Protein AF-A0A7G9QE86-F1 (afdb_monomer_lite)

Radius of gyration: 23.7 Å; chains: 1; bounding box: 58×86×49 Å

pLDDT: mean 86.04, std 18.4, range [28.5, 98.81]

Sequence (380 aa):
MKNLTLLSIIFMLVIGAGKVNAQQHYGDITNFEILPAYLSSGKVLLSNTSNTTPVQFKVWFHRISSTYPNWKPFKMSVVLGSYKIDDYGSVTGVDYFSTPVEVKSSDFPASPNNAFLDKTFSATIDKTVLTNPNRKIILFYKTADMTGYAYYNVMYNFIINSGSGPGNPTNPTNPTNPTDPTTPIGPIGSSGTLATMAGIDIGADDGVYFWGKNGKVTKGNSTSINGPTANYVLPNGRDYSQIIDIAISSSGYVYVWYNDGIMSVGHTTNLGDFIAPKNYTLPAGKTPADLVGISIFKGNDHIYAFYTDGTFTEGNSTDLSAYASFKPYTIPPGKNFSDITDIGIATSSSAFYAWYTDEKMSVGYDASNLNNFIPLKPMN

Foldseek 3Di:
DDDDDPDPDPPPPPPDPDPPAPPPAQWDFPDKDWACVQDDLQAGEAEPVDLKAKTKMKIKTKGADDDDDDHDWRKKWKFKWKFDQDPVRDTPDIGTQDDTDIDTNVQWPPDPHITMDMDMDMGMDRCVVVPDQRMWIWMWMDTPPDPDIDTDPFTHGHDYPPDPDPCRVPDPPPDPDPDQPDPQPADKDAQDALVQFLEWAAESNRFIWTHGQVQKIATHHLQERIHRMDGADEPPPDHSVQWLYWEAESNQKIKTAGQVQKIAIDHDRYRHPPGHIDGADEPPPDHSVQWLEWYQQHVPRWIWTAGQVQWIATHHRRYRHNDHDTDGADEAPPDGSNQWSYWYAYNRQRKIWTAGNVQWIAIDSDRRYRHPPGHIDHRD

Structure (mmCIF, N/CA/C/O backbone):
data_AF-A0A7G9QE86-F1
#
_entry.id   AF-A0A7G9QE86-F1
#
loop_
_atom_site.group_PDB
_atom_site.id
_atom_site.type_symbol
_atom_site.label_atom_id
_atom_site.label_alt_id
_atom_site.label_comp_id
_atom_site.label_asym_id
_atom_site.label_entity_id
_atom_site.label_seq_id
_atom_site.pdbx_PDB_ins_code
_atom_site.Cartn_x
_atom_site.Cartn_y
_atom_site.Cartn_z
_atom_site.occupancy
_atom_site.B_iso_or_equiv
_atom_site.auth_seq_id
_atom_site.auth_comp_id
_atom_site.auth_asym_id
_atom_site.auth_atom_id
_atom_site.pdbx_PDB_model_num
ATOM 1 N N . MET A 1 1 ? 40.186 58.178 -0.694 1.00 40.88 1 MET A N 1
ATOM 2 C CA . MET A 1 1 ? 38.816 57.713 -0.995 1.00 40.88 1 MET A CA 1
ATOM 3 C C . MET A 1 1 ? 38.891 56.229 -1.320 1.00 40.88 1 MET A C 1
ATOM 5 O O . MET A 1 1 ? 39.451 55.880 -2.347 1.00 40.88 1 MET A O 1
ATOM 9 N N . LYS A 1 2 ? 38.475 55.357 -0.392 1.00 41.56 2 LYS A N 1
ATOM 10 C CA . LYS A 1 2 ? 38.437 53.899 -0.595 1.00 41.56 2 LYS A CA 1
ATOM 11 C C . LYS A 1 2 ? 37.035 53.534 -1.086 1.00 41.56 2 LYS A C 1
ATOM 13 O O . LYS A 1 2 ? 36.065 53.866 -0.413 1.00 41.56 2 LYS A O 1
ATOM 18 N N . ASN A 1 3 ? 36.953 52.903 -2.254 1.00 39.62 3 ASN A N 1
ATOM 19 C CA . ASN A 1 3 ? 35.701 52.445 -2.849 1.00 39.62 3 ASN A CA 1
ATOM 20 C C . ASN A 1 3 ? 35.105 51.326 -1.991 1.00 39.62 3 ASN A C 1
ATOM 22 O O . ASN A 1 3 ? 35.690 50.252 -1.866 1.00 39.62 3 ASN A O 1
ATOM 26 N N . LEU A 1 4 ? 33.956 51.607 -1.382 1.00 38.69 4 LEU A N 1
ATOM 27 C CA . LEU A 1 4 ? 33.150 50.637 -0.659 1.00 38.69 4 LEU A CA 1
ATOM 28 C C . LEU A 1 4 ? 32.275 49.912 -1.693 1.00 38.69 4 LEU A C 1
ATOM 30 O O . LEU A 1 4 ? 31.263 50.443 -2.146 1.00 38.69 4 LEU A O 1
ATOM 34 N N . THR A 1 5 ? 32.693 48.727 -2.128 1.00 44.94 5 THR A N 1
ATOM 35 C CA . THR A 1 5 ? 31.857 47.833 -2.939 1.00 44.94 5 THR A CA 1
ATOM 36 C C . THR A 1 5 ? 30.701 47.334 -2.078 1.00 44.94 5 THR A C 1
ATOM 38 O O . THR A 1 5 ? 30.898 46.564 -1.140 1.00 44.94 5 THR A O 1
ATOM 41 N N . LEU A 1 6 ? 29.498 47.815 -2.386 1.00 31.30 6 LEU A N 1
ATOM 42 C CA . LEU A 1 6 ? 28.252 47.432 -1.735 1.00 31.30 6 LEU A CA 1
ATOM 43 C C . LEU A 1 6 ? 27.919 45.979 -2.118 1.00 31.30 6 LEU A C 1
ATOM 45 O O . LEU A 1 6 ? 27.412 45.708 -3.206 1.00 31.30 6 LEU A O 1
ATOM 49 N N . LEU A 1 7 ? 28.249 45.035 -1.237 1.00 29.89 7 LEU A N 1
ATOM 50 C CA . LEU A 1 7 ? 27.846 43.639 -1.371 1.00 29.89 7 LEU A CA 1
ATOM 51 C C . LEU A 1 7 ? 26.326 43.570 -1.153 1.00 29.89 7 LEU A C 1
ATOM 53 O O . LEU A 1 7 ? 25.845 43.715 -0.030 1.00 29.89 7 LEU A O 1
ATOM 57 N N . SER A 1 8 ? 25.558 43.406 -2.231 1.00 28.50 8 SER A N 1
ATOM 58 C CA . SER A 1 8 ? 24.112 43.180 -2.142 1.00 28.50 8 SER A CA 1
ATOM 59 C C . SER A 1 8 ? 23.864 41.778 -1.590 1.00 28.50 8 SER A C 1
ATOM 61 O O . SER A 1 8 ? 23.888 40.796 -2.327 1.00 28.50 8 SER A O 1
ATOM 63 N N . ILE A 1 9 ? 23.665 41.679 -0.277 1.00 30.09 9 ILE A N 1
ATOM 64 C CA . ILE A 1 9 ? 23.205 40.456 0.382 1.00 30.09 9 ILE A CA 1
ATOM 65 C C . ILE A 1 9 ? 21.704 40.338 0.101 1.00 30.09 9 ILE A C 1
ATOM 67 O O . ILE A 1 9 ? 20.888 41.022 0.719 1.00 30.09 9 ILE A O 1
ATOM 71 N N . ILE A 1 10 ? 21.334 39.493 -0.861 1.00 33.22 10 ILE A N 1
ATOM 72 C CA . ILE A 1 10 ? 19.941 39.090 -1.071 1.00 33.22 10 ILE A CA 1
ATOM 73 C C . ILE A 1 10 ? 19.568 38.161 0.087 1.00 33.22 10 ILE A C 1
ATOM 75 O O . ILE A 1 10 ? 19.933 36.988 0.103 1.00 33.22 10 ILE A O 1
ATOM 79 N N . PHE A 1 11 ? 18.855 38.694 1.079 1.00 30.38 11 PHE A N 1
ATOM 80 C CA . PHE A 1 11 ? 18.212 37.893 2.117 1.00 30.38 11 PHE A CA 1
ATOM 81 C C . PHE A 1 11 ? 16.995 37.196 1.495 1.00 30.38 11 PHE A C 1
ATOM 83 O O . PHE A 1 11 ? 15.921 37.781 1.363 1.00 30.38 11 PHE A O 1
ATOM 90 N N . MET A 1 12 ? 17.164 35.945 1.068 1.00 37.31 12 MET A N 1
ATOM 91 C CA . MET A 1 12 ? 16.034 35.078 0.740 1.00 37.31 12 MET A CA 1
ATOM 92 C C . MET A 1 12 ? 15.477 34.547 2.065 1.00 37.31 12 MET A C 1
ATOM 94 O O . MET A 1 12 ? 16.013 33.608 2.647 1.00 37.31 12 MET A O 1
ATOM 98 N N . LEU A 1 13 ? 14.439 35.200 2.591 1.00 34.44 13 LEU A N 1
ATOM 99 C CA . LEU A 1 13 ? 13.722 34.706 3.763 1.00 34.44 13 LEU A CA 1
ATOM 100 C C . LEU A 1 13 ? 12.912 33.470 3.349 1.00 34.44 13 LEU A C 1
ATOM 102 O O . LEU A 1 13 ? 11.818 33.586 2.799 1.00 34.44 13 LEU A O 1
ATOM 106 N N . VAL A 1 14 ? 13.464 32.287 3.598 1.00 42.22 14 VAL A N 1
ATOM 107 C CA . VAL A 1 14 ? 12.740 31.020 3.480 1.00 42.22 14 VAL A CA 1
ATOM 108 C C . VAL A 1 14 ? 11.950 30.842 4.773 1.00 42.22 14 VAL A C 1
ATOM 110 O O . VAL A 1 14 ? 12.497 30.466 5.806 1.00 42.22 14 VAL A O 1
ATOM 113 N N . ILE A 1 15 ? 10.666 31.200 4.743 1.00 40.47 15 ILE A N 1
ATOM 114 C CA . ILE A 1 15 ? 9.753 30.993 5.872 1.00 40.47 15 ILE A CA 1
ATOM 115 C C . ILE A 1 15 ? 9.589 29.477 6.060 1.00 40.47 15 ILE A C 1
ATOM 117 O O . ILE A 1 15 ? 9.283 28.763 5.106 1.00 40.47 15 ILE A O 1
ATOM 121 N N . GLY A 1 16 ? 9.859 28.997 7.277 1.00 36.44 16 GLY A N 1
ATOM 122 C CA . GLY A 1 16 ? 9.878 27.577 7.629 1.00 36.44 16 GLY A CA 1
ATOM 123 C C . GLY A 1 16 ? 8.563 26.838 7.357 1.00 36.44 16 GLY A C 1
ATOM 124 O O . GLY A 1 16 ? 7.493 27.440 7.282 1.00 36.44 16 GLY A O 1
ATOM 125 N N . ALA A 1 17 ? 8.687 25.512 7.239 1.00 39.97 17 ALA A N 1
ATOM 126 C CA . ALA A 1 17 ? 7.697 24.517 6.822 1.00 39.97 17 ALA A CA 1
ATOM 127 C C . ALA A 1 17 ? 6.471 24.345 7.753 1.00 39.97 17 ALA A C 1
ATOM 129 O O . ALA A 1 17 ? 6.096 23.230 8.113 1.00 39.97 17 ALA A O 1
ATOM 130 N N . GLY A 1 18 ? 5.795 25.432 8.120 1.00 41.19 18 GLY A N 1
ATOM 131 C CA . GLY A 1 18 ? 4.355 25.351 8.354 1.00 41.19 18 GLY A CA 1
ATOM 132 C C . GLY A 1 18 ? 3.676 25.064 7.016 1.00 41.19 18 GLY A C 1
ATOM 133 O O . GLY A 1 18 ? 4.206 25.460 5.980 1.00 41.19 18 GLY A O 1
ATOM 134 N N . LYS A 1 19 ? 2.522 24.383 7.001 1.00 44.16 19 LYS A N 1
ATOM 135 C CA . LYS A 1 19 ? 1.653 24.356 5.814 1.00 44.16 19 LYS A CA 1
ATOM 136 C C . LYS A 1 19 ? 1.433 25.808 5.394 1.00 44.16 19 LYS A C 1
ATOM 138 O O . LYS A 1 19 ? 0.617 26.505 5.997 1.00 44.16 19 LYS A O 1
ATOM 143 N N . VAL A 1 20 ? 2.191 26.289 4.412 1.00 45.16 20 VAL A N 1
ATOM 144 C CA . VAL A 1 20 ? 1.920 27.570 3.781 1.00 45.16 20 VAL A CA 1
ATOM 145 C C . VAL A 1 20 ? 0.713 27.258 2.922 1.00 45.16 20 VAL A C 1
ATOM 147 O O . VAL A 1 20 ? 0.853 26.900 1.755 1.00 45.16 20 VAL A O 1
ATOM 150 N N . ASN A 1 21 ? -0.467 27.250 3.556 1.00 47.56 21 ASN A N 1
ATOM 151 C CA . ASN A 1 21 ? -1.735 27.181 2.854 1.00 47.56 21 ASN A CA 1
ATOM 152 C C . ASN A 1 21 ? -1.577 28.191 1.724 1.00 47.56 21 ASN A C 1
ATOM 154 O O . ASN A 1 21 ? -1.287 29.365 2.003 1.00 47.56 21 ASN A O 1
ATOM 158 N N . ALA A 1 22 ? -1.646 27.732 0.470 1.00 51.28 22 ALA A N 1
ATOM 159 C CA . ALA A 1 22 ? -1.776 28.667 -0.629 1.00 51.28 22 ALA A CA 1
ATOM 160 C C . ALA A 1 22 ? -2.914 29.592 -0.192 1.00 51.28 22 ALA A C 1
ATOM 162 O O . ALA A 1 22 ? -3.932 29.098 0.297 1.00 51.28 22 ALA A O 1
ATOM 163 N N . GLN A 1 23 ? -2.652 30.906 -0.139 1.00 54.16 23 GLN A N 1
ATOM 164 C CA . GLN A 1 23 ? -3.521 31.847 0.575 1.00 54.16 23 GLN A CA 1
ATOM 165 C C . GLN A 1 23 ? -4.988 31.510 0.307 1.00 54.16 23 GLN A C 1
ATOM 167 O O . GLN A 1 23 ? -5.310 31.252 -0.854 1.00 54.16 23 GLN A O 1
ATOM 172 N N . GLN A 1 24 ? -5.814 31.519 1.367 1.00 55.66 24 GLN A N 1
ATOM 173 C CA . GLN A 1 24 ? -7.176 30.959 1.539 1.00 55.66 24 GLN A CA 1
ATOM 174 C C . GLN A 1 24 ? -8.209 31.135 0.395 1.00 55.66 24 GLN A C 1
ATOM 176 O O . GLN A 1 24 ? -9.364 30.747 0.547 1.00 55.66 24 GLN A O 1
ATOM 181 N N . HIS A 1 25 ? -7.844 31.702 -0.751 1.00 66.69 25 HIS A N 1
ATOM 182 C CA . HIS A 1 25 ? -8.727 32.144 -1.819 1.00 66.69 25 HIS A CA 1
ATOM 183 C C . HIS A 1 25 ? -8.282 31.762 -3.243 1.00 66.69 25 HIS A C 1
ATOM 185 O O . HIS A 1 25 ? -9.034 32.038 -4.176 1.00 66.69 25 HIS A O 1
ATOM 191 N N . TYR A 1 26 ? -7.108 31.145 -3.452 1.00 71.50 26 TYR A N 1
ATOM 192 C CA . TYR A 1 26 ? -6.672 30.727 -4.800 1.00 71.50 26 TYR A CA 1
ATOM 193 C C . TYR A 1 26 ? -6.871 29.245 -5.092 1.00 71.50 26 TYR A C 1
ATOM 195 O O . TYR A 1 26 ? -6.904 28.901 -6.264 1.00 71.50 26 TYR A O 1
ATOM 203 N N . GLY A 1 27 ? -7.054 28.395 -4.079 1.00 79.38 27 GLY A N 1
ATOM 204 C CA . GLY A 1 27 ? -7.030 26.937 -4.215 1.00 79.38 27 GLY A CA 1
ATOM 205 C C . GLY A 1 27 ? -5.679 26.340 -3.821 1.00 79.38 27 GLY A C 1
ATOM 206 O O . GLY A 1 27 ? -4.681 27.052 -3.727 1.00 79.38 27 GLY A O 1
ATOM 207 N N . ASP A 1 28 ? -5.665 25.031 -3.605 1.00 86.75 28 ASP A N 1
ATOM 208 C CA . ASP A 1 28 ? -4.547 24.284 -3.041 1.00 86.75 28 ASP A CA 1
ATOM 209 C C . ASP A 1 28 ? -4.007 23.245 -4.024 1.00 86.75 28 ASP A C 1
ATOM 211 O O . ASP A 1 28 ? -4.726 22.738 -4.887 1.00 86.75 28 ASP A O 1
ATOM 215 N N . ILE A 1 29 ? -2.730 22.896 -3.867 1.00 90.62 29 ILE A N 1
ATOM 216 C CA . ILE A 1 29 ? -2.187 21.659 -4.427 1.00 90.62 29 ILE A CA 1
ATOM 217 C C . ILE A 1 29 ? -2.529 20.548 -3.439 1.00 90.62 29 ILE A C 1
ATOM 219 O O . ILE A 1 29 ? -2.061 20.560 -2.301 1.00 90.62 29 ILE A O 1
ATOM 223 N N . THR A 1 30 ? -3.353 19.592 -3.853 1.00 86.44 30 THR A N 1
ATOM 224 C CA . THR A 1 30 ? -3.757 18.473 -2.993 1.00 86.44 30 THR A CA 1
ATOM 225 C C . THR A 1 30 ? -2.826 17.286 -3.111 1.00 86.44 30 THR A C 1
ATOM 227 O O . THR A 1 30 ? -2.765 16.494 -2.177 1.00 86.44 30 THR A O 1
ATOM 230 N N . ASN A 1 31 ? -2.126 17.152 -4.239 1.00 86.94 31 ASN A N 1
ATOM 231 C CA . ASN A 1 31 ? -1.147 16.095 -4.450 1.00 86.94 31 ASN A CA 1
ATOM 232 C C . ASN A 1 31 ? -0.146 16.470 -5.563 1.00 86.94 31 ASN A C 1
ATOM 234 O O . ASN A 1 31 ? -0.421 17.333 -6.404 1.00 86.94 31 ASN A O 1
ATOM 238 N N . PHE A 1 32 ? 0.998 15.794 -5.582 1.00 91.50 32 PHE A N 1
ATOM 239 C CA . PHE A 1 32 ? 2.047 15.890 -6.594 1.00 91.50 32 PHE A CA 1
ATOM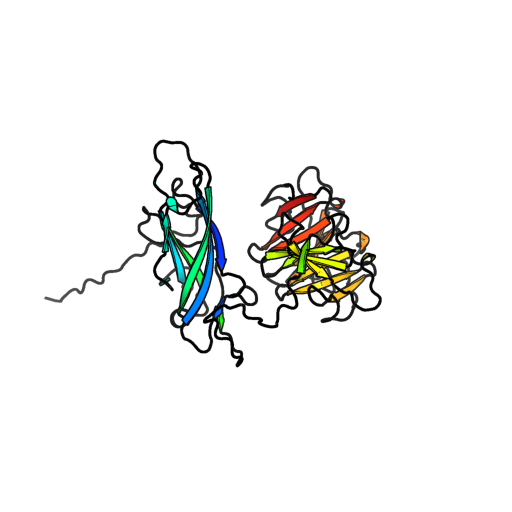 240 C C . PHE A 1 32 ? 2.763 14.545 -6.704 1.00 91.50 32 PHE A C 1
ATOM 242 O O . PHE A 1 32 ? 3.171 13.992 -5.686 1.00 91.50 32 PHE A O 1
ATOM 249 N N . GLU A 1 33 ? 2.975 14.068 -7.930 1.00 87.62 33 GLU A N 1
ATOM 250 C CA . GLU A 1 33 ? 3.795 12.884 -8.180 1.00 87.62 33 GLU A CA 1
ATOM 251 C C . GLU A 1 33 ? 4.650 13.023 -9.445 1.00 87.62 33 GLU A C 1
ATOM 253 O O . GLU A 1 33 ? 4.213 13.581 -10.454 1.00 87.62 33 GLU A O 1
ATOM 258 N N . ILE A 1 34 ? 5.859 12.460 -9.424 1.00 90.88 34 ILE A N 1
ATOM 259 C CA . ILE A 1 34 ? 6.574 12.105 -10.657 1.00 90.88 34 ILE A CA 1
ATOM 260 C C . ILE A 1 34 ? 5.925 10.833 -11.211 1.00 90.88 34 ILE A C 1
ATOM 262 O O . ILE A 1 34 ? 5.698 9.895 -10.450 1.00 90.88 34 ILE A O 1
ATOM 266 N N . LEU A 1 35 ? 5.634 10.779 -12.518 1.00 83.19 35 LEU A N 1
ATOM 267 C CA . LEU A 1 35 ? 4.929 9.619 -13.071 1.00 83.19 35 LEU A CA 1
ATOM 268 C C . LEU A 1 35 ? 5.751 8.327 -12.881 1.00 83.19 35 LEU A C 1
ATOM 270 O O . LEU A 1 35 ? 6.969 8.360 -13.096 1.00 83.19 35 LEU A O 1
ATOM 274 N N . PRO A 1 36 ? 5.110 7.179 -12.575 1.00 77.56 36 PRO A N 1
ATOM 275 C CA . PRO A 1 36 ? 5.803 5.926 -12.257 1.00 77.56 36 PRO A CA 1
ATOM 276 C C . PRO A 1 36 ? 6.839 5.471 -13.293 1.00 77.56 36 PRO A C 1
ATOM 278 O O . PRO A 1 36 ? 7.878 4.936 -12.927 1.00 77.56 36 PRO A O 1
ATOM 281 N N . ALA A 1 37 ? 6.619 5.754 -14.583 1.00 78.56 37 ALA A N 1
ATOM 282 C CA . ALA A 1 37 ? 7.555 5.417 -15.663 1.00 78.56 37 ALA A CA 1
ATOM 283 C C . ALA A 1 37 ? 8.940 6.093 -15.543 1.00 78.56 37 ALA A C 1
ATOM 285 O O . ALA A 1 37 ? 9.885 5.677 -16.212 1.00 78.56 37 ALA A O 1
ATOM 286 N N . TYR A 1 38 ? 9.067 7.132 -14.712 1.00 86.50 38 TYR A N 1
ATOM 287 C CA . TYR A 1 38 ? 10.323 7.839 -14.435 1.00 86.50 38 TYR A CA 1
ATOM 288 C C . TYR A 1 38 ? 10.902 7.495 -13.058 1.00 86.50 38 TYR A C 1
ATOM 290 O O . TYR A 1 38 ? 11.868 8.128 -12.626 1.00 86.50 38 TYR A O 1
ATOM 298 N N . LEU A 1 39 ? 10.316 6.519 -12.361 1.00 81.12 39 LEU A N 1
ATOM 299 C CA . LEU A 1 39 ? 10.734 6.080 -11.039 1.00 81.12 39 LEU A CA 1
ATOM 300 C C . LEU A 1 39 ? 11.336 4.668 -11.086 1.00 81.12 39 LEU A C 1
ATOM 302 O O . LEU A 1 39 ? 10.964 3.824 -11.894 1.00 81.12 39 LEU A O 1
ATOM 306 N N . SER A 1 40 ? 12.273 4.407 -10.183 1.00 79.88 40 SER A N 1
ATOM 307 C CA . SER A 1 40 ? 12.829 3.088 -9.889 1.00 79.88 40 SER A CA 1
ATOM 308 C C . SER A 1 40 ? 12.996 2.997 -8.374 1.00 79.88 40 SER A C 1
ATOM 310 O O . SER A 1 40 ? 13.688 3.823 -7.772 1.00 79.88 40 SER A O 1
ATOM 312 N N . SER A 1 41 ? 12.264 2.070 -7.745 1.00 75.88 41 SER A N 1
ATOM 313 C CA . SER A 1 41 ? 12.158 1.954 -6.279 1.00 75.88 41 SER A CA 1
ATOM 314 C C . SER A 1 41 ? 11.825 3.296 -5.599 1.00 75.88 41 SER A C 1
ATOM 316 O O . SER A 1 41 ? 12.494 3.715 -4.655 1.00 75.88 41 SER A O 1
ATOM 318 N N . GLY A 1 42 ? 10.854 4.035 -6.153 1.00 73.88 42 GLY A N 1
ATOM 319 C CA . GLY A 1 42 ? 10.425 5.348 -5.648 1.00 73.88 42 GLY A CA 1
ATOM 320 C C . GLY A 1 42 ? 11.412 6.507 -5.871 1.00 73.88 42 GLY A C 1
ATOM 321 O O . GLY A 1 42 ? 11.159 7.625 -5.426 1.00 73.88 42 GLY A O 1
ATOM 322 N N . LYS A 1 43 ? 12.542 6.283 -6.556 1.00 85.75 43 LYS A N 1
ATOM 323 C CA . LYS A 1 43 ? 13.551 7.312 -6.868 1.00 85.75 43 LYS A CA 1
ATOM 324 C C . LYS A 1 43 ? 13.482 7.701 -8.339 1.00 85.75 43 LYS A C 1
ATOM 326 O O . LYS A 1 43 ? 13.301 6.835 -9.186 1.00 85.75 43 LYS A O 1
ATOM 331 N N . VAL A 1 44 ? 13.688 8.977 -8.663 1.00 90.94 44 VAL A N 1
ATOM 332 C CA . VAL A 1 44 ? 13.717 9.442 -10.059 1.00 90.94 44 VAL A CA 1
ATOM 333 C C . VAL A 1 44 ? 14.923 8.852 -10.781 1.00 90.94 44 VAL A C 1
ATOM 335 O O . VAL A 1 44 ? 16.065 9.023 -10.347 1.00 90.94 44 VAL A O 1
ATOM 338 N N . LEU A 1 45 ? 14.663 8.164 -11.887 1.00 89.12 45 LEU A N 1
ATOM 339 C CA . LEU A 1 45 ? 15.685 7.544 -12.716 1.00 89.12 45 LEU A CA 1
ATOM 340 C C . LEU A 1 45 ? 16.275 8.580 -13.679 1.00 89.12 45 LEU A C 1
ATOM 342 O O . LEU A 1 45 ? 15.608 9.030 -14.608 1.00 89.12 45 LEU A O 1
ATOM 346 N N . LEU A 1 46 ? 17.537 8.953 -13.467 1.00 93.69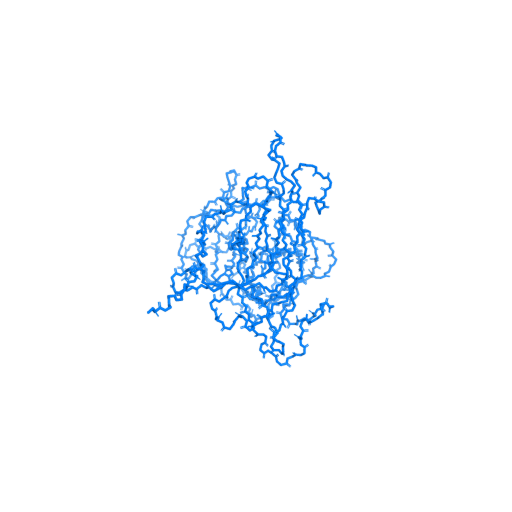 46 LEU A N 1
ATOM 347 C CA . LEU A 1 46 ? 18.261 9.905 -14.309 1.00 93.69 46 LEU A CA 1
ATOM 348 C C . LEU A 1 46 ? 19.098 9.199 -15.377 1.00 93.69 46 LEU A C 1
ATOM 350 O O . LEU A 1 46 ? 19.686 8.138 -15.144 1.00 93.69 46 LEU A O 1
ATOM 354 N N . SER A 1 47 ? 19.205 9.840 -16.541 1.00 90.38 47 SER A N 1
ATOM 355 C CA . SER A 1 47 ? 20.043 9.397 -17.653 1.00 90.38 47 SER A CA 1
ATOM 356 C C . SER A 1 47 ? 21.526 9.356 -17.259 1.00 90.38 47 SER A C 1
ATOM 358 O O . SER A 1 47 ? 22.096 10.323 -16.737 1.00 90.38 47 SER A O 1
ATOM 360 N N . ASN A 1 48 ? 22.192 8.239 -17.552 1.00 86.94 48 ASN A N 1
ATOM 361 C CA . ASN A 1 48 ? 23.646 8.123 -17.438 1.00 86.94 48 ASN A CA 1
ATOM 362 C C . ASN A 1 48 ? 24.382 8.764 -18.615 1.00 86.94 48 ASN A C 1
ATOM 364 O O . ASN A 1 48 ? 25.444 9.348 -18.412 1.00 86.94 48 ASN A O 1
ATOM 368 N N . THR A 1 49 ? 23.804 8.715 -19.813 1.00 87.00 49 THR A N 1
ATOM 369 C CA . THR A 1 49 ? 24.443 9.156 -21.060 1.00 87.00 49 THR A CA 1
ATOM 370 C C . THR A 1 49 ? 24.229 10.633 -21.382 1.00 87.00 49 THR A C 1
ATOM 372 O O . THR A 1 49 ? 25.042 11.212 -22.096 1.00 87.00 49 THR A O 1
ATOM 375 N N . SER A 1 50 ? 23.186 11.270 -20.842 1.00 91.12 50 SER A N 1
ATOM 376 C CA . SER A 1 50 ? 22.897 12.698 -21.049 1.00 91.12 50 SER A CA 1
ATOM 377 C C . SER A 1 50 ? 23.003 13.486 -19.749 1.00 91.12 50 SER A C 1
ATOM 379 O O . SER A 1 50 ? 22.672 12.962 -18.689 1.00 91.12 50 SER A O 1
ATOM 381 N N . ASN A 1 51 ? 23.417 14.756 -19.813 1.00 94.94 51 ASN A N 1
ATOM 382 C CA . ASN A 1 51 ? 23.330 15.680 -18.673 1.00 94.94 51 ASN A CA 1
ATOM 383 C C . ASN A 1 51 ? 21.891 16.031 -18.298 1.00 94.94 51 ASN A C 1
ATOM 385 O O . ASN A 1 51 ? 21.648 16.522 -17.203 1.00 94.94 51 ASN A O 1
ATOM 389 N N . THR A 1 52 ? 20.937 15.742 -19.174 1.00 94.81 52 THR A N 1
ATOM 390 C CA . THR A 1 52 ? 19.530 16.042 -18.962 1.00 94.81 52 THR A CA 1
ATOM 391 C C . THR A 1 52 ? 18.666 14.789 -19.020 1.00 94.81 52 THR A C 1
ATOM 393 O O . THR A 1 52 ? 18.956 13.853 -19.765 1.00 94.81 52 THR A O 1
ATOM 396 N N . THR A 1 53 ? 17.589 14.771 -18.235 1.00 94.69 53 THR A N 1
ATOM 397 C CA . THR A 1 53 ? 16.593 13.691 -18.223 1.00 94.69 53 THR A CA 1
ATOM 398 C C . THR A 1 53 ? 15.191 14.283 -18.352 1.00 94.69 53 THR A C 1
ATOM 400 O O . THR A 1 53 ? 14.768 15.000 -17.443 1.00 94.69 53 THR A O 1
ATOM 403 N N . PRO A 1 54 ? 14.456 14.023 -19.448 1.00 95.50 54 PRO A N 1
ATOM 404 C CA . PRO A 1 54 ? 13.059 14.419 -19.530 1.00 95.50 54 PRO A CA 1
ATOM 405 C C . PRO A 1 54 ? 12.227 13.577 -18.562 1.00 95.50 54 PRO A C 1
ATOM 407 O O . PRO A 1 54 ? 12.386 12.359 -18.492 1.00 95.50 54 PRO A O 1
ATOM 410 N N . VAL A 1 55 ? 11.333 14.233 -17.835 1.00 94.00 55 VAL A N 1
ATOM 411 C CA . VAL A 1 55 ? 10.381 13.605 -16.920 1.00 94.00 55 VAL A CA 1
ATOM 412 C C . VAL A 1 55 ? 8.995 14.191 -17.125 1.00 94.00 55 VAL A C 1
ATOM 414 O O . VAL A 1 55 ? 8.849 15.336 -17.563 1.00 94.00 55 VAL A O 1
ATOM 417 N N . GLN A 1 56 ? 7.978 13.421 -16.756 1.00 93.88 56 GLN A N 1
ATOM 418 C CA . GLN A 1 56 ? 6.630 13.935 -16.576 1.00 93.88 56 GLN A CA 1
ATOM 419 C C . GLN A 1 56 ? 6.197 13.791 -15.127 1.00 93.88 56 GLN A C 1
ATOM 421 O O . GLN A 1 56 ? 6.604 12.868 -14.418 1.00 93.88 56 GLN A O 1
ATOM 426 N N . PHE A 1 57 ? 5.357 14.718 -14.697 1.00 94.62 57 PHE A N 1
ATOM 427 C CA . PHE A 1 57 ? 4.811 14.746 -13.353 1.00 94.62 57 PHE A CA 1
ATOM 428 C C . PHE A 1 57 ? 3.363 15.209 -13.387 1.00 94.62 57 PHE A C 1
ATOM 430 O O . PHE A 1 57 ? 2.967 15.968 -14.274 1.00 94.62 57 PHE A O 1
ATOM 437 N N . LYS A 1 58 ? 2.566 14.737 -12.435 1.00 92.31 58 LYS A N 1
ATOM 438 C CA . LYS A 1 58 ? 1.166 15.114 -12.279 1.00 92.31 58 LYS A CA 1
ATOM 439 C C . LYS A 1 58 ? 1.006 15.953 -11.017 1.00 92.31 58 LYS A C 1
ATOM 441 O O . LYS A 1 58 ? 1.625 15.686 -9.990 1.00 92.31 58 LYS A O 1
ATOM 446 N N . VAL A 1 59 ? 0.189 16.997 -11.114 1.00 93.94 59 VAL A N 1
ATOM 447 C CA . VAL A 1 59 ? -0.197 17.839 -9.978 1.00 93.94 59 VAL A CA 1
ATOM 448 C C . VAL A 1 59 ? -1.714 17.880 -9.913 1.00 93.94 59 VAL A C 1
ATOM 450 O O . VAL A 1 59 ? -2.373 18.067 -10.940 1.00 93.94 59 VAL A O 1
ATOM 453 N N . TRP A 1 60 ? -2.252 17.719 -8.709 1.00 91.00 60 TRP A N 1
ATOM 454 C CA . TRP A 1 60 ? -3.675 17.840 -8.435 1.00 91.00 60 TRP A CA 1
ATOM 455 C C . TRP A 1 60 ? -3.935 19.160 -7.739 1.00 91.00 60 TRP A C 1
ATOM 457 O O . TRP A 1 60 ? -3.354 19.459 -6.696 1.00 91.00 60 TRP A O 1
ATOM 467 N N . PHE A 1 61 ? -4.828 19.933 -8.329 1.00 91.81 61 PHE A N 1
ATOM 468 C CA . PHE A 1 61 ? -5.267 21.217 -7.834 1.00 91.81 61 PHE A CA 1
ATOM 469 C C . PHE A 1 61 ? -6.705 21.103 -7.359 1.00 91.81 61 PHE A C 1
ATOM 471 O O . PHE A 1 61 ? -7.556 20.490 -8.010 1.00 91.81 61 PHE A O 1
ATOM 478 N N . HIS A 1 62 ? -6.992 21.766 -6.251 1.00 87.38 62 HIS A N 1
ATOM 479 C CA . HIS A 1 62 ? -8.328 21.892 -5.707 1.00 87.38 62 HIS A CA 1
ATOM 480 C C . HIS A 1 62 ? -8.660 23.358 -5.507 1.00 87.38 62 HIS A C 1
ATOM 482 O O . HIS A 1 62 ? -8.010 24.075 -4.753 1.00 87.38 62 HIS A O 1
ATOM 488 N N . ARG A 1 63 ? -9.702 23.821 -6.184 1.00 82.62 63 ARG A N 1
ATOM 489 C CA . ARG A 1 63 ? -10.218 25.172 -6.016 1.00 82.62 63 ARG A CA 1
ATOM 490 C C . ARG A 1 63 ? -11.329 25.160 -4.968 1.00 82.62 63 ARG A C 1
ATOM 492 O O . ARG A 1 63 ? -12.470 24.823 -5.285 1.00 82.62 63 ARG A O 1
ATOM 499 N N . ILE A 1 64 ? -10.998 25.544 -3.735 1.00 71.38 64 ILE A N 1
ATOM 500 C CA . ILE A 1 64 ? -11.961 25.630 -2.629 1.00 71.38 64 ILE A CA 1
ATOM 501 C C . ILE A 1 64 ? -12.852 26.866 -2.809 1.00 71.38 64 ILE A C 1
ATOM 503 O O . ILE A 1 64 ? -12.375 27.967 -3.076 1.00 71.38 64 ILE A O 1
ATOM 507 N N . SER A 1 65 ? -14.165 26.680 -2.664 1.00 65.25 65 SER A N 1
ATOM 508 C CA . SER A 1 65 ? -15.148 27.764 -2.684 1.00 65.25 65 SER A CA 1
ATOM 509 C C . SER A 1 65 ? -15.282 28.391 -1.297 1.00 65.25 65 SER A C 1
ATOM 511 O O . SER A 1 65 ? -15.999 27.854 -0.456 1.00 65.25 65 SER A O 1
ATOM 513 N N . SER A 1 66 ? -14.661 29.548 -1.061 1.00 54.31 66 SER A N 1
ATOM 514 C CA . SER A 1 66 ? -15.081 30.438 0.030 1.00 54.31 66 SER A CA 1
ATOM 515 C C . SER A 1 66 ? -16.107 31.436 -0.510 1.00 54.31 66 SER A C 1
ATOM 517 O O . SER A 1 66 ? -15.913 32.015 -1.576 1.00 54.31 66 SER A O 1
ATOM 519 N N . THR A 1 67 ? -17.212 31.622 0.205 1.00 56.22 67 THR A N 1
ATOM 520 C CA . THR A 1 67 ? -18.329 32.515 -0.142 1.00 56.22 67 THR A CA 1
ATOM 521 C C . THR A 1 67 ? -17.892 33.900 -0.659 1.00 56.22 67 THR A C 1
ATOM 523 O O . THR A 1 67 ? -16.990 34.527 -0.110 1.00 56.22 67 THR A O 1
ATOM 526 N N . TYR A 1 68 ? -18.565 34.358 -1.725 1.00 42.94 68 TYR A N 1
ATOM 527 C CA . TYR A 1 68 ? -18.498 35.679 -2.386 1.00 42.94 68 TYR A CA 1
ATOM 528 C C . TYR A 1 68 ? -18.450 36.861 -1.375 1.00 42.94 68 TYR A C 1
ATOM 530 O O . TYR A 1 68 ? -19.119 36.747 -0.347 1.00 42.94 68 TYR A O 1
ATOM 538 N N . PRO A 1 69 ? -17.703 37.978 -1.613 1.00 51.84 69 PRO A N 1
ATOM 539 C CA . PRO A 1 69 ? -17.485 38.646 -2.911 1.00 51.84 69 PRO A CA 1
ATOM 540 C C . PRO A 1 69 ? -16.070 38.670 -3.509 1.00 51.84 69 PRO A C 1
ATOM 542 O O . PRO A 1 69 ? -15.919 39.106 -4.646 1.00 51.84 69 PRO A O 1
ATOM 545 N N . ASN A 1 70 ? -15.032 38.184 -2.831 1.00 58.09 70 ASN A N 1
ATOM 546 C CA . ASN A 1 70 ? -13.646 38.463 -3.244 1.00 58.09 70 ASN A CA 1
ATOM 547 C C . ASN A 1 70 ? -12.949 37.280 -3.939 1.00 58.09 70 ASN A C 1
ATOM 549 O O . ASN A 1 70 ? -11.869 36.860 -3.527 1.00 58.09 70 ASN A O 1
ATOM 553 N N . TRP A 1 71 ? -13.546 36.735 -5.003 1.00 64.69 71 TRP A N 1
ATOM 554 C CA . TRP A 1 71 ? -12.877 35.702 -5.800 1.00 64.69 71 TRP A CA 1
ATOM 555 C C . TRP A 1 71 ? -11.729 36.307 -6.604 1.00 64.69 71 TRP A C 1
ATOM 557 O O . TRP A 1 71 ? -11.944 37.090 -7.530 1.00 64.69 71 TRP A O 1
ATOM 567 N N . LYS A 1 72 ? -10.503 35.893 -6.294 1.00 69.31 72 LYS A N 1
ATOM 568 C CA . LYS A 1 72 ? -9.365 36.101 -7.186 1.00 69.31 72 LYS A CA 1
ATOM 569 C C . LYS A 1 72 ? -9.343 34.947 -8.200 1.00 69.31 72 LYS A C 1
ATOM 571 O O . LYS A 1 72 ? -9.532 33.796 -7.803 1.00 69.31 72 LYS A O 1
ATOM 576 N N . PRO A 1 73 ? -9.154 35.209 -9.505 1.00 79.31 73 PRO A N 1
ATOM 577 C CA . PRO A 1 73 ? -8.969 34.139 -10.478 1.00 79.31 73 PRO A CA 1
ATOM 578 C C . PRO A 1 73 ? -7.839 33.201 -10.035 1.00 79.31 73 PRO A C 1
ATOM 580 O O . PRO A 1 73 ? -6.752 33.674 -9.698 1.00 79.31 73 PRO A O 1
ATOM 583 N N . PHE A 1 74 ? -8.083 31.884 -10.062 1.00 82.75 74 PHE A N 1
ATOM 584 C CA . PHE A 1 74 ? -7.035 30.873 -9.903 1.00 82.75 74 PHE A CA 1
ATOM 585 C C . PHE A 1 74 ? -5.918 31.192 -10.897 1.00 82.75 74 PHE A C 1
ATOM 587 O O . PHE A 1 74 ? -6.176 31.268 -12.106 1.00 82.75 74 PHE A O 1
ATOM 594 N N . LYS A 1 75 ? -4.712 31.403 -10.370 1.00 89.38 75 LYS A N 1
ATOM 595 C CA . LYS A 1 75 ? -3.487 31.643 -11.126 1.00 89.38 75 LYS A CA 1
ATOM 596 C C . LYS A 1 75 ? -2.301 31.163 -10.295 1.00 89.38 75 LYS A C 1
ATOM 598 O O . LYS A 1 75 ? -1.925 31.813 -9.317 1.00 89.38 75 LYS A O 1
ATOM 603 N N . MET A 1 76 ? -1.736 30.027 -10.683 1.00 93.00 76 MET A N 1
ATOM 604 C CA . MET A 1 76 ? -0.615 29.392 -10.001 1.00 93.00 76 MET A CA 1
ATOM 605 C C . MET A 1 76 ? 0.435 28.972 -11.024 1.00 93.00 76 MET A C 1
ATOM 607 O O . MET A 1 76 ? 0.124 28.269 -11.978 1.00 93.00 76 MET A O 1
ATOM 611 N N . SER A 1 77 ? 1.677 29.399 -10.835 1.00 95.75 77 SER A N 1
ATOM 612 C CA . SER A 1 77 ? 2.818 28.888 -11.589 1.00 95.75 77 SER A CA 1
ATOM 613 C C . SER A 1 77 ? 3.391 27.686 -10.857 1.00 95.75 77 SER A C 1
ATOM 615 O O . SER A 1 77 ? 3.667 27.791 -9.665 1.00 95.75 77 SER A O 1
ATOM 617 N N . VAL A 1 78 ? 3.593 26.573 -11.555 1.00 96.19 78 VAL A N 1
ATOM 618 C CA . VAL A 1 78 ? 4.244 25.372 -11.020 1.00 96.19 78 VAL A CA 1
ATOM 619 C C . VAL A 1 78 ? 5.513 25.059 -11.797 1.00 96.19 78 VAL A C 1
ATOM 621 O O . VAL A 1 78 ? 5.586 25.284 -13.006 1.00 96.19 78 VAL A O 1
ATOM 624 N N . VAL A 1 79 ? 6.533 24.562 -11.105 1.00 96.94 79 VAL A N 1
ATOM 625 C CA . VAL A 1 79 ? 7.813 24.205 -11.718 1.00 96.94 79 VAL A CA 1
ATOM 626 C C . VAL A 1 79 ? 8.500 23.107 -10.920 1.00 96.94 79 VAL A C 1
ATOM 628 O O . VAL A 1 79 ? 8.487 23.119 -9.692 1.00 96.94 79 VAL A O 1
ATOM 631 N N . LEU A 1 80 ? 9.121 22.156 -11.615 1.00 96.75 80 LEU A N 1
ATOM 632 C CA . LEU A 1 80 ? 9.980 21.168 -10.974 1.00 96.75 80 LEU A CA 1
ATOM 633 C C . LEU A 1 80 ? 11.371 21.770 -10.750 1.00 96.75 80 LEU A C 1
ATOM 635 O O . LEU A 1 80 ? 11.932 22.398 -11.652 1.00 96.75 80 LEU A O 1
ATOM 639 N N . GLY A 1 81 ? 11.945 21.558 -9.573 1.00 96.12 81 GLY A N 1
ATOM 640 C CA . GLY A 1 81 ? 13.293 22.021 -9.269 1.00 96.12 81 GLY A CA 1
ATOM 641 C C . GLY A 1 81 ? 13.991 21.160 -8.229 1.00 96.12 81 GLY A C 1
ATOM 642 O O . GLY A 1 81 ? 13.483 20.127 -7.792 1.00 96.12 81 GLY A O 1
ATOM 643 N N . SER A 1 82 ? 15.161 21.622 -7.812 1.00 94.69 82 SER A N 1
ATOM 644 C CA . SER A 1 82 ? 15.861 21.117 -6.640 1.00 94.69 82 SER A CA 1
ATOM 645 C C . SER A 1 82 ? 16.275 22.260 -5.739 1.00 94.69 82 SER A C 1
ATOM 647 O O . SER A 1 82 ? 16.395 23.405 -6.174 1.00 94.69 82 SER A O 1
ATOM 649 N N . TYR A 1 83 ? 16.522 21.940 -4.479 1.00 88.56 83 TYR A N 1
ATOM 650 C CA . TYR A 1 83 ? 17.139 22.877 -3.564 1.00 88.56 83 TYR A CA 1
ATOM 651 C C . TYR A 1 83 ? 18.295 22.232 -2.818 1.00 88.56 83 TYR A C 1
ATOM 653 O O . TYR A 1 83 ? 18.345 21.014 -2.622 1.00 88.56 83 TYR A O 1
ATOM 661 N N . LYS A 1 84 ? 19.250 23.075 -2.433 1.00 83.44 84 LYS A N 1
ATOM 662 C CA . LYS A 1 84 ? 20.374 22.696 -1.590 1.00 83.44 84 LYS A CA 1
ATOM 663 C C . LYS A 1 84 ? 19.987 22.913 -0.134 1.00 83.44 84 LYS A C 1
ATOM 665 O O . LYS A 1 84 ? 19.619 24.026 0.238 1.00 83.44 84 LYS A O 1
ATOM 670 N N . ILE A 1 85 ? 20.111 21.863 0.667 1.00 75.88 85 ILE A N 1
ATOM 671 C CA . ILE A 1 85 ? 20.015 21.933 2.125 1.00 75.88 85 ILE A CA 1
ATOM 672 C C . ILE A 1 85 ? 21.439 22.022 2.669 1.00 75.88 85 ILE A C 1
ATOM 674 O O . ILE A 1 85 ? 22.305 21.266 2.222 1.00 75.88 85 ILE A O 1
ATOM 678 N N . ASP A 1 86 ? 21.705 22.978 3.554 1.00 78.12 86 ASP A N 1
ATOM 679 C CA . ASP A 1 86 ? 22.951 22.987 4.323 1.00 78.12 86 ASP A CA 1
ATOM 680 C C . ASP A 1 86 ? 22.907 21.996 5.496 1.00 78.12 86 ASP A C 1
ATOM 682 O O . ASP A 1 86 ? 21.898 21.338 5.750 1.00 78.12 86 ASP A O 1
ATOM 686 N N . ASP A 1 87 ? 24.012 21.887 6.229 1.00 77.56 87 ASP A N 1
ATOM 687 C CA . ASP A 1 87 ? 24.129 20.963 7.362 1.00 77.56 87 ASP A CA 1
ATOM 688 C C . ASP A 1 87 ? 23.175 21.310 8.527 1.00 77.56 87 ASP A C 1
ATOM 690 O O . ASP A 1 87 ? 23.016 20.520 9.456 1.00 77.56 87 ASP A O 1
ATOM 694 N N . TYR A 1 88 ? 22.506 22.468 8.470 1.00 78.06 88 TYR A N 1
ATOM 695 C CA . TYR A 1 88 ? 21.541 22.947 9.460 1.00 78.06 88 TYR A CA 1
ATOM 696 C C . TYR A 1 88 ? 20.084 22.820 8.994 1.00 78.06 88 TYR A C 1
ATOM 698 O O . TYR A 1 88 ? 19.180 23.310 9.670 1.00 78.06 88 TYR A O 1
ATOM 7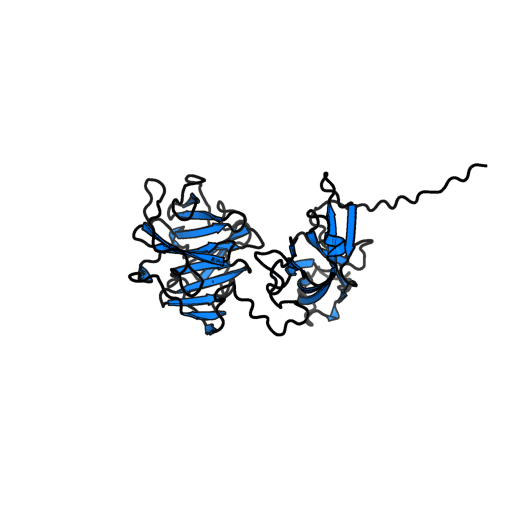06 N N . GLY A 1 89 ? 19.828 22.182 7.847 1.00 70.62 89 GLY A N 1
ATOM 707 C CA . GLY A 1 89 ? 18.470 22.013 7.327 1.00 70.62 89 GLY A CA 1
ATOM 708 C C . GLY A 1 89 ? 17.927 23.230 6.568 1.00 70.62 89 GLY A C 1
ATOM 709 O O . GLY A 1 89 ? 16.761 23.226 6.172 1.00 70.62 89 GLY A O 1
ATOM 710 N N . SER A 1 90 ? 18.740 24.266 6.343 1.00 76.25 90 SER A N 1
ATOM 711 C CA . SER A 1 90 ? 18.312 25.497 5.676 1.00 76.25 90 SER A CA 1
ATOM 712 C C . SER A 1 90 ? 18.472 25.407 4.163 1.00 76.25 90 SER A C 1
ATOM 714 O O . SER A 1 90 ? 19.447 24.865 3.637 1.00 76.25 90 SER A O 1
ATOM 716 N N . VAL A 1 91 ? 17.511 25.981 3.438 1.00 76.62 91 VAL A N 1
ATOM 717 C CA . VAL A 1 91 ? 17.560 26.068 1.976 1.00 76.62 91 VAL A CA 1
ATOM 718 C C . VAL A 1 91 ? 18.533 27.171 1.562 1.00 76.62 91 VAL A C 1
ATOM 720 O O . VAL A 1 91 ? 18.274 28.348 1.792 1.00 76.62 91 VAL A O 1
ATOM 723 N N . THR A 1 92 ? 19.646 26.797 0.931 1.00 81.69 92 THR A N 1
ATOM 724 C CA . THR A 1 92 ? 20.738 27.722 0.557 1.00 81.69 92 THR A CA 1
ATOM 725 C C . THR A 1 92 ? 20.832 28.008 -0.941 1.00 81.69 92 THR A C 1
ATOM 727 O O . THR A 1 92 ? 21.630 28.838 -1.368 1.00 81.69 92 THR A O 1
ATOM 730 N N . GLY A 1 93 ? 20.014 27.344 -1.756 1.00 85.75 93 GLY A N 1
ATOM 731 C CA . GLY A 1 93 ? 19.936 27.581 -3.195 1.00 85.75 93 GLY A CA 1
ATOM 732 C C . GLY A 1 93 ? 18.792 26.797 -3.819 1.00 85.75 93 GLY A C 1
ATOM 733 O O . GLY A 1 93 ? 18.457 25.719 -3.329 1.00 85.75 93 GLY A O 1
ATOM 734 N N . VAL A 1 94 ? 18.203 27.344 -4.881 1.00 90.56 94 VAL A N 1
ATOM 735 C CA . VAL A 1 94 ? 17.107 26.733 -5.644 1.00 90.56 94 VAL A CA 1
ATOM 736 C C . VAL A 1 94 ? 17.483 26.740 -7.120 1.00 90.56 94 VAL A C 1
ATOM 738 O O . VAL A 1 94 ? 17.824 27.789 -7.660 1.00 90.56 94 VAL A O 1
ATOM 741 N N . ASP A 1 95 ? 17.382 25.580 -7.761 1.00 94.50 95 ASP A N 1
ATOM 742 C CA . ASP A 1 95 ? 17.612 25.402 -9.192 1.00 94.50 95 ASP A CA 1
ATOM 743 C C . ASP A 1 95 ? 16.337 24.857 -9.836 1.00 94.50 95 ASP A C 1
ATOM 745 O O . ASP A 1 95 ? 15.855 23.783 -9.469 1.00 94.50 95 ASP A O 1
ATOM 749 N N . TYR A 1 96 ? 15.779 25.592 -10.795 1.00 95.12 96 TYR A N 1
ATOM 750 C CA . TYR A 1 96 ? 14.587 25.172 -11.532 1.00 95.12 96 TYR A CA 1
ATOM 751 C C . TYR A 1 96 ? 14.986 24.391 -12.785 1.00 95.12 96 TYR A C 1
ATOM 753 O O . TYR A 1 96 ? 15.856 24.819 -13.539 1.00 95.12 96 TYR A O 1
ATOM 761 N N . PHE A 1 97 ? 14.323 23.264 -13.039 1.00 93.50 97 PHE A N 1
ATOM 762 C CA . PHE A 1 97 ? 14.619 22.392 -14.183 1.00 93.50 97 PHE A CA 1
ATOM 763 C C . PHE A 1 97 ? 13.897 22.801 -15.472 1.00 93.50 97 PHE A C 1
ATOM 765 O O . PHE A 1 97 ? 14.128 22.241 -16.539 1.00 93.50 97 PHE A O 1
ATOM 772 N N . SER A 1 98 ? 12.947 23.729 -15.387 1.00 91.31 98 SER A N 1
ATOM 773 C CA . SER A 1 98 ? 12.131 24.148 -16.527 1.00 91.31 98 SER A CA 1
ATOM 774 C C . SER A 1 98 ? 11.588 25.555 -16.321 1.00 91.31 98 SER A C 1
ATOM 776 O O . SER A 1 98 ? 11.654 26.112 -15.223 1.00 91.31 98 SER A O 1
ATOM 778 N N . THR A 1 99 ? 11.044 26.142 -17.386 1.00 93.88 99 THR A N 1
ATOM 779 C CA . THR A 1 99 ? 10.252 27.364 -17.266 1.00 93.88 99 THR A CA 1
ATOM 780 C C . THR A 1 99 ? 8.970 27.055 -16.486 1.00 93.88 99 THR A C 1
ATOM 782 O O . THR A 1 99 ? 8.292 26.082 -16.818 1.00 93.88 99 THR A O 1
ATOM 785 N N . PRO A 1 100 ? 8.607 27.868 -15.480 1.00 96.00 100 PRO A N 1
ATOM 786 C CA . PRO A 1 100 ? 7.358 27.689 -14.756 1.00 96.00 100 PRO A CA 1
ATOM 787 C C . PRO A 1 100 ? 6.141 27.690 -15.678 1.00 96.00 100 PRO A C 1
ATOM 789 O O . PRO A 1 100 ? 6.015 28.545 -16.557 1.00 96.00 100 PRO A O 1
ATOM 792 N N . VAL A 1 101 ? 5.232 26.745 -15.450 1.00 96.12 101 VAL A N 1
ATOM 793 C CA . VAL A 1 101 ? 3.994 26.601 -16.217 1.00 96.12 101 VAL A CA 1
ATOM 794 C C . VAL A 1 101 ? 2.848 27.201 -15.421 1.00 96.12 101 VAL A C 1
ATOM 796 O O . VAL A 1 101 ? 2.650 26.877 -14.252 1.00 96.12 101 VAL A O 1
ATOM 799 N N . GLU A 1 102 ? 2.084 28.083 -16.054 1.00 96.00 102 GLU A N 1
ATOM 800 C CA . GLU A 1 102 ? 0.913 28.699 -15.440 1.00 96.00 102 GLU A CA 1
ATOM 801 C C . GLU A 1 102 ? -0.319 27.790 -15.549 1.00 96.00 102 GLU A C 1
ATOM 803 O O . GLU A 1 102 ? -0.656 27.288 -16.623 1.00 96.00 102 GLU A O 1
ATOM 808 N N . VAL A 1 103 ? -1.005 27.618 -14.423 1.00 93.62 103 VAL A N 1
ATOM 809 C CA . VAL A 1 103 ? -2.333 27.021 -14.303 1.00 93.62 103 VAL A CA 1
ATOM 810 C C . VAL A 1 103 ? -3.306 28.132 -13.937 1.00 93.62 103 VAL A C 1
ATOM 812 O O . VAL A 1 103 ? -3.097 28.868 -12.968 1.00 93.62 103 VAL A O 1
ATOM 815 N N . LYS A 1 104 ? -4.363 28.277 -14.729 1.00 93.06 104 LYS A N 1
ATOM 816 C CA . LYS A 1 104 ? -5.330 29.374 -14.647 1.00 93.06 104 LYS A CA 1
ATOM 817 C C . LYS A 1 104 ? -6.751 28.854 -14.477 1.00 93.06 104 LYS A C 1
ATOM 819 O O . LYS A 1 104 ? -7.049 27.695 -14.728 1.00 93.06 104 LYS A O 1
ATOM 824 N N . SER A 1 105 ? -7.666 29.743 -14.099 1.00 88.75 105 SER A N 1
ATOM 825 C CA . SER A 1 105 ? -9.080 29.397 -13.865 1.00 88.75 105 SER A CA 1
ATOM 826 C C . SER A 1 105 ? -9.744 28.675 -15.038 1.00 88.75 105 SER A C 1
ATOM 828 O O . SER A 1 105 ? -10.583 27.813 -14.815 1.00 88.75 105 SER A O 1
ATOM 830 N N . SER A 1 106 ? -9.364 29.008 -16.275 1.00 90.00 106 SER A N 1
ATOM 831 C CA . SER A 1 106 ? -9.916 28.383 -17.480 1.00 90.00 106 SER A CA 1
ATOM 832 C C . SER A 1 106 ? -9.428 26.949 -17.717 1.00 90.00 106 SER A C 1
ATOM 834 O O . SER A 1 106 ? -9.935 26.304 -18.625 1.00 90.00 106 SER A O 1
ATOM 836 N N . ASP A 1 107 ? -8.420 26.475 -16.975 1.00 89.81 107 ASP A N 1
ATOM 837 C CA . ASP A 1 107 ? -7.969 25.078 -17.033 1.00 89.81 107 ASP A CA 1
ATOM 838 C C . ASP A 1 107 ? -8.896 24.146 -16.236 1.00 89.81 107 ASP A C 1
ATOM 840 O O . ASP A 1 107 ? -8.872 22.937 -16.443 1.00 89.81 107 ASP A O 1
ATOM 844 N N . PHE A 1 108 ? -9.700 24.689 -15.317 1.00 88.12 108 PHE A N 1
ATOM 845 C CA . PHE A 1 108 ? -10.643 23.905 -14.526 1.00 88.12 108 PHE A CA 1
ATOM 846 C C . PHE A 1 108 ? -11.922 23.624 -15.326 1.00 88.12 108 PHE A C 1
ATOM 848 O O . PHE A 1 108 ? -12.340 24.460 -16.135 1.00 88.12 108 PHE A O 1
ATOM 855 N N . PRO A 1 109 ? -12.598 22.488 -15.071 1.00 85.19 109 PRO A N 1
ATOM 856 C CA . PRO A 1 109 ? -13.936 22.252 -15.600 1.00 85.19 109 PRO A CA 1
ATOM 857 C C . PRO A 1 109 ? -14.886 23.382 -15.176 1.00 85.19 109 PRO A C 1
ATOM 859 O O . PRO A 1 109 ? -14.710 23.983 -14.116 1.00 85.19 109 PRO A O 1
ATOM 862 N N . ALA A 1 110 ? -15.913 23.656 -15.987 1.00 76.38 110 ALA A N 1
ATOM 863 C CA . ALA A 1 110 ? -16.799 24.825 -15.881 1.00 76.38 110 ALA A CA 1
ATOM 864 C C . ALA A 1 110 ? -17.657 24.925 -14.593 1.00 76.38 110 ALA A C 1
ATOM 866 O O . ALA A 1 110 ? -18.580 25.735 -14.534 1.00 76.38 110 ALA A O 1
ATOM 867 N N . SER A 1 111 ? -17.371 24.143 -13.548 1.00 70.38 111 SER A N 1
ATOM 868 C CA . SER A 1 111 ? -18.030 24.279 -12.251 1.00 70.38 111 SER A CA 1
ATOM 869 C C . SER A 1 111 ? -17.492 25.507 -11.502 1.00 70.38 111 SER A C 1
ATOM 871 O O . SER A 1 111 ? -16.297 25.565 -11.195 1.00 70.38 111 SER A O 1
ATOM 873 N N . PRO A 1 112 ? -18.345 26.487 -11.154 1.00 59.94 112 PRO A N 1
ATOM 874 C CA . PRO A 1 112 ? -17.916 27.670 -10.410 1.00 59.94 112 PRO A CA 1
ATOM 875 C C . PRO A 1 112 ? -17.543 27.353 -8.954 1.00 59.94 112 PRO A C 1
ATOM 877 O O . PRO A 1 112 ? -16.809 28.123 -8.338 1.00 59.94 112 PRO A O 1
ATOM 880 N N . ASN A 1 113 ? -17.999 26.212 -8.423 1.00 68.12 113 ASN A N 1
ATOM 881 C CA . ASN A 1 113 ? -17.839 25.840 -7.024 1.00 68.12 113 ASN A CA 1
ATOM 882 C C . ASN A 1 113 ? -17.109 24.497 -6.916 1.00 68.12 113 ASN A C 1
ATOM 884 O O . ASN A 1 113 ? -17.549 23.509 -7.501 1.00 68.12 113 ASN A O 1
ATOM 888 N N . ASN A 1 114 ? -16.033 24.462 -6.124 1.00 71.44 114 ASN A N 1
ATOM 889 C CA . ASN A 1 114 ? -15.352 23.232 -5.716 1.00 71.44 114 ASN A CA 1
ATOM 890 C C . ASN A 1 114 ? -14.860 22.369 -6.895 1.00 71.44 114 ASN A C 1
ATOM 892 O O . ASN A 1 114 ? -15.329 21.252 -7.102 1.00 71.44 114 ASN A O 1
ATOM 896 N N . ALA A 1 115 ? -13.940 22.911 -7.693 1.00 81.88 115 ALA A N 1
ATOM 897 C CA . ALA A 1 115 ? -13.418 22.227 -8.872 1.00 81.88 115 ALA A CA 1
ATOM 898 C C . ALA A 1 115 ? -12.079 21.541 -8.572 1.00 81.88 115 ALA A C 1
ATOM 900 O O . ALA A 1 115 ? -11.197 22.130 -7.943 1.00 81.88 115 ALA A O 1
ATOM 901 N N . PHE A 1 116 ? -11.926 20.317 -9.071 1.00 87.56 116 PHE A N 1
ATOM 902 C CA . PHE A 1 116 ? -10.662 19.588 -9.087 1.00 87.56 116 PHE A CA 1
ATOM 903 C C . PHE A 1 116 ? -10.079 19.615 -10.497 1.00 87.56 116 PHE A C 1
ATOM 905 O O . PHE A 1 116 ? -10.818 19.583 -11.483 1.00 87.56 116 PHE A O 1
ATOM 912 N N . LEU A 1 117 ? -8.756 19.687 -10.578 1.00 89.00 117 LEU A N 1
ATOM 913 C CA . LEU A 1 117 ? -8.001 19.592 -11.819 1.00 89.00 117 LEU A CA 1
ATOM 914 C C . LEU A 1 117 ? -6.768 18.739 -11.558 1.00 89.00 117 LEU A C 1
ATOM 916 O O . LEU A 1 117 ? -5.948 19.100 -10.720 1.00 89.00 117 LEU A O 1
ATOM 920 N N . ASP A 1 118 ? -6.595 17.654 -12.299 1.00 90.88 118 ASP A N 1
ATOM 921 C CA . ASP A 1 118 ? -5.313 16.978 -12.413 1.00 90.88 118 ASP A CA 1
ATOM 922 C C . ASP A 1 118 ? -4.666 17.341 -13.752 1.00 90.88 118 ASP A C 1
ATOM 924 O O . ASP A 1 118 ? -5.302 17.334 -14.805 1.00 90.88 118 ASP A O 1
ATOM 928 N N . LYS A 1 119 ? -3.392 17.732 -13.722 1.00 92.62 119 LYS A N 1
ATOM 929 C CA . LYS A 1 119 ? -2.674 18.167 -14.925 1.00 92.62 119 LYS A CA 1
ATOM 930 C C . LYS A 1 119 ? -1.289 17.548 -14.951 1.00 92.62 119 LYS A C 1
ATOM 932 O O . LYS A 1 119 ? -0.570 17.572 -13.952 1.00 92.62 119 LYS A O 1
ATOM 937 N N . THR A 1 120 ? -0.932 16.991 -16.103 1.00 93.25 120 THR A N 1
ATOM 938 C CA . THR A 1 120 ? 0.400 16.444 -16.362 1.00 93.25 120 THR A CA 1
ATOM 939 C C . THR A 1 120 ? 1.276 17.507 -17.009 1.00 93.25 120 THR A C 1
ATOM 941 O O . THR A 1 120 ? 0.863 18.193 -17.945 1.00 93.25 120 THR A O 1
ATOM 944 N N . PHE A 1 121 ? 2.498 17.625 -16.509 1.00 95.44 121 PHE A N 1
ATOM 945 C CA . PHE A 1 121 ? 3.517 18.558 -16.961 1.00 95.44 121 PHE A CA 1
ATOM 946 C C . PHE A 1 121 ? 4.767 17.790 -17.382 1.00 95.44 121 PHE A C 1
ATOM 948 O O . PHE A 1 121 ? 4.997 16.667 -16.934 1.00 95.44 121 PHE A O 1
ATOM 955 N N . SER A 1 122 ? 5.592 18.430 -18.205 1.00 95.00 122 SER A N 1
ATOM 956 C CA . SER A 1 122 ? 6.907 17.926 -18.596 1.00 95.00 122 SER A CA 1
ATOM 957 C C . SER A 1 122 ? 7.993 18.839 -18.035 1.00 95.00 122 SER A C 1
ATOM 959 O O . SER A 1 122 ? 7.842 20.060 -18.045 1.00 95.00 122 SER A O 1
ATOM 961 N N . ALA A 1 123 ? 9.101 18.259 -17.586 1.00 95.88 123 ALA A N 1
ATOM 962 C CA . ALA A 1 123 ? 10.309 18.984 -17.202 1.00 95.88 123 ALA A CA 1
ATOM 963 C C . ALA A 1 123 ? 11.554 18.244 -17.698 1.00 95.88 123 ALA A C 1
ATOM 965 O O . ALA A 1 123 ? 11.509 17.047 -17.971 1.00 95.88 123 ALA A O 1
ATOM 966 N N . THR A 1 124 ? 12.676 18.955 -17.784 1.00 96.38 124 THR A N 1
ATOM 967 C CA . THR A 1 124 ? 13.967 18.382 -18.170 1.00 96.38 124 THR A CA 1
ATOM 968 C C . THR A 1 124 ? 14.944 18.567 -17.021 1.00 96.38 124 THR A C 1
ATOM 970 O O . THR A 1 124 ? 15.479 19.651 -16.821 1.00 96.38 124 THR A O 1
ATOM 973 N N . ILE A 1 125 ? 15.175 17.512 -16.244 1.00 95.88 125 ILE A N 1
ATOM 974 C CA . ILE A 1 125 ? 16.070 17.557 -15.087 1.00 95.88 125 ILE A CA 1
ATOM 975 C C . ILE A 1 125 ? 17.512 17.651 -15.574 1.00 95.88 125 ILE A C 1
ATOM 977 O O . ILE A 1 125 ? 17.998 16.722 -16.217 1.00 95.88 125 ILE A O 1
ATOM 981 N N . ASP A 1 126 ? 18.201 18.738 -15.234 1.00 94.94 126 ASP A N 1
ATOM 982 C CA . ASP A 1 126 ? 19.647 18.866 -15.410 1.00 94.94 126 ASP A CA 1
ATOM 983 C C . ASP A 1 126 ? 20.373 18.180 -14.243 1.00 94.94 126 ASP A C 1
ATOM 985 O O . ASP A 1 126 ? 20.325 18.621 -13.095 1.00 94.94 126 ASP A O 1
ATOM 989 N N . LYS A 1 127 ? 21.054 17.069 -14.519 1.00 93.12 127 LYS A N 1
ATOM 990 C CA . LYS A 1 127 ? 21.763 16.297 -13.494 1.00 93.12 127 LYS A CA 1
ATOM 991 C C . LYS A 1 127 ? 23.011 17.011 -12.976 1.00 93.12 127 LYS A C 1
ATOM 993 O O . LYS A 1 127 ? 23.493 16.667 -11.900 1.00 93.12 127 LYS A O 1
ATOM 998 N N . THR A 1 128 ? 23.540 18.000 -13.701 1.00 92.75 128 THR A N 1
ATOM 999 C CA . THR A 1 128 ? 24.729 18.748 -13.263 1.00 92.75 128 THR A CA 1
ATOM 1000 C C . THR A 1 128 ? 24.438 19.588 -12.021 1.00 92.75 128 THR A C 1
ATOM 1002 O O . THR A 1 128 ? 25.308 19.743 -11.159 1.00 92.75 128 THR A O 1
ATOM 1005 N N . VAL A 1 129 ? 23.185 20.025 -11.847 1.00 91.00 129 VAL A N 1
ATOM 1006 C CA . VAL A 1 129 ? 22.758 20.700 -10.618 1.00 91.00 129 VAL A CA 1
ATOM 1007 C C . VAL A 1 129 ? 22.488 19.718 -9.477 1.00 91.00 129 VAL A C 1
ATOM 1009 O O . VAL A 1 129 ? 22.426 20.142 -8.333 1.00 91.00 129 VAL A O 1
ATOM 1012 N N . LEU A 1 130 ? 22.391 18.409 -9.745 1.00 90.81 130 LEU A N 1
ATOM 1013 C CA . LEU A 1 130 ? 22.159 17.337 -8.764 1.00 90.81 130 LEU A CA 1
ATOM 1014 C C . LEU A 1 130 ? 23.453 16.653 -8.283 1.00 90.81 130 LEU A C 1
ATOM 1016 O O . LEU A 1 130 ? 23.420 15.580 -7.693 1.00 90.81 130 LEU A O 1
ATOM 1020 N N . THR A 1 131 ? 24.609 17.279 -8.496 1.00 84.00 131 THR A N 1
ATOM 1021 C CA . THR A 1 131 ? 25.930 16.745 -8.105 1.00 84.00 131 THR A CA 1
ATOM 1022 C C . THR A 1 131 ? 26.123 16.581 -6.595 1.00 84.00 131 THR A C 1
ATOM 1024 O O . THR A 1 131 ? 26.992 15.826 -6.167 1.00 84.00 131 THR A O 1
ATOM 1027 N N . ASN A 1 132 ? 25.312 17.256 -5.776 1.00 81.19 132 ASN A N 1
ATOM 1028 C CA . ASN A 1 132 ? 25.298 17.065 -4.330 1.00 81.19 132 ASN A CA 1
ATOM 1029 C C . ASN A 1 132 ? 24.257 15.988 -3.950 1.00 81.19 132 ASN A C 1
ATOM 1031 O O . ASN A 1 132 ? 23.072 16.191 -4.234 1.00 81.19 132 ASN A O 1
ATOM 1035 N N . PRO A 1 133 ? 24.651 14.898 -3.261 1.00 75.69 133 PRO A N 1
ATOM 1036 C CA . PRO A 1 133 ? 23.743 13.806 -2.892 1.00 75.69 133 PRO A CA 1
ATOM 1037 C C . PRO A 1 133 ? 22.600 14.228 -1.950 1.00 75.69 133 PRO A C 1
ATOM 1039 O O . PRO A 1 133 ? 21.594 13.527 -1.852 1.00 75.69 133 PRO A O 1
ATOM 1042 N N . ASN A 1 134 ? 22.712 15.383 -1.286 1.00 80.31 134 ASN A N 1
ATOM 1043 C CA . ASN A 1 134 ? 21.675 15.918 -0.401 1.00 80.31 134 ASN A CA 1
ATOM 1044 C C . ASN A 1 134 ? 20.567 16.671 -1.147 1.00 80.31 134 ASN A C 1
ATOM 1046 O O . ASN A 1 134 ? 19.583 17.077 -0.529 1.00 80.31 134 ASN A O 1
ATOM 1050 N N . ARG A 1 135 ? 20.689 16.871 -2.464 1.00 88.38 135 ARG A N 1
ATOM 1051 C CA . ARG A 1 135 ? 19.625 17.506 -3.245 1.00 88.38 135 ARG A CA 1
ATOM 1052 C C . ARG A 1 135 ? 18.440 16.565 -3.423 1.00 88.38 135 ARG A C 1
ATOM 1054 O O . ARG A 1 135 ? 18.599 15.357 -3.583 1.00 88.38 135 ARG A O 1
ATOM 1061 N N . LYS A 1 136 ? 17.243 17.145 -3.421 1.00 90.00 136 LYS A N 1
ATOM 1062 C CA . LYS A 1 136 ? 15.977 16.462 -3.709 1.00 90.00 136 LYS A CA 1
ATOM 1063 C C . LYS A 1 136 ? 15.310 17.103 -4.914 1.00 90.00 136 LYS A C 1
ATOM 1065 O O . LYS A 1 136 ? 15.525 18.285 -5.181 1.00 90.00 136 LYS A O 1
ATOM 1070 N N . ILE A 1 137 ? 14.499 16.326 -5.618 1.00 94.25 137 ILE A N 1
ATOM 1071 C CA . ILE A 1 137 ? 13.597 16.824 -6.656 1.00 94.25 137 ILE A CA 1
ATOM 1072 C C . ILE A 1 137 ? 12.261 17.148 -5.987 1.00 94.25 137 ILE A C 1
ATOM 1074 O O . ILE A 1 137 ? 11.719 16.314 -5.260 1.00 94.25 137 ILE A O 1
ATOM 1078 N N . ILE A 1 138 ? 11.748 18.357 -6.203 1.00 94.50 138 ILE A N 1
ATOM 1079 C CA . ILE A 1 138 ? 10.553 18.867 -5.526 1.00 94.50 138 ILE A CA 1
ATOM 1080 C C . ILE A 1 138 ? 9.720 19.742 -6.464 1.00 94.50 138 ILE A C 1
ATOM 1082 O O . ILE A 1 138 ? 10.241 20.346 -7.410 1.00 94.50 138 ILE A O 1
ATOM 1086 N N . LEU A 1 139 ? 8.421 19.824 -6.187 1.00 95.75 139 LEU A N 1
ATOM 1087 C CA . LEU A 1 139 ? 7.523 20.759 -6.849 1.00 95.75 139 LEU A CA 1
ATOM 1088 C C . LEU A 1 139 ? 7.584 22.125 -6.164 1.00 95.75 139 LEU A C 1
ATOM 1090 O O . LEU A 1 139 ? 7.291 22.243 -4.975 1.00 95.75 139 LEU A O 1
ATOM 1094 N N . PHE A 1 140 ? 7.887 23.163 -6.934 1.00 95.00 140 PHE A N 1
ATOM 1095 C CA . PHE A 1 140 ? 7.729 24.551 -6.525 1.00 95.00 140 PHE A CA 1
ATOM 1096 C C . PHE A 1 140 ? 6.451 25.134 -7.108 1.00 95.00 140 PHE A C 1
ATOM 1098 O O . PHE A 1 140 ? 6.062 24.818 -8.236 1.00 95.00 140 PHE A O 1
ATOM 1105 N N . TYR A 1 141 ? 5.823 26.033 -6.359 1.00 94.44 141 TYR A N 1
ATOM 1106 C CA . TYR A 1 141 ? 4.644 26.752 -6.815 1.00 94.44 141 TYR A CA 1
ATOM 1107 C C . TYR A 1 141 ? 4.644 28.210 -6.364 1.00 94.44 141 TYR A C 1
ATOM 1109 O O . TYR A 1 141 ? 5.259 28.582 -5.364 1.00 94.44 141 TYR A O 1
ATOM 1117 N N . LYS A 1 142 ? 3.950 29.051 -7.126 1.00 93.19 142 LYS A N 1
ATOM 1118 C CA . LYS A 1 142 ? 3.790 30.477 -6.855 1.00 93.19 142 LYS A CA 1
ATOM 1119 C C . LYS A 1 142 ? 2.388 30.924 -7.252 1.00 93.19 142 LYS A C 1
ATOM 1121 O O . LYS A 1 142 ? 2.010 30.783 -8.413 1.00 93.19 142 LYS A O 1
ATOM 1126 N N . THR A 1 143 ? 1.623 31.482 -6.319 1.00 90.38 143 THR A N 1
ATOM 1127 C CA . THR A 1 143 ? 0.361 32.174 -6.631 1.00 90.38 143 THR A CA 1
ATOM 1128 C C . THR A 1 143 ? 0.633 33.611 -7.079 1.00 90.38 143 THR A C 1
ATOM 1130 O O . THR A 1 143 ? 1.732 34.141 -6.901 1.00 90.38 143 THR A O 1
ATOM 1133 N N . ALA A 1 144 ? -0.367 34.261 -7.680 1.00 86.75 144 ALA A N 1
ATOM 1134 C CA . ALA A 1 144 ? -0.237 35.614 -8.232 1.00 86.75 144 ALA A CA 1
ATOM 1135 C C . ALA A 1 144 ? 0.220 36.689 -7.222 1.00 86.75 144 ALA A C 1
ATOM 1137 O O . ALA A 1 144 ? 0.759 37.715 -7.628 1.00 86.75 144 ALA A O 1
ATOM 1138 N N . ASP A 1 145 ? -0.005 36.472 -5.931 1.00 84.12 145 ASP A N 1
ATOM 1139 C CA . ASP A 1 145 ? 0.298 37.398 -4.839 1.00 84.12 145 ASP A CA 1
ATOM 1140 C C . ASP A 1 145 ? 1.503 37.004 -3.981 1.00 84.12 145 ASP A C 1
ATOM 1142 O O . ASP A 1 145 ? 1.912 37.766 -3.104 1.00 84.12 145 ASP A O 1
ATOM 1146 N N . MET A 1 146 ? 2.117 35.854 -4.246 1.00 85.81 146 MET A N 1
ATOM 1147 C CA . MET A 1 146 ? 3.379 35.499 -3.612 1.00 85.81 146 MET A CA 1
ATOM 1148 C C . MET A 1 146 ? 4.530 36.304 -4.226 1.00 85.81 146 MET A C 1
ATOM 1150 O O . MET A 1 146 ? 4.613 36.506 -5.439 1.00 85.81 146 MET A O 1
ATOM 1154 N N . THR A 1 147 ? 5.475 36.737 -3.394 1.00 88.38 147 THR A N 1
ATOM 1155 C CA . THR A 1 147 ? 6.702 37.407 -3.855 1.00 88.38 147 THR A CA 1
ATOM 1156 C C . THR A 1 147 ? 7.722 36.401 -4.404 1.00 88.38 147 THR A C 1
ATOM 1158 O O . THR A 1 147 ? 8.409 36.699 -5.383 1.00 88.38 147 THR A O 1
ATOM 1161 N N . GLY A 1 148 ? 7.751 35.178 -3.863 1.00 88.94 148 GLY A N 1
ATOM 1162 C CA . GLY A 1 148 ? 8.632 34.076 -4.269 1.00 88.94 148 GLY A CA 1
ATOM 1163 C C . GLY A 1 148 ? 7.889 32.765 -4.546 1.00 88.94 148 GLY A C 1
ATOM 1164 O O . GLY A 1 148 ? 6.662 32.740 -4.588 1.00 88.94 148 GLY A O 1
ATOM 1165 N N . TYR A 1 149 ? 8.644 31.686 -4.751 1.00 89.81 149 TYR A N 1
ATOM 1166 C CA . TYR A 1 149 ? 8.104 30.327 -4.828 1.00 89.81 149 TYR A CA 1
ATOM 1167 C C . TYR A 1 149 ? 8.065 29.695 -3.433 1.00 89.81 149 TYR A C 1
ATOM 1169 O O . TYR A 1 149 ? 9.003 29.857 -2.654 1.00 89.81 149 TYR A O 1
ATOM 1177 N N . ALA A 1 150 ? 6.998 28.956 -3.146 1.00 90.19 150 ALA A N 1
ATOM 1178 C CA . ALA A 1 150 ? 6.966 27.941 -2.099 1.00 90.19 150 ALA A CA 1
ATOM 1179 C C . ALA A 1 150 ? 7.249 26.567 -2.719 1.00 90.19 150 ALA A C 1
ATOM 1181 O O . ALA A 1 150 ? 7.356 26.440 -3.943 1.00 90.19 150 ALA A O 1
ATOM 1182 N N . TYR A 1 151 ? 7.364 25.539 -1.884 1.00 90.00 151 TYR A N 1
ATOM 1183 C CA . TYR A 1 151 ? 7.519 24.160 -2.325 1.00 90.00 151 TYR A CA 1
ATOM 1184 C C . TYR A 1 151 ? 6.481 23.250 -1.676 1.00 90.00 151 TYR A C 1
ATOM 1186 O O . TYR A 1 151 ? 5.974 23.531 -0.592 1.00 90.00 151 TYR A O 1
ATOM 1194 N N . TYR A 1 152 ? 6.151 22.163 -2.363 1.00 89.12 152 TYR A N 1
ATOM 1195 C CA . TYR A 1 152 ? 5.248 21.131 -1.875 1.00 89.12 152 TYR A CA 1
ATOM 1196 C C . TYR A 1 152 ? 6.046 20.046 -1.143 1.00 89.12 152 TYR A C 1
ATOM 1198 O O . TYR A 1 152 ? 7.049 19.581 -1.669 1.00 89.12 152 TYR A O 1
ATOM 1206 N N . ASN A 1 153 ? 5.614 19.614 0.046 1.00 83.12 153 ASN A N 1
ATOM 1207 C CA . ASN A 1 153 ? 6.417 18.774 0.958 1.00 83.12 153 ASN A CA 1
ATOM 1208 C C . ASN A 1 153 ? 6.666 17.317 0.502 1.00 83.12 153 ASN A C 1
ATOM 1210 O O . ASN A 1 153 ? 7.180 16.518 1.283 1.00 83.12 153 ASN A O 1
ATOM 1214 N N . VAL A 1 154 ? 6.337 16.958 -0.739 1.00 80.88 154 VAL A N 1
ATOM 1215 C CA . VAL A 1 154 ? 6.689 15.659 -1.329 1.00 80.88 154 VAL A CA 1
ATOM 1216 C C . VAL A 1 154 ? 8.008 15.801 -2.084 1.00 80.88 154 VAL A C 1
ATOM 1218 O O . VAL A 1 154 ? 8.127 16.588 -3.024 1.00 80.88 154 VAL A O 1
ATOM 1221 N N . MET A 1 155 ? 9.003 15.026 -1.661 1.00 89.56 155 MET A N 1
ATOM 1222 C CA . MET A 1 155 ? 10.370 15.071 -2.171 1.00 89.56 155 MET A CA 1
ATOM 1223 C C . MET A 1 155 ? 10.771 13.736 -2.773 1.00 89.56 155 MET A C 1
ATOM 1225 O O . MET A 1 155 ? 10.570 12.691 -2.161 1.00 89.56 155 MET A O 1
ATOM 1229 N N . TYR A 1 156 ? 11.454 13.787 -3.911 1.00 87.62 156 TYR A N 1
ATOM 1230 C CA . TYR A 1 156 ? 12.013 12.603 -4.539 1.00 87.62 156 TYR A CA 1
ATOM 1231 C C . TYR A 1 156 ? 13.537 12.573 -4.430 1.00 87.62 156 TYR A C 1
ATOM 1233 O O . TYR A 1 156 ? 14.241 13.540 -4.738 1.00 87.62 156 TYR A O 1
ATOM 1241 N N . ASN A 1 157 ? 14.045 11.411 -4.022 1.00 90.12 157 ASN A N 1
ATOM 1242 C CA . ASN A 1 157 ? 15.427 11.019 -4.274 1.00 90.12 157 ASN A CA 1
ATOM 1243 C C . ASN A 1 157 ? 15.617 10.707 -5.762 1.00 90.12 157 ASN A C 1
ATOM 1245 O O . ASN A 1 157 ? 14.648 10.529 -6.499 1.00 90.12 157 ASN A O 1
ATOM 1249 N N . PHE A 1 158 ? 16.866 10.574 -6.193 1.00 92.81 158 PHE A N 1
ATOM 1250 C CA . PHE A 1 158 ? 17.192 10.168 -7.554 1.00 92.81 158 PHE A CA 1
ATOM 1251 C C . PHE A 1 158 ? 18.294 9.111 -7.567 1.00 92.81 158 PHE A C 1
ATOM 1253 O O . PHE A 1 158 ? 19.052 8.968 -6.606 1.00 92.81 158 PHE A O 1
ATOM 1260 N N . ILE A 1 159 ? 18.371 8.372 -8.668 1.00 89.25 159 ILE A N 1
ATOM 1261 C CA . ILE A 1 159 ? 19.471 7.462 -8.989 1.00 89.25 159 ILE A CA 1
ATOM 1262 C C . ILE A 1 159 ? 19.908 7.692 -10.431 1.00 89.25 159 ILE A C 1
ATOM 1264 O O . ILE A 1 159 ? 19.101 8.050 -11.285 1.00 89.25 159 ILE A O 1
ATOM 1268 N N . ILE A 1 160 ? 21.193 7.489 -10.709 1.00 89.19 160 ILE A N 1
ATOM 1269 C CA . ILE A 1 160 ? 21.718 7.503 -12.076 1.00 89.19 160 ILE A CA 1
ATOM 1270 C C . ILE A 1 160 ? 21.647 6.070 -12.594 1.00 89.19 160 ILE A C 1
ATOM 1272 O O . ILE A 1 160 ? 22.167 5.167 -11.943 1.00 89.19 160 ILE A O 1
ATOM 1276 N N . ASN A 1 161 ? 21.011 5.861 -13.747 1.00 81.12 161 ASN A N 1
ATOM 1277 C CA . ASN A 1 161 ? 20.900 4.538 -14.358 1.00 81.12 161 ASN A CA 1
ATOM 1278 C C . ASN A 1 161 ? 22.296 3.984 -14.697 1.00 81.12 161 ASN A C 1
ATOM 1280 O O . ASN A 1 161 ? 22.861 4.334 -15.720 1.00 81.12 161 ASN A O 1
ATOM 1284 N N . SER A 1 162 ? 22.905 3.143 -13.866 1.00 73.62 162 SER A N 1
ATOM 1285 C CA . SER A 1 162 ? 24.268 2.640 -14.109 1.00 73.62 162 SER A CA 1
ATOM 1286 C C . SER A 1 162 ? 24.343 1.527 -15.166 1.00 73.62 162 SER A C 1
ATOM 1288 O O . SER A 1 162 ? 25.444 1.119 -15.534 1.00 73.62 162 SER A O 1
ATOM 1290 N N . GLY A 1 163 ? 23.206 1.049 -15.683 1.00 64.00 163 GLY A N 1
ATOM 1291 C CA . GLY A 1 163 ? 23.159 -0.022 -16.675 1.00 64.00 163 GLY A CA 1
ATOM 1292 C C . GLY A 1 163 ? 23.636 0.425 -18.060 1.00 64.00 163 GLY A C 1
ATOM 1293 O O . GLY A 1 163 ? 23.202 1.448 -18.585 1.00 64.00 163 GLY A O 1
ATOM 1294 N N . SER A 1 164 ? 24.486 -0.383 -18.694 1.00 45.28 164 SER A N 1
ATOM 1295 C CA . SER A 1 164 ? 24.944 -0.237 -20.086 1.00 45.28 164 SER A CA 1
ATOM 1296 C C . SER A 1 164 ? 23.875 -0.593 -21.140 1.00 45.28 164 SER A C 1
ATOM 1298 O O . SER A 1 164 ? 24.196 -0.767 -22.315 1.00 45.28 164 SER A O 1
ATOM 1300 N N . GLY A 1 165 ? 22.603 -0.707 -20.744 1.00 45.31 165 GLY A N 1
ATOM 1301 C CA . GLY A 1 165 ? 21.490 -1.003 -21.645 1.00 45.31 165 GLY A CA 1
ATOM 1302 C C . GLY A 1 165 ? 21.006 0.236 -22.416 1.00 45.31 165 GLY A C 1
ATOM 1303 O O . GLY A 1 165 ? 21.073 1.352 -21.892 1.00 45.31 165 GLY A O 1
ATOM 1304 N N . PRO A 1 166 ? 20.489 0.078 -23.649 1.00 40.44 166 PRO A N 1
ATOM 1305 C CA . PRO A 1 166 ? 19.980 1.182 -24.453 1.00 40.44 166 PRO A CA 1
ATOM 1306 C C . PRO A 1 166 ? 18.622 1.631 -23.899 1.00 40.44 166 PRO A C 1
ATOM 1308 O O . PRO A 1 166 ? 17.571 1.183 -24.339 1.00 40.44 166 PRO A O 1
ATOM 1311 N N . GLY A 1 167 ? 18.644 2.506 -22.899 1.00 43.91 167 GLY A N 1
ATOM 1312 C CA . GLY A 1 167 ? 17.443 3.043 -22.266 1.00 43.91 167 GLY A CA 1
ATOM 1313 C C . GLY A 1 167 ? 17.604 4.516 -21.930 1.00 43.91 167 GLY A C 1
ATOM 1314 O O . GLY A 1 167 ? 17.514 4.900 -20.770 1.00 43.91 167 GLY A O 1
ATOM 1315 N N . ASN A 1 168 ? 17.894 5.347 -22.933 1.00 45.44 168 ASN A N 1
ATOM 1316 C CA . ASN A 1 168 ? 17.749 6.792 -22.792 1.00 45.44 168 ASN A CA 1
ATOM 1317 C C . ASN A 1 168 ? 16.238 7.111 -22.807 1.00 45.44 168 ASN A C 1
ATOM 1319 O O . ASN A 1 168 ? 15.593 6.824 -23.816 1.00 45.44 168 ASN A O 1
ATOM 1323 N N . PRO A 1 169 ? 15.642 7.691 -21.748 1.00 48.88 169 PRO A N 1
ATOM 1324 C CA . PRO A 1 169 ? 14.192 7.906 -21.645 1.00 48.88 169 PRO A CA 1
ATOM 1325 C C . PRO A 1 169 ? 13.667 9.042 -22.548 1.00 48.88 169 PRO A C 1
ATOM 1327 O O . PRO A 1 169 ? 12.615 9.619 -22.288 1.00 48.88 169 PRO A O 1
ATOM 1330 N N . THR A 1 170 ? 14.379 9.397 -23.621 1.00 41.50 170 THR A N 1
ATOM 1331 C CA . THR A 1 170 ? 14.109 10.594 -24.433 1.00 41.50 170 THR A CA 1
ATOM 1332 C C . THR A 1 170 ? 12.828 10.541 -25.265 1.00 41.50 170 THR A C 1
ATOM 1334 O O . THR A 1 170 ? 12.497 11.536 -25.903 1.00 41.50 170 THR A O 1
ATOM 1337 N N . ASN A 1 171 ? 12.087 9.430 -25.250 1.00 40.88 171 ASN A N 1
ATOM 1338 C CA . ASN A 1 171 ? 10.751 9.342 -25.835 1.00 40.88 171 ASN A CA 1
ATOM 1339 C C . ASN A 1 171 ? 9.962 8.170 -25.210 1.00 40.88 171 ASN A C 1
ATOM 1341 O O . ASN A 1 171 ? 10.277 7.019 -25.519 1.00 40.88 171 ASN A O 1
ATOM 1345 N N . PRO A 1 172 ? 8.954 8.397 -24.346 1.00 38.81 172 PRO A N 1
ATOM 1346 C CA . PRO A 1 172 ? 8.143 7.323 -23.792 1.00 38.81 172 PRO A CA 1
ATOM 1347 C C . PRO A 1 172 ? 7.074 6.895 -24.808 1.00 38.81 172 PRO A C 1
ATOM 1349 O O . PRO A 1 172 ? 5.878 6.968 -24.543 1.00 38.81 172 PRO A O 1
ATOM 1352 N N . THR A 1 173 ? 7.477 6.368 -25.965 1.00 35.97 173 THR A N 1
ATOM 1353 C CA . THR A 1 173 ? 6.698 5.253 -26.517 1.00 35.97 173 THR A CA 1
ATOM 1354 C C . THR A 1 173 ? 7.000 4.048 -25.642 1.00 35.97 173 THR A C 1
ATOM 1356 O O . THR A 1 173 ? 7.949 3.321 -25.909 1.00 35.97 173 THR A O 1
ATOM 1359 N N . ASN A 1 174 ? 6.241 3.940 -24.548 1.00 36.47 174 ASN A N 1
ATOM 1360 C CA . ASN A 1 174 ? 6.128 2.789 -23.654 1.00 36.47 174 ASN A CA 1
ATOM 1361 C C . ASN A 1 174 ? 7.407 1.924 -23.525 1.00 36.47 174 ASN A C 1
ATOM 1363 O O . ASN A 1 174 ? 7.551 0.936 -24.250 1.00 36.47 174 ASN A O 1
ATOM 1367 N N . PRO A 1 175 ? 8.345 2.266 -22.624 1.00 31.98 175 PRO A N 1
ATOM 1368 C CA . PRO A 1 175 ? 9.507 1.429 -22.383 1.00 31.98 175 PRO A CA 1
ATOM 1369 C C . PRO A 1 175 ? 9.089 0.193 -21.579 1.00 31.98 175 PRO A C 1
ATOM 1371 O O . PRO A 1 175 ? 8.841 0.262 -20.378 1.00 31.98 175 PRO A O 1
ATOM 1374 N N . THR A 1 176 ? 9.065 -0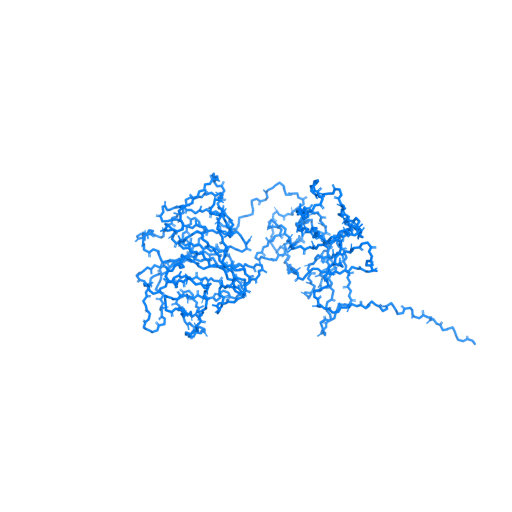.963 -22.239 1.00 33.34 176 THR A N 1
ATOM 1375 C CA . THR A 1 176 ? 9.123 -2.274 -21.586 1.00 33.34 176 THR A CA 1
ATOM 1376 C C . THR A 1 176 ? 10.497 -2.433 -20.928 1.00 33.34 176 THR A C 1
ATOM 1378 O O . THR A 1 176 ? 11.407 -3.022 -21.509 1.00 33.34 176 THR A O 1
ATOM 1381 N N . ASN A 1 177 ? 10.677 -1.846 -19.744 1.00 33.69 177 ASN A N 1
ATOM 1382 C CA . ASN A 1 177 ? 11.812 -2.128 -18.874 1.00 33.69 177 ASN A CA 1
ATOM 1383 C C . ASN A 1 177 ? 11.486 -3.384 -18.040 1.00 33.69 177 ASN A C 1
ATOM 1385 O O . ASN A 1 177 ? 10.524 -3.357 -17.269 1.00 33.69 177 ASN A O 1
ATOM 1389 N N . PRO A 1 178 ? 12.229 -4.491 -18.187 1.00 40.53 178 PRO A N 1
ATOM 1390 C CA . PRO A 1 178 ? 11.960 -5.722 -17.464 1.00 40.53 178 PRO A CA 1
ATOM 1391 C C . PRO A 1 178 ? 12.629 -5.663 -16.084 1.00 40.53 178 PRO A C 1
ATOM 1393 O O . PRO A 1 178 ? 13.824 -5.898 -16.010 1.00 40.53 178 PRO A O 1
ATOM 1396 N N . THR A 1 179 ? 11.873 -5.350 -15.020 1.00 41.00 179 THR A N 1
ATOM 1397 C CA . THR A 1 179 ? 12.155 -5.763 -13.614 1.00 41.00 179 THR A CA 1
ATOM 1398 C C . THR A 1 179 ? 11.003 -5.499 -12.624 1.00 41.00 179 THR A C 1
ATOM 1400 O O . THR A 1 179 ? 11.173 -5.784 -11.448 1.00 41.00 179 THR A O 1
ATOM 1403 N N . ASP A 1 180 ? 9.829 -5.014 -13.047 1.00 46.31 180 ASP A N 1
ATOM 1404 C CA . ASP A 1 180 ? 8.586 -5.223 -12.281 1.00 46.31 180 ASP A CA 1
ATOM 1405 C C . ASP A 1 180 ? 7.817 -6.360 -12.963 1.00 46.31 180 ASP A C 1
ATOM 1407 O O . ASP A 1 180 ? 7.205 -6.130 -14.016 1.00 46.31 180 ASP A O 1
ATOM 1411 N N . PRO A 1 181 ? 7.904 -7.616 -12.486 1.00 45.47 181 PRO A N 1
ATOM 1412 C CA . PRO A 1 181 ? 7.163 -8.695 -13.097 1.00 45.47 181 PRO A CA 1
ATOM 1413 C C . PRO A 1 181 ? 5.689 -8.504 -12.750 1.00 45.47 181 PRO A C 1
ATOM 1415 O O . PRO A 1 181 ? 5.173 -8.957 -11.730 1.00 45.47 181 PRO A O 1
ATOM 1418 N N . THR A 1 182 ? 5.010 -7.888 -13.716 1.00 61.00 182 THR A N 1
ATOM 1419 C CA . THR A 1 182 ? 3.583 -8.002 -14.025 1.00 61.00 182 THR A CA 1
ATOM 1420 C C . THR A 1 182 ? 2.626 -7.252 -13.105 1.00 61.00 182 THR A C 1
ATOM 1422 O O . THR A 1 182 ? 1.697 -7.824 -12.537 1.00 61.00 182 THR A O 1
ATOM 1425 N N . THR A 1 183 ? 2.727 -5.919 -13.109 1.00 76.56 183 THR A N 1
ATOM 1426 C CA . THR A 1 183 ? 1.503 -5.104 -13.055 1.00 76.56 183 THR A CA 1
ATOM 1427 C C . THR A 1 183 ? 0.441 -5.760 -13.966 1.00 76.56 183 THR A C 1
ATOM 1429 O O . THR A 1 183 ? 0.733 -6.002 -15.142 1.00 76.56 183 THR A O 1
ATOM 1432 N N . PRO A 1 184 ? -0.765 -6.086 -13.465 1.00 81.88 184 PRO A N 1
ATOM 1433 C CA . PRO A 1 184 ? -1.836 -6.624 -14.290 1.00 81.88 184 PRO A CA 1
ATOM 1434 C C . PRO A 1 184 ? -2.098 -5.713 -15.498 1.00 81.88 184 PRO A C 1
ATOM 1436 O O . PRO A 1 184 ? -2.312 -4.514 -15.340 1.00 81.88 184 PRO A O 1
ATOM 1439 N N . ILE A 1 185 ? -2.064 -6.275 -16.708 1.00 83.06 185 ILE A N 1
ATOM 1440 C CA . ILE A 1 185 ? -2.324 -5.559 -17.977 1.00 83.06 185 ILE A CA 1
ATOM 1441 C C . ILE A 1 185 ? -3.518 -6.138 -18.750 1.00 83.06 185 ILE A C 1
ATOM 1443 O O . ILE A 1 185 ? -3.725 -5.809 -19.917 1.00 83.06 185 ILE A O 1
ATOM 1447 N N . GLY A 1 186 ? -4.280 -7.045 -18.136 1.00 83.81 186 GLY A N 1
ATOM 1448 C CA . GLY A 1 186 ? -5.420 -7.687 -18.783 1.00 83.81 186 GLY A CA 1
ATOM 1449 C C . GLY A 1 186 ? -6.688 -6.821 -18.796 1.00 83.81 186 GLY A C 1
ATOM 1450 O O . GLY A 1 186 ? -6.634 -5.622 -18.507 1.00 83.81 186 GLY A O 1
ATOM 1451 N N . PRO A 1 187 ? -7.841 -7.409 -19.167 1.00 85.69 187 PRO A N 1
ATOM 1452 C CA . PRO A 1 187 ? -9.102 -6.680 -19.251 1.00 85.69 187 PRO A CA 1
ATOM 1453 C C . PRO A 1 187 ? -9.470 -6.052 -17.905 1.00 85.69 187 PRO A C 1
ATOM 1455 O O . PRO A 1 187 ? -9.093 -6.561 -16.848 1.00 85.69 187 PRO A O 1
ATOM 1458 N N . ILE A 1 188 ? -10.236 -4.962 -17.961 1.00 91.50 188 ILE A N 1
ATOM 1459 C CA . ILE A 1 188 ? -10.789 -4.339 -16.759 1.00 91.50 188 ILE A CA 1
ATOM 1460 C C . ILE A 1 188 ? -11.826 -5.292 -16.158 1.00 91.50 188 ILE A C 1
ATOM 1462 O O . ILE A 1 188 ? -12.775 -5.691 -16.834 1.00 91.50 188 ILE A O 1
ATOM 1466 N N . GLY A 1 189 ? -11.642 -5.647 -14.893 1.00 93.06 189 GLY A N 1
ATOM 1467 C CA . GLY A 1 189 ? -12.538 -6.510 -14.138 1.00 93.06 189 GLY A CA 1
ATOM 1468 C C . GLY A 1 189 ? -12.244 -6.439 -12.646 1.00 93.06 189 GLY A C 1
ATOM 1469 O O . GLY A 1 189 ? -11.576 -5.518 -12.188 1.00 93.06 189 GLY A O 1
ATOM 1470 N N . SER A 1 190 ? -12.751 -7.419 -11.903 1.00 93.94 190 SER A N 1
ATOM 1471 C CA . SER A 1 190 ? -12.443 -7.620 -10.488 1.00 93.94 190 SER A CA 1
ATOM 1472 C C . SER A 1 190 ? -11.906 -9.033 -10.264 1.00 93.94 190 SER A C 1
ATOM 1474 O O . SER A 1 190 ? -12.279 -9.984 -10.962 1.00 93.94 190 SER A O 1
ATOM 1476 N N . SER A 1 191 ? -11.049 -9.178 -9.257 1.00 96.12 191 SER A N 1
ATOM 1477 C CA . SER A 1 191 ? -10.582 -10.465 -8.739 1.00 96.12 191 SER A CA 1
ATOM 1478 C C . SER A 1 191 ? -11.581 -11.101 -7.765 1.00 96.12 191 SER A C 1
ATOM 1480 O O . SER A 1 191 ? -11.402 -12.258 -7.405 1.00 96.12 191 SER A O 1
ATOM 1482 N N . GLY A 1 192 ? -12.675 -10.425 -7.401 1.00 95.81 192 GLY A N 1
ATOM 1483 C CA . GLY A 1 192 ? -13.739 -10.980 -6.559 1.00 95.81 192 GLY A CA 1
ATOM 1484 C C . GLY A 1 192 ? -14.548 -9.905 -5.831 1.00 95.81 192 GLY A C 1
ATOM 1485 O O . GLY A 1 192 ? -14.729 -8.800 -6.330 1.00 95.81 192 GLY A O 1
ATOM 1486 N N . THR A 1 193 ? -15.028 -10.236 -4.640 1.00 96.19 193 THR A N 1
ATOM 1487 C CA . THR A 1 193 ? -15.482 -9.285 -3.609 1.00 96.19 193 THR A CA 1
ATOM 1488 C C . THR A 1 193 ? -14.516 -9.324 -2.425 1.00 96.19 193 THR A C 1
ATOM 1490 O O . THR A 1 193 ? -13.739 -10.277 -2.318 1.00 96.19 193 THR A O 1
ATOM 1493 N N . LEU A 1 194 ? -14.583 -8.353 -1.506 1.00 95.56 194 LEU A N 1
ATOM 1494 C CA . LEU A 1 194 ? -13.746 -8.349 -0.294 1.00 95.56 194 LEU A CA 1
ATOM 1495 C C . LEU A 1 194 ? -13.857 -9.661 0.503 1.00 95.56 194 LEU A C 1
ATOM 1497 O O . LEU A 1 194 ? -12.847 -10.223 0.907 1.00 95.56 194 LEU A O 1
ATOM 1501 N N . ALA A 1 195 ? -15.056 -10.242 0.601 1.00 94.75 195 ALA A N 1
ATOM 1502 C CA . ALA A 1 195 ? -15.281 -11.533 1.261 1.00 94.75 195 ALA A CA 1
ATOM 1503 C C . ALA A 1 195 ? -14.569 -12.733 0.595 1.00 94.75 195 ALA A C 1
ATOM 1505 O O . ALA A 1 195 ? -14.463 -13.807 1.186 1.00 94.75 195 ALA A O 1
ATOM 1506 N N . THR A 1 196 ? -14.104 -12.580 -0.647 1.00 96.56 196 THR A N 1
ATOM 1507 C CA . THR A 1 196 ? -13.425 -13.630 -1.427 1.00 96.56 196 THR A CA 1
ATOM 1508 C C . THR A 1 196 ? -11.950 -13.328 -1.688 1.00 96.56 196 THR A C 1
ATOM 1510 O O . THR A 1 196 ? -11.311 -14.048 -2.462 1.00 96.56 196 THR A O 1
ATOM 1513 N N . MET A 1 197 ? -11.405 -12.280 -1.065 1.00 97.75 197 MET A N 1
ATOM 1514 C CA . MET A 1 197 ? -9.993 -11.941 -1.203 1.00 97.75 197 MET A CA 1
ATOM 1515 C C . MET A 1 197 ? -9.112 -12.946 -0.455 1.00 97.75 197 MET A C 1
ATOM 1517 O O . MET A 1 197 ? -9.486 -13.515 0.572 1.00 97.75 197 MET A O 1
ATOM 1521 N N . ALA A 1 198 ? -7.965 -13.222 -1.061 1.00 98.25 198 ALA A N 1
ATOM 1522 C CA . ALA A 1 198 ? -6.830 -13.916 -0.476 1.00 98.25 198 ALA A CA 1
ATOM 1523 C C . ALA A 1 198 ? -5.806 -12.928 0.106 1.00 98.25 198 ALA A C 1
ATOM 1525 O O . ALA A 1 198 ? -5.055 -13.319 0.986 1.00 98.25 198 ALA A O 1
ATOM 1526 N N . GLY A 1 199 ? -5.770 -11.695 -0.405 1.00 98.31 199 GLY A N 1
ATOM 1527 C CA . GLY A 1 199 ? -4.963 -10.600 0.126 1.00 98.31 199 GLY A CA 1
ATOM 1528 C C . GLY A 1 199 ? -5.172 -9.306 -0.668 1.00 98.31 199 GLY A C 1
ATOM 1529 O O . GLY A 1 199 ? -5.658 -9.331 -1.809 1.00 98.31 199 GLY A O 1
ATOM 1530 N N . ILE A 1 200 ? -4.813 -8.180 -0.070 1.00 98.56 200 ILE A N 1
ATOM 1531 C CA . ILE A 1 200 ? -4.932 -6.811 -0.554 1.00 98.56 200 ILE A CA 1
ATOM 1532 C C . ILE A 1 200 ? -3.734 -6.027 -0.020 1.00 98.56 200 ILE A C 1
ATOM 1534 O O . ILE A 1 200 ? -3.623 -5.787 1.175 1.00 98.56 200 ILE A O 1
ATOM 1538 N N . ASP A 1 201 ? -2.881 -5.518 -0.904 1.00 98.44 201 ASP A N 1
ATOM 1539 C CA . ASP A 1 201 ? -1.802 -4.624 -0.472 1.00 98.44 201 ASP A CA 1
ATOM 1540 C C . ASP A 1 201 ? -1.527 -3.531 -1.501 1.00 98.44 201 ASP A C 1
ATOM 1542 O O . ASP A 1 201 ? -1.998 -3.553 -2.643 1.00 98.44 201 ASP A O 1
ATOM 1546 N N . ILE A 1 202 ? -0.772 -2.531 -1.067 1.00 97.62 202 ILE A N 1
ATOM 1547 C CA . ILE A 1 202 ? -0.406 -1.365 -1.853 1.00 97.62 202 ILE A CA 1
ATOM 1548 C C . ILE A 1 202 ? 1.024 -1.539 -2.364 1.00 97.62 202 ILE A C 1
ATOM 1550 O O . ILE A 1 202 ? 1.962 -1.765 -1.597 1.00 97.62 202 ILE A O 1
ATOM 1554 N N . GLY A 1 203 ? 1.188 -1.439 -3.682 1.00 95.06 203 GLY A N 1
ATOM 1555 C CA . GLY A 1 203 ? 2.480 -1.570 -4.342 1.00 95.06 203 GLY A CA 1
ATOM 1556 C C . GLY A 1 203 ? 3.393 -0.361 -4.144 1.00 95.06 203 GLY A C 1
ATOM 1557 O O . GLY A 1 203 ? 3.007 0.685 -3.615 1.00 95.06 203 GLY A O 1
ATOM 1558 N N . ALA A 1 204 ? 4.626 -0.492 -4.639 1.00 88.62 204 ALA A N 1
ATOM 1559 C CA . ALA A 1 204 ? 5.621 0.586 -4.663 1.00 88.62 204 ALA A CA 1
ATOM 1560 C C . ALA A 1 204 ? 5.173 1.817 -5.479 1.00 88.62 204 ALA A C 1
ATOM 1562 O O . ALA A 1 204 ? 5.742 2.900 -5.354 1.00 88.62 204 ALA A O 1
ATOM 1563 N N . ASP A 1 205 ? 4.166 1.638 -6.330 1.00 85.38 205 ASP A N 1
ATOM 1564 C CA . ASP A 1 205 ? 3.558 2.647 -7.189 1.00 85.38 205 ASP A CA 1
ATOM 1565 C C . ASP A 1 205 ? 2.212 3.170 -6.656 1.00 85.38 205 ASP A C 1
ATOM 1567 O O . ASP A 1 205 ? 1.460 3.792 -7.401 1.00 85.38 205 ASP A O 1
ATOM 1571 N N . ASP A 1 206 ? 1.887 2.869 -5.395 1.00 90.94 206 ASP A N 1
ATOM 1572 C CA . ASP A 1 206 ? 0.604 3.152 -4.737 1.00 90.94 206 ASP A CA 1
ATOM 1573 C C . ASP A 1 206 ? -0.638 2.540 -5.415 1.00 90.94 206 ASP A C 1
ATOM 1575 O O . ASP A 1 206 ? -1.777 2.828 -5.032 1.00 90.94 206 ASP A O 1
ATOM 1579 N N . GLY A 1 207 ? -0.447 1.644 -6.389 1.00 94.44 207 GLY A N 1
ATOM 1580 C CA . GLY A 1 207 ? -1.523 0.812 -6.912 1.00 94.44 207 GLY A CA 1
ATOM 1581 C C . GLY A 1 207 ? -1.992 -0.172 -5.845 1.00 94.44 207 GLY A C 1
ATOM 1582 O O . GLY A 1 207 ? -1.168 -0.760 -5.147 1.00 94.44 207 GLY A O 1
ATOM 1583 N N . VAL A 1 208 ? -3.306 -0.373 -5.721 1.00 97.81 208 VAL A N 1
ATOM 1584 C CA . VAL A 1 208 ? -3.855 -1.367 -4.785 1.00 97.81 208 VAL A CA 1
ATOM 1585 C C . VAL A 1 208 ? -4.095 -2.666 -5.532 1.00 97.81 208 VAL A C 1
ATOM 1587 O O . VAL A 1 208 ? -4.825 -2.692 -6.524 1.00 97.81 208 VAL A O 1
ATOM 1590 N N . TYR A 1 209 ? -3.458 -3.730 -5.069 1.00 98.19 209 TYR A N 1
ATOM 1591 C CA . TYR A 1 209 ? -3.533 -5.056 -5.655 1.00 98.19 209 TYR A CA 1
ATOM 1592 C C . TYR A 1 209 ? -4.502 -5.890 -4.835 1.00 98.19 209 TYR A C 1
ATOM 1594 O O . TYR A 1 209 ? -4.362 -5.984 -3.626 1.00 98.19 209 TYR A O 1
ATOM 1602 N N . PHE A 1 210 ? -5.482 -6.484 -5.503 1.00 98.25 210 PHE A N 1
ATOM 1603 C CA . PHE A 1 210 ? -6.506 -7.331 -4.906 1.00 98.25 210 PHE A CA 1
ATOM 1604 C C . PHE A 1 210 ? -6.324 -8.745 -5.450 1.00 98.25 210 PHE A C 1
ATOM 1606 O O . PHE A 1 210 ? -6.643 -8.995 -6.617 1.00 98.25 210 PHE A O 1
ATOM 1613 N N . TRP A 1 211 ? -5.821 -9.676 -4.646 1.00 98.56 211 TRP A N 1
ATOM 1614 C CA . TRP A 1 211 ? -5.717 -11.088 -5.015 1.00 98.56 211 TRP A CA 1
ATOM 1615 C C . TRP A 1 211 ? -6.957 -11.827 -4.535 1.00 98.56 211 TRP A C 1
ATOM 1617 O O . TRP A 1 211 ? -7.225 -11.905 -3.342 1.00 98.56 211 TRP A O 1
ATOM 1627 N N . GLY A 1 212 ? -7.724 -12.383 -5.464 1.00 98.31 212 GLY A N 1
ATOM 1628 C CA . GLY A 1 212 ? -8.912 -13.170 -5.165 1.00 98.31 212 GLY A CA 1
ATOM 1629 C C . GLY A 1 212 ? -8.601 -14.656 -5.055 1.00 98.31 212 GLY A C 1
ATOM 1630 O O . GLY A 1 212 ? -7.797 -15.191 -5.817 1.00 98.31 212 GLY A O 1
ATOM 1631 N N . LYS A 1 213 ? -9.342 -15.373 -4.203 1.00 98.06 213 LYS A N 1
ATOM 1632 C CA . LYS A 1 213 ? -9.248 -16.842 -4.063 1.00 98.06 213 LYS A CA 1
ATOM 1633 C C . LYS A 1 213 ? -9.618 -17.626 -5.334 1.00 98.06 213 LYS A C 1
ATOM 1635 O O . LYS A 1 213 ? -9.506 -18.845 -5.366 1.00 98.06 213 LYS A O 1
ATOM 1640 N N . ASN A 1 214 ? -10.050 -16.938 -6.389 1.00 97.50 214 ASN A N 1
ATOM 1641 C CA . ASN A 1 214 ? -10.290 -17.490 -7.723 1.00 97.50 214 ASN A CA 1
ATOM 1642 C C . ASN A 1 214 ? -9.032 -17.514 -8.619 1.00 97.50 214 ASN A C 1
ATOM 1644 O O . ASN A 1 214 ? -9.155 -17.789 -9.813 1.00 97.50 214 ASN A O 1
ATOM 1648 N N . GLY A 1 215 ? -7.855 -17.177 -8.080 1.00 97.88 215 GLY A N 1
ATOM 1649 C CA . GLY A 1 215 ? -6.596 -17.163 -8.824 1.00 97.88 215 GLY A CA 1
ATOM 1650 C C . GLY A 1 215 ? -6.416 -15.950 -9.733 1.00 97.88 215 GLY A C 1
ATOM 1651 O O . GLY A 1 215 ? -5.610 -15.997 -10.661 1.00 97.88 215 GLY A O 1
ATOM 1652 N N . LYS A 1 216 ? -7.155 -14.860 -9.492 1.00 98.12 216 LYS A N 1
ATOM 1653 C CA . LYS A 1 216 ? -6.997 -13.588 -10.207 1.00 98.12 216 LYS A CA 1
ATOM 1654 C C . LYS A 1 216 ? -6.456 -12.493 -9.304 1.00 98.12 216 LYS A C 1
ATOM 1656 O O . LYS A 1 216 ? -6.839 -12.388 -8.146 1.00 98.12 216 LYS A O 1
ATOM 1661 N N . VAL A 1 217 ? -5.626 -11.632 -9.870 1.00 98.06 217 VAL A N 1
ATOM 1662 C CA . VAL A 1 217 ? -5.139 -10.402 -9.249 1.00 98.06 217 VAL A CA 1
ATOM 1663 C C . VAL A 1 217 ? -5.612 -9.210 -10.065 1.00 98.06 217 VAL A C 1
ATOM 1665 O O . VAL A 1 217 ? -5.501 -9.213 -11.292 1.00 98.06 217 VAL A O 1
ATOM 1668 N N . THR A 1 218 ? -6.151 -8.198 -9.393 1.00 97.75 218 THR A N 1
ATOM 1669 C CA . THR A 1 218 ? -6.585 -6.942 -10.015 1.00 97.75 218 THR A CA 1
ATOM 1670 C C . THR A 1 218 ? -5.811 -5.781 -9.427 1.00 97.75 218 THR A C 1
ATOM 1672 O O . THR A 1 218 ? -5.642 -5.718 -8.215 1.00 97.75 218 THR A O 1
ATOM 1675 N N . LYS A 1 219 ? -5.371 -4.848 -10.272 1.00 96.56 219 LYS A N 1
ATOM 1676 C CA . LYS A 1 219 ? -4.770 -3.590 -9.825 1.00 96.56 219 LYS A CA 1
ATOM 1677 C C . LYS A 1 219 ? -5.796 -2.467 -9.909 1.00 96.56 219 LYS A C 1
ATOM 1679 O O . LYS A 1 219 ? -6.063 -1.951 -10.990 1.00 96.56 219 LYS A O 1
ATOM 1684 N N . GLY A 1 220 ? -6.384 -2.126 -8.773 1.00 94.94 220 GLY A N 1
ATOM 1685 C CA . GLY A 1 220 ? -7.356 -1.050 -8.627 1.00 94.94 220 GLY A CA 1
ATOM 1686 C C . GLY A 1 220 ? -6.774 0.144 -7.872 1.00 94.94 220 GLY A C 1
ATOM 1687 O O . GLY A 1 220 ? -5.618 0.530 -8.048 1.00 94.94 220 GLY A O 1
ATOM 1688 N N . ASN A 1 221 ? -7.599 0.737 -7.013 1.00 95.25 221 ASN A N 1
ATOM 1689 C CA . ASN A 1 221 ? -7.200 1.788 -6.078 1.00 95.25 221 ASN A CA 1
ATOM 1690 C C . ASN A 1 221 ? -7.841 1.547 -4.704 1.00 95.25 221 ASN A C 1
ATOM 1692 O O . ASN A 1 221 ? -8.664 0.650 -4.545 1.00 95.25 221 ASN A O 1
ATOM 1696 N N . SER A 1 222 ? -7.510 2.371 -3.708 1.00 94.94 222 SER A N 1
ATOM 1697 C CA . SER A 1 222 ? -7.966 2.180 -2.320 1.00 94.94 222 SER A CA 1
ATOM 1698 C C . SER A 1 222 ? -9.484 2.180 -2.135 1.00 94.94 222 SER A C 1
ATOM 1700 O O . SER A 1 222 ? -9.972 1.679 -1.125 1.00 94.94 222 SER A O 1
ATOM 1702 N N . THR A 1 223 ? -10.228 2.708 -3.106 1.00 94.38 223 THR A N 1
ATOM 1703 C CA . THR A 1 223 ? -11.691 2.781 -3.096 1.00 94.38 223 THR A CA 1
ATOM 1704 C C . THR A 1 223 ? -12.357 1.967 -4.197 1.00 94.38 223 THR A C 1
ATOM 1706 O O . THR A 1 223 ? -13.562 2.071 -4.321 1.00 94.38 223 THR A O 1
ATOM 1709 N N . SER A 1 224 ? -11.634 1.199 -5.013 1.00 94.62 224 SER A N 1
ATOM 1710 C CA . SER A 1 224 ? -12.233 0.420 -6.104 1.00 94.62 224 SER A CA 1
ATOM 1711 C C . SER A 1 224 ? -11.423 -0.838 -6.359 1.00 94.62 224 SER A C 1
ATOM 1713 O O . SER A 1 224 ? -10.250 -0.761 -6.732 1.00 94.62 224 SER A O 1
ATOM 1715 N N . ILE A 1 225 ? -12.096 -1.984 -6.249 1.00 95.19 225 ILE A N 1
ATOM 1716 C CA . ILE A 1 225 ? -11.536 -3.307 -6.558 1.00 95.19 225 ILE A CA 1
ATOM 1717 C C . ILE A 1 225 ? -11.421 -3.570 -8.064 1.00 95.19 225 ILE A C 1
ATOM 1719 O O . ILE A 1 225 ? -10.789 -4.539 -8.474 1.00 95.19 225 ILE A O 1
ATOM 1723 N N . ASN A 1 226 ? -12.052 -2.730 -8.891 1.00 94.06 226 ASN A N 1
ATOM 1724 C CA . ASN A 1 226 ? -12.036 -2.873 -10.339 1.00 94.06 226 ASN A CA 1
ATOM 1725 C C . ASN A 1 226 ? -10.770 -2.259 -10.948 1.00 94.06 226 ASN A C 1
ATOM 1727 O O . ASN A 1 226 ? -10.355 -1.161 -10.567 1.00 94.06 226 ASN A O 1
ATOM 1731 N N . GLY A 1 227 ? -10.203 -2.932 -11.946 1.00 94.50 227 GLY A N 1
ATOM 1732 C CA . GLY A 1 227 ? -9.020 -2.481 -12.676 1.00 94.50 227 GLY A CA 1
ATOM 1733 C C . GLY A 1 227 ? -8.502 -3.548 -13.640 1.00 94.50 227 GLY A C 1
ATOM 1734 O O . GLY A 1 227 ? -9.184 -4.550 -13.854 1.00 94.50 227 GLY A O 1
ATOM 1735 N N . PRO A 1 228 ? -7.323 -3.360 -14.255 1.00 93.94 228 PRO A N 1
ATOM 1736 C CA . PRO A 1 228 ? -6.677 -4.413 -15.028 1.00 93.94 228 PRO A CA 1
ATOM 1737 C C . PRO A 1 228 ? -6.507 -5.691 -14.200 1.00 93.94 228 PRO A C 1
ATOM 1739 O O . PRO A 1 228 ? -6.017 -5.641 -13.069 1.00 93.94 228 PRO A O 1
ATOM 1742 N N . THR A 1 229 ? -6.894 -6.831 -14.769 1.00 95.88 229 THR A N 1
ATOM 1743 C CA . THR A 1 229 ? -6.858 -8.135 -14.091 1.00 95.88 229 THR A CA 1
ATOM 1744 C C . THR A 1 229 ? -5.906 -9.106 -14.792 1.00 95.88 229 THR A C 1
ATOM 1746 O O . THR A 1 229 ? -5.814 -9.128 -16.017 1.00 95.88 229 THR A O 1
ATOM 1749 N N . ALA A 1 230 ? -5.219 -9.952 -14.029 1.00 95.69 230 ALA A N 1
ATOM 1750 C CA . ALA A 1 230 ? -4.402 -11.062 -14.519 1.00 95.69 230 ALA A CA 1
ATOM 1751 C C . ALA A 1 230 ? -4.646 -12.323 -13.675 1.00 95.69 230 ALA A C 1
ATOM 1753 O O . ALA A 1 230 ? -5.190 -12.239 -12.577 1.00 95.69 230 ALA A O 1
ATOM 1754 N N . ASN A 1 231 ? -4.250 -13.494 -14.174 1.00 97.19 231 ASN A N 1
ATOM 1755 C CA . ASN A 1 231 ? -4.202 -14.702 -13.346 1.00 97.19 231 ASN A CA 1
ATOM 1756 C C . ASN A 1 231 ? -2.904 -14.711 -12.531 1.00 97.19 231 ASN A C 1
ATOM 1758 O O . ASN A 1 231 ? -1.877 -14.244 -13.023 1.00 97.19 231 ASN A O 1
ATOM 1762 N N . TYR A 1 232 ? -2.937 -15.292 -11.334 1.00 97.81 232 TYR A N 1
ATOM 1763 C CA . TYR A 1 232 ? -1.738 -15.581 -10.555 1.00 97.81 232 TYR A CA 1
ATOM 1764 C C . TYR A 1 232 ? -1.685 -17.049 -10.139 1.00 97.81 232 TYR A C 1
ATOM 1766 O O . TYR A 1 232 ? -2.713 -17.702 -9.943 1.00 97.81 232 TYR A O 1
ATOM 1774 N N . VAL A 1 233 ? -0.470 -17.570 -10.003 1.00 97.50 233 VAL A N 1
ATOM 1775 C CA . VAL A 1 233 ? -0.218 -18.955 -9.598 1.00 97.50 233 VAL A CA 1
ATOM 1776 C C . VAL A 1 233 ? 0.494 -19.015 -8.253 1.00 97.50 233 VAL A C 1
ATOM 1778 O O . VAL A 1 233 ? 1.245 -18.109 -7.886 1.00 97.50 233 VAL A O 1
ATOM 1781 N N . LEU A 1 234 ? 0.242 -20.097 -7.522 1.00 98.06 234 LEU A N 1
ATOM 1782 C CA . LEU A 1 234 ? 0.896 -20.415 -6.257 1.00 98.06 234 LEU A CA 1
ATOM 1783 C C . LEU A 1 234 ? 2.071 -21.381 -6.470 1.00 98.06 234 LEU A C 1
ATOM 1785 O O . LEU A 1 234 ? 2.121 -22.063 -7.499 1.00 98.06 234 LEU A O 1
ATOM 1789 N N . PRO A 1 235 ? 3.000 -21.491 -5.498 1.00 96.75 235 PRO A N 1
ATOM 1790 C CA . PRO A 1 235 ? 3.959 -22.589 -5.468 1.00 96.75 235 PRO A CA 1
ATOM 1791 C C . PRO A 1 235 ? 3.266 -23.956 -5.585 1.00 96.75 235 PRO A C 1
ATOM 1793 O O . PRO A 1 235 ? 2.137 -24.139 -5.130 1.00 96.75 235 PRO A O 1
ATOM 1796 N N . ASN A 1 236 ? 3.961 -24.946 -6.149 1.00 95.44 236 ASN A N 1
ATOM 1797 C CA . ASN A 1 236 ? 3.410 -26.293 -6.304 1.00 95.44 236 ASN A CA 1
ATOM 1798 C C . ASN A 1 236 ? 2.931 -26.878 -4.959 1.00 95.44 236 ASN A C 1
ATOM 1800 O O . ASN A 1 236 ? 3.635 -26.792 -3.952 1.00 95.44 236 ASN A O 1
ATOM 1804 N N . GLY A 1 237 ? 1.748 -27.499 -4.960 1.00 95.88 237 GLY A N 1
ATOM 1805 C CA . GLY A 1 237 ? 1.134 -28.092 -3.767 1.00 95.88 237 GLY A CA 1
ATOM 1806 C C . GLY A 1 237 ? 0.434 -27.102 -2.828 1.00 95.88 237 GLY A C 1
ATOM 1807 O O . GLY A 1 237 ? 0.031 -27.510 -1.741 1.00 95.88 237 GLY A O 1
ATOM 1808 N N . ARG A 1 238 ? 0.290 -25.829 -3.221 1.00 97.56 238 ARG A N 1
ATOM 1809 C CA . ARG A 1 238 ? -0.461 -24.807 -2.478 1.00 97.56 238 ARG A CA 1
ATOM 1810 C C . ARG A 1 238 ? -1.835 -24.562 -3.093 1.00 97.56 238 ARG A C 1
ATOM 1812 O O . ARG A 1 238 ? -1.988 -24.616 -4.311 1.00 97.56 238 ARG A O 1
ATOM 1819 N N . ASP A 1 239 ? -2.803 -24.248 -2.238 1.00 97.88 239 ASP A N 1
ATOM 1820 C CA . ASP A 1 239 ? -4.176 -23.901 -2.610 1.00 97.88 239 ASP A CA 1
ATOM 1821 C C . ASP A 1 239 ? -4.530 -22.472 -2.165 1.00 97.88 239 ASP A C 1
ATOM 1823 O O . ASP A 1 239 ? -4.077 -21.997 -1.119 1.00 97.88 239 ASP A O 1
ATOM 1827 N N . TYR A 1 240 ? -5.364 -21.781 -2.944 1.00 97.88 240 TYR A N 1
ATOM 1828 C CA . TYR A 1 240 ? -5.803 -20.417 -2.640 1.00 97.88 240 TYR A CA 1
ATOM 1829 C C . TYR A 1 240 ? -6.566 -20.314 -1.312 1.00 97.88 240 TYR A C 1
ATOM 1831 O O . TYR A 1 240 ? -6.532 -19.269 -0.666 1.00 97.88 240 TYR A O 1
ATOM 1839 N N . SER A 1 241 ? -7.225 -21.387 -0.863 1.00 97.44 241 SER A N 1
ATOM 1840 C CA . SER A 1 241 ? -7.915 -21.436 0.427 1.00 97.44 241 SER A CA 1
ATOM 1841 C C . SER A 1 241 ? -6.967 -21.502 1.626 1.00 97.44 241 SER A C 1
ATOM 1843 O O . SER A 1 241 ? -7.418 -21.330 2.757 1.00 97.44 241 SER A O 1
ATOM 1845 N N . GLN A 1 242 ? -5.685 -21.812 1.410 1.00 98.25 242 GLN A N 1
ATOM 1846 C CA . GLN A 1 242 ? -4.675 -21.869 2.470 1.00 98.25 242 GLN A CA 1
ATOM 1847 C C . GLN A 1 242 ? -4.052 -20.507 2.754 1.00 98.25 242 GLN A C 1
ATOM 1849 O O . GLN A 1 242 ? -3.386 -20.359 3.774 1.00 98.25 242 GLN A O 1
ATOM 1854 N N . ILE A 1 243 ? -4.229 -19.540 1.854 1.00 98.62 243 ILE A N 1
ATOM 1855 C CA . ILE A 1 243 ? -3.679 -18.198 2.003 1.00 98.62 243 ILE A CA 1
ATOM 1856 C C . ILE A 1 243 ? -4.387 -17.504 3.163 1.00 98.62 243 ILE A C 1
ATOM 1858 O O . ILE A 1 243 ? -5.619 -17.464 3.216 1.00 98.62 243 ILE A O 1
ATOM 1862 N N . ILE A 1 244 ? -3.582 -16.973 4.076 1.00 98.38 244 ILE A N 1
ATOM 1863 C CA . ILE A 1 244 ? -4.032 -16.035 5.099 1.00 98.38 244 ILE A CA 1
ATOM 1864 C C . ILE A 1 244 ? -3.939 -14.627 4.553 1.00 98.38 244 ILE A C 1
ATOM 1866 O O . ILE A 1 244 ? -4.911 -13.891 4.666 1.00 98.38 244 ILE A O 1
ATOM 1870 N N . ASP A 1 245 ? -2.780 -14.285 3.985 1.00 98.75 245 ASP A N 1
ATOM 1871 C CA . ASP A 1 245 ? -2.542 -12.942 3.484 1.00 98.75 245 ASP A CA 1
ATOM 1872 C C . ASP A 1 245 ? -1.390 -12.851 2.470 1.00 98.75 245 ASP A C 1
ATOM 1874 O O . ASP A 1 245 ? -0.564 -13.770 2.352 1.00 98.75 245 ASP A O 1
ATOM 1878 N N . ILE A 1 246 ? -1.343 -11.729 1.748 1.00 98.69 246 ILE A N 1
ATOM 1879 C CA . ILE A 1 246 ? -0.400 -11.378 0.695 1.00 98.69 246 ILE A CA 1
ATOM 1880 C C . ILE A 1 246 ? 0.053 -9.920 0.863 1.00 98.69 246 ILE A C 1
ATOM 1882 O O . ILE A 1 246 ? -0.764 -9.010 0.827 1.00 98.69 246 ILE A O 1
ATOM 1886 N N . ALA A 1 247 ? 1.367 -9.682 0.911 1.00 98.44 247 ALA A N 1
ATOM 1887 C CA . ALA A 1 247 ? 1.935 -8.333 0.999 1.00 98.44 247 ALA A CA 1
ATOM 1888 C C . ALA A 1 247 ? 3.055 -8.098 -0.023 1.00 98.44 247 ALA A C 1
ATOM 1890 O O . ALA A 1 247 ? 3.773 -9.018 -0.411 1.00 98.44 247 ALA A O 1
ATOM 1891 N N . ILE A 1 248 ? 3.251 -6.849 -0.435 1.00 98.00 248 ILE A N 1
ATOM 1892 C CA . ILE A 1 248 ? 4.271 -6.410 -1.393 1.00 98.00 248 ILE A CA 1
ATOM 1893 C C . ILE A 1 248 ? 5.400 -5.706 -0.632 1.00 98.00 248 ILE A C 1
ATOM 1895 O O . ILE A 1 248 ? 5.143 -4.838 0.190 1.00 98.00 248 ILE A O 1
ATOM 1899 N N . SER A 1 249 ? 6.669 -6.007 -0.893 1.00 96.88 249 SER A N 1
ATOM 1900 C CA . SER A 1 249 ? 7.787 -5.264 -0.289 1.00 96.88 249 SER A CA 1
ATOM 1901 C C . SER A 1 249 ? 8.098 -3.947 -1.007 1.00 96.88 249 SER A C 1
ATOM 1903 O O . SER A 1 249 ? 7.593 -3.666 -2.095 1.00 96.88 249 SER A O 1
ATOM 1905 N N . SER A 1 250 ? 9.014 -3.152 -0.446 1.00 90.12 250 SER A N 1
ATOM 1906 C CA . SER A 1 250 ? 9.565 -1.950 -1.095 1.00 90.12 250 SER A CA 1
ATOM 1907 C C . SER A 1 250 ? 10.189 -2.223 -2.476 1.00 90.12 250 SER A C 1
ATOM 1909 O O . SER A 1 250 ? 10.272 -1.335 -3.326 1.00 90.12 250 SER A O 1
ATOM 1911 N N . SER A 1 251 ? 10.620 -3.467 -2.703 1.00 85.94 251 SER A N 1
ATOM 1912 C CA . SER A 1 251 ? 11.252 -3.930 -3.941 1.00 85.94 251 SER A CA 1
ATOM 1913 C C . SER A 1 251 ? 10.269 -4.578 -4.923 1.00 85.94 251 SER A C 1
ATOM 1915 O O . SER A 1 251 ? 10.703 -5.063 -5.962 1.00 85.94 251 SER A O 1
ATOM 1917 N N . GLY A 1 252 ? 8.969 -4.610 -4.609 1.00 91.44 252 GLY A N 1
ATOM 1918 C CA . GLY A 1 252 ? 7.943 -5.217 -5.464 1.00 91.44 252 GLY A CA 1
ATOM 1919 C C . GLY A 1 252 ? 7.822 -6.741 -5.346 1.00 91.44 252 GLY A C 1
ATOM 1920 O O . GLY A 1 252 ? 7.022 -7.342 -6.058 1.00 91.44 252 GLY A O 1
ATOM 1921 N N . TYR A 1 253 ? 8.575 -7.381 -4.446 1.00 95.62 253 TYR A N 1
ATOM 1922 C CA . TYR A 1 253 ? 8.405 -8.810 -4.180 1.00 95.62 253 TYR A CA 1
ATOM 1923 C C . TYR A 1 253 ? 7.114 -9.056 -3.413 1.00 95.62 253 TYR A C 1
ATOM 1925 O O . TYR A 1 253 ? 6.811 -8.337 -2.463 1.00 95.62 253 TYR A O 1
ATOM 1933 N N . VAL A 1 254 ? 6.393 -10.104 -3.795 1.00 98.06 254 VAL A N 1
ATOM 1934 C CA . VAL A 1 254 ? 5.116 -10.476 -3.193 1.00 98.06 254 VAL A CA 1
ATOM 1935 C C . VAL A 1 254 ? 5.321 -11.654 -2.254 1.00 98.06 254 VAL A C 1
ATOM 1937 O O . VAL A 1 254 ? 5.787 -12.716 -2.664 1.00 98.06 254 VAL A O 1
ATOM 1940 N N . TYR A 1 255 ? 4.983 -11.445 -0.992 1.00 98.62 255 TYR A N 1
ATOM 1941 C CA . TYR A 1 255 ? 5.070 -12.398 0.101 1.00 98.62 255 TYR A CA 1
ATOM 1942 C C . TYR A 1 255 ? 3.686 -12.975 0.354 1.00 98.62 255 TYR A C 1
ATOM 1944 O O . TYR A 1 255 ? 2.711 -12.231 0.362 1.00 98.62 255 TYR A O 1
ATOM 1952 N N . VAL A 1 256 ? 3.605 -14.282 0.581 1.00 98.69 256 VAL A N 1
ATOM 1953 C CA . VAL A 1 256 ? 2.351 -14.970 0.907 1.00 98.69 256 VAL A CA 1
ATOM 1954 C C . VAL A 1 256 ? 2.541 -15.773 2.172 1.00 98.69 256 VAL A C 1
ATOM 1956 O O . VAL A 1 256 ? 3.516 -16.521 2.265 1.00 98.69 256 VAL A O 1
ATOM 1959 N N . TRP A 1 257 ? 1.598 -15.666 3.103 1.00 98.81 257 TRP A N 1
ATOM 1960 C CA . TRP A 1 257 ? 1.547 -16.481 4.314 1.00 98.81 257 TRP A CA 1
ATOM 1961 C C . TRP A 1 257 ? 0.375 -17.454 4.251 1.00 98.81 257 TRP A C 1
ATOM 1963 O O . TRP A 1 257 ? -0.735 -17.095 3.854 1.00 98.81 257 TRP A O 1
ATOM 1973 N N . TYR A 1 258 ? 0.630 -18.699 4.647 1.00 98.69 258 TYR A N 1
ATOM 1974 C CA . TYR A 1 258 ? -0.329 -19.797 4.611 1.00 98.69 258 TYR A CA 1
ATOM 1975 C C . TYR A 1 258 ? -0.711 -20.256 6.023 1.00 98.69 258 TYR A C 1
ATOM 1977 O O . TYR A 1 258 ? 0.069 -20.155 6.971 1.00 98.69 258 TYR A O 1
ATOM 1985 N N . ASN A 1 259 ? -1.902 -20.835 6.157 1.00 98.38 259 ASN A N 1
ATOM 1986 C CA . ASN A 1 259 ? -2.465 -21.288 7.432 1.00 98.38 259 ASN A CA 1
ATOM 1987 C C . ASN A 1 259 ? -1.762 -22.480 8.099 1.00 98.38 259 ASN A C 1
ATOM 1989 O O . ASN A 1 259 ? -2.074 -22.802 9.245 1.00 98.38 259 ASN A O 1
ATOM 1993 N N . ASP A 1 260 ? -0.796 -23.099 7.427 1.00 98.31 260 ASP A N 1
ATOM 1994 C CA . ASP A 1 260 ? 0.050 -24.173 7.946 1.00 98.31 260 ASP A CA 1
ATOM 1995 C C . ASP A 1 260 ? 1.397 -23.672 8.500 1.00 98.31 260 ASP A C 1
ATOM 1997 O O . ASP A 1 260 ? 2.269 -24.482 8.813 1.00 98.31 260 ASP A O 1
ATOM 2001 N N . GLY A 1 261 ? 1.587 -22.353 8.636 1.00 98.31 261 GLY A N 1
ATOM 2002 C CA . GLY A 1 261 ? 2.835 -21.782 9.154 1.00 98.31 261 GLY A CA 1
ATOM 2003 C C . GLY A 1 261 ? 3.946 -21.689 8.105 1.00 98.31 261 GLY A C 1
ATOM 2004 O O . GLY A 1 261 ? 5.121 -21.558 8.451 1.00 98.31 261 GLY A O 1
ATOM 2005 N N . ILE A 1 262 ? 3.592 -21.764 6.822 1.00 98.56 262 ILE A N 1
ATOM 2006 C CA . ILE A 1 262 ? 4.518 -21.631 5.699 1.00 98.56 262 ILE A CA 1
ATOM 2007 C C . ILE A 1 262 ? 4.340 -20.270 5.033 1.00 98.56 262 ILE A C 1
ATOM 2009 O O . ILE A 1 262 ? 3.261 -19.686 5.049 1.00 98.56 262 ILE A O 1
ATOM 2013 N N . MET A 1 263 ? 5.403 -19.760 4.424 1.00 98.50 263 MET A N 1
ATOM 2014 C CA . MET A 1 263 ? 5.377 -18.578 3.579 1.00 98.50 263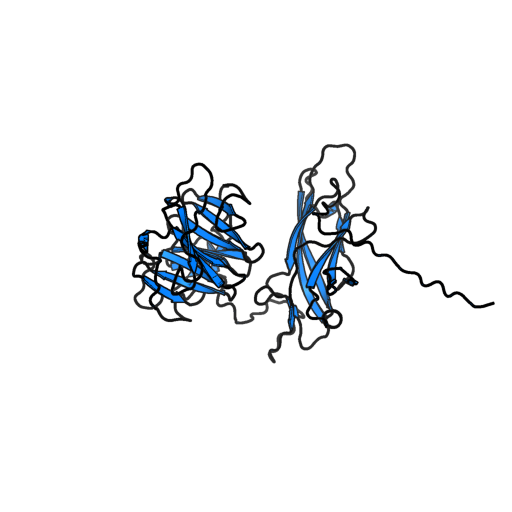 MET A CA 1
ATOM 2015 C C . MET A 1 263 ? 6.174 -18.807 2.293 1.00 98.50 263 MET A C 1
ATOM 2017 O O . MET A 1 263 ? 7.084 -19.637 2.270 1.00 98.50 263 MET A O 1
ATOM 2021 N N . SER A 1 264 ? 5.843 -18.090 1.222 1.00 98.19 264 SER A N 1
ATOM 2022 C CA . SER A 1 264 ? 6.608 -18.071 -0.034 1.00 98.19 264 SER A CA 1
ATOM 2023 C C . SER A 1 264 ? 6.797 -16.643 -0.535 1.00 98.19 264 SER A C 1
ATOM 2025 O O . SER A 1 264 ? 6.102 -15.731 -0.087 1.00 98.19 264 SER A O 1
ATOM 2027 N N . VAL A 1 265 ? 7.746 -16.444 -1.453 1.00 97.25 265 VAL A N 1
ATOM 2028 C CA . VAL A 1 265 ? 7.947 -15.144 -2.107 1.00 97.25 265 VAL A CA 1
ATOM 2029 C C . VAL A 1 265 ? 8.025 -15.325 -3.609 1.00 97.25 265 VAL A C 1
ATOM 2031 O O . VAL A 1 265 ? 8.659 -16.260 -4.104 1.00 97.25 265 VAL A O 1
ATOM 2034 N N . GLY A 1 266 ? 7.432 -14.389 -4.330 1.00 96.44 266 GLY A N 1
ATOM 2035 C CA . GLY A 1 266 ? 7.563 -14.290 -5.769 1.00 96.44 266 GLY A CA 1
ATOM 2036 C C . GLY A 1 266 ? 7.196 -12.906 -6.272 1.00 96.44 266 GLY A C 1
ATOM 2037 O O . GLY A 1 266 ? 7.566 -11.896 -5.668 1.00 96.44 266 GLY A O 1
ATOM 2038 N N . HIS A 1 267 ? 6.438 -12.870 -7.357 1.00 94.88 267 HIS A N 1
ATOM 2039 C CA . HIS A 1 267 ? 5.949 -11.656 -8.001 1.00 94.88 267 HIS A CA 1
ATOM 2040 C C . HIS A 1 267 ? 4.434 -11.703 -8.193 1.00 94.88 267 HIS A C 1
ATOM 2042 O O . HIS A 1 267 ? 3.811 -12.748 -8.029 1.00 94.88 267 HIS A O 1
ATOM 2048 N N . THR A 1 268 ? 3.834 -10.588 -8.606 1.00 95.62 268 THR A N 1
ATOM 2049 C CA . THR A 1 268 ? 2.378 -10.374 -8.670 1.00 95.62 268 THR A CA 1
ATOM 2050 C C . THR A 1 268 ? 1.571 -11.521 -9.288 1.00 95.62 268 THR A C 1
ATOM 2052 O O . THR A 1 268 ? 0.505 -11.853 -8.766 1.00 95.62 268 THR A O 1
ATOM 2055 N N . THR A 1 269 ? 2.064 -12.159 -10.358 1.00 95.62 269 THR A N 1
ATOM 2056 C CA . THR A 1 269 ? 1.381 -13.291 -11.014 1.00 95.62 269 THR A CA 1
ATOM 2057 C C . THR A 1 269 ? 1.977 -14.670 -10.708 1.00 95.62 269 THR A C 1
ATOM 2059 O O . THR A 1 269 ? 1.451 -15.672 -11.188 1.00 95.62 269 THR A O 1
ATOM 2062 N N . ASN A 1 270 ? 3.062 -14.769 -9.942 1.00 96.00 270 ASN A N 1
ATOM 2063 C CA . ASN A 1 270 ? 3.673 -16.044 -9.563 1.00 96.00 270 ASN A CA 1
ATOM 2064 C C . ASN A 1 270 ? 4.256 -15.949 -8.152 1.00 96.00 270 ASN A C 1
ATOM 2066 O O . ASN A 1 270 ? 5.362 -15.461 -7.958 1.00 96.00 270 ASN A O 1
ATOM 2070 N N . LEU A 1 271 ? 3.511 -16.432 -7.160 1.00 96.62 271 LEU A N 1
ATOM 2071 C CA . LEU A 1 271 ? 3.777 -16.176 -5.741 1.00 96.62 271 LEU A CA 1
ATOM 2072 C C . LEU A 1 271 ? 4.837 -17.105 -5.110 1.00 96.62 271 LEU A C 1
ATOM 2074 O O . LEU A 1 271 ? 4.928 -17.218 -3.884 1.00 96.62 271 LEU A O 1
ATOM 2078 N N . GLY A 1 272 ? 5.620 -17.805 -5.933 1.00 93.56 272 GLY A N 1
ATOM 2079 C CA . GLY A 1 272 ? 6.621 -18.780 -5.493 1.00 93.56 272 GLY A CA 1
ATOM 2080 C C . GLY A 1 272 ? 7.891 -18.843 -6.332 1.00 93.56 272 GLY A C 1
ATOM 2081 O O . GLY A 1 272 ? 8.658 -19.791 -6.171 1.00 93.56 272 GLY A O 1
ATOM 2082 N N . ASP A 1 273 ? 8.100 -17.902 -7.252 1.00 91.69 273 ASP A N 1
ATOM 2083 C CA . ASP A 1 273 ? 9.227 -17.924 -8.191 1.00 91.69 273 ASP A CA 1
ATOM 2084 C C . ASP A 1 273 ? 10.512 -17.268 -7.666 1.00 91.69 273 ASP A C 1
ATOM 2086 O O . ASP A 1 273 ? 11.542 -17.360 -8.334 1.00 91.69 273 ASP A O 1
ATOM 2090 N N . PHE A 1 274 ? 10.486 -16.654 -6.477 1.00 91.19 274 PHE A N 1
ATOM 2091 C CA . PHE A 1 274 ? 11.657 -16.011 -5.876 1.00 91.19 274 PHE A CA 1
ATOM 2092 C C . PHE A 1 274 ? 12.213 -16.790 -4.677 1.00 91.19 274 PHE A C 1
ATOM 2094 O O . PHE A 1 274 ? 13.375 -17.196 -4.684 1.00 91.19 274 PHE A O 1
ATOM 2101 N N . ILE A 1 275 ? 11.395 -17.037 -3.649 1.00 88.25 275 ILE A N 1
ATOM 2102 C CA . ILE A 1 275 ? 11.764 -17.852 -2.483 1.00 88.25 275 ILE A CA 1
ATOM 2103 C C . ILE A 1 275 ? 10.773 -19.003 -2.362 1.00 88.25 275 ILE A C 1
ATOM 2105 O O . ILE A 1 275 ? 9.568 -18.800 -2.186 1.00 88.25 275 ILE A O 1
ATOM 2109 N N . ALA A 1 276 ? 11.318 -20.219 -2.416 1.00 88.62 276 ALA A N 1
ATOM 2110 C CA . ALA A 1 276 ? 10.570 -21.445 -2.192 1.00 88.62 276 ALA A CA 1
ATOM 2111 C C . ALA A 1 276 ? 9.926 -21.466 -0.789 1.00 88.62 276 ALA A C 1
ATOM 2113 O O . ALA A 1 276 ? 10.444 -20.823 0.129 1.00 88.62 276 ALA A O 1
ATOM 2114 N N . PRO A 1 277 ? 8.828 -22.222 -0.599 1.00 96.69 277 PRO A N 1
ATOM 2115 C CA . PRO A 1 277 ? 8.115 -22.262 0.671 1.00 96.69 277 PRO A CA 1
ATOM 2116 C C . PRO A 1 277 ? 9.022 -22.563 1.878 1.00 96.69 277 PRO A C 1
ATOM 2118 O O . PRO A 1 277 ? 9.787 -23.529 1.857 1.00 96.69 277 PRO A O 1
ATOM 2121 N N . LYS A 1 278 ? 8.924 -21.752 2.936 1.00 96.69 278 LYS A N 1
ATOM 2122 C CA . LYS A 1 278 ? 9.674 -21.897 4.198 1.00 96.69 278 LYS A CA 1
ATOM 2123 C C . LYS A 1 278 ? 8.796 -21.575 5.407 1.00 96.69 278 LYS A C 1
ATOM 2125 O O . LYS A 1 278 ? 7.805 -20.868 5.275 1.00 96.69 278 LYS A O 1
ATOM 2130 N N . ASN A 1 279 ? 9.171 -22.061 6.587 1.00 98.62 279 ASN A N 1
ATOM 2131 C CA . ASN A 1 279 ? 8.410 -21.804 7.812 1.00 98.62 279 ASN A CA 1
ATOM 2132 C C . ASN A 1 279 ? 8.479 -20.324 8.222 1.00 98.62 279 ASN A C 1
ATOM 2134 O O . ASN A 1 279 ? 9.526 -19.687 8.072 1.00 98.62 279 ASN A O 1
ATOM 2138 N N . TYR A 1 280 ? 7.397 -19.821 8.813 1.00 98.69 280 TYR A N 1
ATOM 2139 C CA . TYR A 1 280 ? 7.390 -18.590 9.599 1.00 98.69 280 TYR A CA 1
ATOM 2140 C C . TYR A 1 280 ? 6.903 -18.867 11.025 1.00 98.69 280 TYR A C 1
ATOM 2142 O O . TYR A 1 280 ? 6.205 -19.848 11.281 1.00 98.69 280 TYR A O 1
ATOM 2150 N N . THR A 1 281 ? 7.278 -18.005 11.966 1.00 98.69 281 THR A N 1
ATOM 2151 C CA . THR A 1 281 ? 6.841 -18.080 13.360 1.00 98.69 281 THR A CA 1
ATOM 2152 C C . THR A 1 281 ? 5.951 -16.905 13.728 1.00 98.69 281 THR A C 1
ATOM 2154 O O . THR A 1 281 ? 6.117 -15.779 13.253 1.00 98.69 281 THR A O 1
ATOM 2157 N N . LEU A 1 282 ? 5.008 -17.193 14.616 1.00 98.69 282 LEU A N 1
ATOM 2158 C CA . LEU A 1 282 ? 4.147 -16.224 15.276 1.00 98.69 282 LEU A CA 1
ATOM 2159 C C . LEU A 1 282 ? 4.653 -15.970 16.701 1.00 98.69 282 LEU A C 1
ATOM 2161 O O . LEU A 1 282 ? 5.304 -16.850 17.277 1.00 98.69 282 LEU A O 1
ATOM 2165 N N . PRO A 1 283 ? 4.334 -14.810 17.299 1.00 98.06 283 PRO A N 1
ATOM 2166 C CA . PRO A 1 283 ? 4.570 -14.597 18.721 1.00 98.06 283 PRO A CA 1
ATOM 2167 C C . PRO A 1 283 ? 3.842 -15.658 19.561 1.00 98.06 283 PRO A C 1
ATOM 2169 O O . PRO A 1 283 ? 2.803 -16.198 19.169 1.00 98.06 283 PRO A O 1
ATOM 2172 N N . ALA A 1 284 ? 4.383 -15.951 20.744 1.00 97.94 284 ALA A N 1
ATOM 2173 C CA . ALA A 1 284 ? 3.843 -16.982 21.625 1.00 97.94 284 ALA A CA 1
ATOM 2174 C C . ALA A 1 284 ? 2.349 -16.760 21.929 1.00 97.94 284 ALA A C 1
ATOM 2176 O O . ALA A 1 284 ? 1.927 -15.656 22.270 1.00 97.94 284 ALA A O 1
ATOM 2177 N N . GLY A 1 285 ? 1.560 -17.833 21.826 1.00 97.94 285 GLY A N 1
ATOM 2178 C CA . GLY A 1 285 ? 0.115 -17.806 22.067 1.00 97.94 285 GLY A CA 1
ATOM 2179 C C . GLY A 1 285 ? -0.736 -17.382 20.866 1.00 97.94 285 GLY A C 1
ATOM 2180 O O . GLY A 1 285 ? -1.956 -17.432 20.979 1.00 97.94 285 GLY A O 1
ATOM 2181 N N . LYS A 1 286 ? -0.128 -17.007 19.732 1.00 98.56 286 LYS A N 1
ATOM 2182 C CA . LYS A 1 286 ? -0.843 -16.764 18.473 1.00 98.56 286 LYS A CA 1
ATOM 2183 C C . LYS A 1 286 ? -0.781 -17.967 17.546 1.00 98.56 286 LYS A C 1
ATOM 2185 O O . LYS A 1 286 ? 0.187 -18.726 17.523 1.00 98.56 286 LYS A O 1
ATOM 2190 N N . THR A 1 287 ? -1.826 -18.096 16.748 1.00 98.62 287 THR A N 1
ATOM 2191 C CA . THR A 1 287 ? -1.986 -19.078 15.684 1.00 98.62 287 THR A CA 1
ATOM 2192 C C . THR A 1 287 ? -2.253 -18.364 14.360 1.00 98.62 287 THR A C 1
ATOM 2194 O O . THR A 1 287 ? -2.633 -17.191 14.355 1.00 98.62 287 THR A O 1
ATOM 2197 N N . PRO A 1 288 ? -2.082 -19.045 13.215 1.00 98.62 288 PRO A N 1
ATOM 2198 C CA . PRO A 1 288 ? -2.377 -18.439 11.922 1.00 98.62 288 PRO A CA 1
ATOM 2199 C C . PRO A 1 288 ? -3.836 -17.953 11.791 1.00 98.62 288 PRO A C 1
ATOM 2201 O O . PRO A 1 288 ? -4.093 -16.986 11.087 1.00 98.62 288 PRO A O 1
ATOM 2204 N N . ALA A 1 289 ? -4.781 -18.562 12.519 1.00 98.25 289 ALA A N 1
ATOM 2205 C CA . ALA A 1 289 ? -6.190 -18.157 12.538 1.00 98.25 289 ALA A CA 1
ATOM 2206 C C . ALA A 1 289 ? -6.461 -16.836 13.287 1.00 98.25 289 ALA A C 1
ATOM 2208 O O . ALA A 1 289 ? -7.552 -16.286 13.168 1.00 98.25 289 ALA A O 1
ATOM 2209 N N . ASP A 1 290 ? -5.495 -16.333 14.061 1.00 98.62 290 ASP A N 1
ATOM 2210 C CA . ASP A 1 290 ? -5.635 -15.070 14.790 1.00 98.62 290 ASP A CA 1
ATOM 2211 C C . ASP A 1 290 ? -5.289 -13.847 13.932 1.00 98.62 290 ASP A C 1
ATOM 2213 O O . ASP A 1 290 ? -5.519 -12.725 14.378 1.00 98.62 290 ASP A O 1
ATOM 2217 N N . LEU A 1 291 ? -4.710 -14.042 12.744 1.00 98.69 291 LEU A N 1
ATOM 2218 C CA . LEU A 1 291 ? -4.304 -12.972 11.834 1.00 98.69 291 LEU A CA 1
ATOM 2219 C C . LEU A 1 291 ? -5.512 -12.397 11.081 1.00 98.69 291 LEU A C 1
ATOM 2221 O O . LEU A 1 291 ? -6.358 -13.143 10.595 1.00 98.69 291 LEU A O 1
ATOM 2225 N N . VAL A 1 292 ? -5.556 -11.069 10.954 1.00 98.50 292 VAL A N 1
ATOM 2226 C CA . VAL A 1 292 ? -6.548 -10.337 10.133 1.00 98.50 292 VAL A CA 1
ATOM 2227 C C . VAL A 1 292 ? -5.915 -9.483 9.033 1.00 98.50 292 VAL A C 1
ATOM 2229 O O . VAL A 1 292 ? -6.630 -8.900 8.228 1.00 98.50 292 VAL A O 1
ATOM 2232 N N . GLY A 1 293 ? -4.587 -9.372 9.032 1.00 98.50 293 GLY A N 1
ATOM 2233 C CA . GLY A 1 293 ? -3.819 -8.638 8.033 1.00 98.50 293 GLY A CA 1
ATOM 2234 C C . GLY A 1 293 ? -2.330 -8.622 8.376 1.00 98.50 293 GLY A C 1
ATOM 2235 O O . GLY A 1 293 ? -1.933 -8.697 9.543 1.00 98.50 293 GLY A O 1
ATOM 2236 N N . ILE A 1 294 ? -1.505 -8.527 7.352 1.00 98.81 294 ILE A N 1
ATOM 2237 C CA . ILE A 1 294 ? -0.054 -8.542 7.324 1.00 98.81 294 ILE A CA 1
ATOM 2238 C C . ILE A 1 294 ? 0.346 -7.559 6.230 1.00 98.81 294 ILE A C 1
ATOM 2240 O O . ILE A 1 294 ? 0.083 -7.769 5.055 1.00 98.81 294 ILE A O 1
ATOM 2244 N N . SER A 1 295 ? 1.079 -6.513 6.592 1.00 98.50 295 SER A N 1
ATOM 2245 C CA . SER A 1 295 ? 1.607 -5.582 5.595 1.00 98.50 295 SER A CA 1
ATOM 2246 C C . SER A 1 295 ? 3.089 -5.336 5.787 1.00 98.50 295 SER A C 1
ATOM 2248 O O . SER A 1 295 ? 3.620 -5.413 6.897 1.00 98.50 295 SER A O 1
ATOM 2250 N N . ILE A 1 296 ? 3.772 -5.035 4.685 1.00 98.56 296 ILE A N 1
ATOM 2251 C CA . ILE A 1 296 ? 5.201 -4.732 4.676 1.00 98.56 296 ILE A CA 1
ATOM 2252 C C . ILE A 1 296 ? 5.369 -3.220 4.563 1.00 98.56 296 ILE A C 1
ATOM 2254 O O . ILE A 1 296 ? 4.953 -2.593 3.583 1.00 98.56 296 ILE A O 1
ATOM 2258 N N . PHE A 1 297 ? 6.014 -2.630 5.564 1.00 97.75 297 PHE A N 1
ATOM 2259 C CA . PHE A 1 297 ? 6.309 -1.211 5.591 1.00 97.75 297 PHE A CA 1
ATOM 2260 C C . PHE A 1 297 ? 7.418 -0.872 4.603 1.00 97.75 297 PHE A C 1
ATOM 2262 O O . PHE A 1 297 ? 8.571 -1.270 4.753 1.00 97.75 297 PHE A O 1
ATOM 2269 N N . LYS A 1 298 ? 7.081 -0.071 3.597 1.00 94.12 298 LYS A N 1
ATOM 2270 C CA . LYS A 1 298 ? 7.948 0.173 2.438 1.00 94.12 298 LYS A CA 1
ATOM 2271 C C . LYS A 1 298 ? 9.215 0.978 2.770 1.00 94.12 298 LYS A C 1
ATOM 2273 O O . LYS A 1 298 ? 10.149 1.001 1.976 1.00 94.12 298 LYS A O 1
ATOM 2278 N N . GLY A 1 299 ? 9.268 1.632 3.934 1.00 88.19 299 GLY A N 1
ATOM 2279 C CA . GLY A 1 299 ? 10.434 2.407 4.367 1.00 88.19 299 GLY A CA 1
ATOM 2280 C C . GLY A 1 299 ? 11.606 1.569 4.897 1.00 88.19 299 GLY A C 1
ATOM 2281 O O . GLY A 1 299 ? 12.738 2.048 4.871 1.00 88.19 299 GLY A O 1
ATOM 2282 N N . ASN A 1 300 ? 11.361 0.347 5.383 1.00 91.00 300 ASN A N 1
ATOM 2283 C CA . ASN A 1 300 ? 12.400 -0.520 5.966 1.00 91.00 300 ASN A CA 1
ATOM 2284 C C . ASN A 1 300 ? 12.129 -2.033 5.823 1.00 91.00 300 ASN A C 1
ATOM 2286 O O . ASN A 1 300 ? 12.864 -2.830 6.398 1.00 91.00 300 ASN A O 1
ATOM 2290 N N . ASP A 1 301 ? 11.087 -2.424 5.087 1.00 94.44 301 ASP A N 1
ATOM 2291 C CA . ASP A 1 301 ? 10.614 -3.802 4.912 1.00 94.44 301 ASP A CA 1
ATOM 2292 C C . ASP A 1 301 ? 10.273 -4.548 6.219 1.00 94.44 301 ASP A C 1
ATOM 2294 O O . ASP A 1 301 ? 10.227 -5.781 6.251 1.00 94.44 301 ASP A O 1
ATOM 2298 N N . HIS A 1 302 ? 9.985 -3.821 7.304 1.00 98.31 302 HIS A N 1
ATOM 2299 C CA . HIS A 1 302 ? 9.419 -4.419 8.510 1.00 98.31 302 HIS A CA 1
ATOM 2300 C C . HIS A 1 302 ? 7.985 -4.878 8.248 1.00 98.31 302 HIS A C 1
ATOM 2302 O O . HIS A 1 302 ? 7.219 -4.226 7.537 1.00 98.31 302 HIS A O 1
ATOM 2308 N N . ILE A 1 303 ? 7.618 -6.002 8.849 1.00 98.81 303 ILE A N 1
ATOM 2309 C CA . ILE A 1 303 ? 6.315 -6.634 8.678 1.00 98.81 303 ILE A CA 1
ATOM 2310 C C . ILE A 1 303 ? 5.448 -6.340 9.887 1.00 98.81 303 ILE A C 1
ATOM 2312 O O . ILE A 1 303 ? 5.851 -6.610 11.015 1.00 98.81 303 ILE A O 1
ATOM 2316 N N . TYR A 1 304 ? 4.254 -5.826 9.634 1.00 98.81 304 TYR A N 1
ATOM 2317 C CA . TYR A 1 304 ? 3.241 -5.540 10.635 1.00 98.81 304 TYR A CA 1
ATOM 2318 C C . TYR A 1 304 ? 2.148 -6.592 10.527 1.00 98.81 304 TYR A C 1
ATOM 2320 O O . TYR A 1 304 ? 1.451 -6.631 9.518 1.00 98.81 304 TYR A O 1
ATOM 2328 N N . ALA A 1 305 ? 2.010 -7.435 11.549 1.00 98.81 305 ALA A N 1
ATOM 2329 C CA . ALA A 1 305 ? 0.982 -8.471 11.617 1.00 98.81 305 ALA A CA 1
ATOM 2330 C C . ALA A 1 305 ? -0.089 -8.067 12.634 1.00 98.81 305 ALA A C 1
ATOM 2332 O O . ALA A 1 305 ? 0.233 -7.823 13.797 1.00 98.81 305 ALA A O 1
ATOM 2333 N N . PHE A 1 306 ? -1.342 -7.992 12.195 1.00 98.81 306 PHE A N 1
ATOM 2334 C CA . PHE A 1 306 ? -2.494 -7.554 12.978 1.00 98.81 306 PHE A CA 1
ATOM 2335 C C . PHE A 1 306 ? -3.354 -8.748 13.375 1.00 98.81 306 PHE A C 1
ATOM 2337 O O . PHE A 1 306 ? -3.579 -9.660 12.577 1.00 98.81 306 PHE A O 1
ATOM 2344 N N . TYR A 1 307 ? -3.860 -8.723 14.607 1.00 98.81 307 TYR A N 1
ATOM 2345 C CA . TYR A 1 307 ? -4.596 -9.835 15.198 1.00 98.81 307 TYR A CA 1
ATOM 2346 C C . TYR A 1 307 ? -6.050 -9.478 15.536 1.00 98.81 307 TYR A C 1
ATOM 2348 O O . TYR A 1 307 ? -6.393 -8.314 15.770 1.00 98.81 307 TYR A O 1
ATOM 2356 N N . THR A 1 308 ? -6.897 -10.506 15.625 1.00 98.50 308 THR A N 1
ATOM 2357 C CA . THR A 1 308 ? -8.329 -10.425 15.976 1.00 98.50 308 THR A CA 1
ATOM 2358 C C . THR A 1 308 ? -8.614 -9.872 17.379 1.00 98.50 308 THR A C 1
ATOM 2360 O O . THR A 1 308 ? -9.739 -9.460 17.656 1.00 98.50 308 THR A O 1
ATOM 2363 N N . ASP A 1 309 ? -7.623 -9.832 18.272 1.00 98.50 309 ASP A N 1
ATOM 2364 C CA . ASP A 1 309 ? -7.756 -9.322 19.644 1.00 98.50 309 ASP A CA 1
ATOM 2365 C C . ASP A 1 309 ? -7.386 -7.838 19.797 1.00 98.50 309 ASP A C 1
ATOM 2367 O O . ASP A 1 309 ? -7.301 -7.333 20.917 1.00 98.50 309 ASP A O 1
ATOM 2371 N N . GLY A 1 310 ? -7.154 -7.133 18.687 1.00 98.56 310 GLY A N 1
ATOM 2372 C CA . GLY A 1 310 ? -6.807 -5.713 18.716 1.00 98.56 310 GLY A CA 1
ATOM 2373 C C . GLY A 1 310 ? -5.344 -5.431 19.035 1.00 98.56 310 GLY A C 1
ATOM 2374 O O . GLY A 1 310 ? -5.002 -4.313 19.424 1.00 98.56 310 GLY A O 1
ATOM 2375 N N . THR A 1 311 ? -4.470 -6.425 18.875 1.00 98.81 311 THR A N 1
ATOM 2376 C CA . THR A 1 311 ? -3.018 -6.243 18.955 1.00 98.81 311 THR A CA 1
ATOM 2377 C C . THR A 1 311 ? -2.348 -6.385 17.591 1.00 98.81 311 THR A C 1
ATOM 2379 O O . THR A 1 311 ? -2.890 -7.002 16.678 1.00 98.81 311 THR A O 1
ATOM 2382 N N . PHE A 1 312 ? -1.153 -5.827 17.439 1.00 98.81 312 PHE A N 1
ATOM 2383 C CA . PHE A 1 312 ? -0.269 -6.083 16.307 1.00 98.81 312 PHE A CA 1
ATOM 2384 C C . PHE A 1 312 ? 1.167 -6.317 16.789 1.00 98.81 312 PHE A C 1
ATOM 2386 O O . PHE A 1 312 ? 1.530 -5.918 17.900 1.00 98.81 312 PHE A O 1
ATOM 2393 N N . THR A 1 313 ? 1.987 -6.958 15.962 1.00 98.81 313 THR A N 1
ATOM 2394 C CA . THR A 1 313 ? 3.435 -7.118 16.169 1.00 98.81 313 THR A CA 1
ATOM 2395 C C . THR A 1 313 ? 4.223 -6.563 14.992 1.00 98.81 313 THR A C 1
ATOM 2397 O O . THR A 1 313 ? 3.665 -6.292 13.930 1.00 98.81 313 THR A O 1
ATOM 2400 N N . GLU A 1 314 ? 5.526 -6.383 15.195 1.00 98.69 314 GLU A N 1
ATOM 2401 C CA . GLU A 1 314 ? 6.461 -5.935 14.165 1.00 98.69 314 GLU A CA 1
ATOM 2402 C C . GLU A 1 314 ? 7.587 -6.963 14.031 1.00 98.69 314 GLU A C 1
ATOM 2404 O O . GLU A 1 314 ? 8.210 -7.345 15.025 1.00 98.69 314 GLU A O 1
ATOM 2409 N N . GLY A 1 315 ? 7.864 -7.416 12.815 1.00 98.69 315 GLY A N 1
ATOM 2410 C CA . GLY A 1 315 ? 8.821 -8.486 12.571 1.00 98.69 315 GLY A CA 1
ATOM 2411 C C . GLY A 1 315 ? 9.336 -8.527 11.139 1.00 98.69 315 GLY A C 1
ATOM 2412 O O . GLY A 1 315 ? 9.380 -7.518 10.442 1.00 98.69 315 GLY A O 1
ATOM 2413 N N . ASN A 1 316 ? 9.747 -9.710 10.702 1.00 98.31 316 ASN A N 1
ATOM 2414 C CA . ASN A 1 316 ? 10.225 -9.991 9.352 1.00 98.31 316 ASN A CA 1
ATOM 2415 C C . ASN A 1 316 ? 9.455 -11.176 8.739 1.00 98.31 316 ASN A C 1
ATOM 2417 O O . ASN A 1 316 ? 8.593 -11.770 9.379 1.00 98.31 316 ASN A O 1
ATOM 2421 N N . SER A 1 317 ? 9.786 -11.552 7.498 1.00 98.00 317 SER A N 1
ATOM 2422 C CA . SER A 1 317 ? 9.059 -12.599 6.748 1.00 98.00 317 SER A CA 1
ATOM 2423 C C . SER A 1 317 ? 8.980 -13.976 7.413 1.00 98.00 317 SER A C 1
ATOM 2425 O O . SER A 1 317 ? 8.075 -14.742 7.092 1.00 98.00 317 SER A O 1
ATOM 2427 N N . THR A 1 318 ? 9.907 -14.302 8.317 1.00 98.25 318 THR A N 1
ATOM 2428 C CA . THR A 1 318 ? 9.988 -15.612 8.985 1.00 98.25 318 THR A CA 1
ATOM 2429 C C . THR A 1 318 ? 9.732 -15.555 10.487 1.00 98.25 318 THR A C 1
ATOM 2431 O O . THR A 1 318 ? 9.570 -16.604 11.093 1.00 98.25 318 THR A O 1
ATOM 2434 N N . ASP A 1 319 ? 9.676 -14.367 11.083 1.00 98.50 319 ASP A N 1
ATOM 2435 C CA . ASP A 1 319 ? 9.315 -14.154 12.485 1.00 98.50 319 ASP A CA 1
ATOM 2436 C C . ASP A 1 319 ? 8.527 -12.849 12.594 1.00 98.50 319 ASP A C 1
ATOM 2438 O O . ASP A 1 319 ? 9.098 -11.756 12.540 1.00 98.50 319 ASP A O 1
ATOM 2442 N N . LEU A 1 320 ? 7.207 -12.971 12.757 1.00 98.69 320 LEU A N 1
ATOM 2443 C CA . LEU A 1 320 ? 6.271 -11.842 12.763 1.00 98.69 320 LEU A CA 1
ATOM 2444 C C . LEU A 1 320 ? 6.361 -10.970 14.029 1.00 98.69 320 LEU A C 1
ATOM 2446 O O . LEU A 1 320 ? 5.596 -10.017 14.169 1.00 98.69 320 LEU A O 1
ATOM 2450 N N . SER A 1 321 ? 7.293 -11.264 14.939 1.00 98.56 321 SER A N 1
ATOM 2451 C CA . SER A 1 321 ? 7.527 -10.523 16.185 1.00 98.56 321 SER A CA 1
ATOM 2452 C C . SER A 1 321 ? 8.989 -10.132 16.426 1.00 98.56 321 SER A C 1
ATOM 2454 O O . SER A 1 321 ? 9.341 -9.700 17.524 1.00 98.56 321 SER A O 1
ATOM 2456 N N . ALA A 1 322 ? 9.841 -10.260 15.404 1.00 98.12 322 ALA A N 1
ATOM 2457 C CA . ALA A 1 322 ? 11.287 -10.081 15.527 1.00 98.12 322 ALA A CA 1
ATOM 2458 C C . ALA A 1 322 ? 11.740 -8.688 16.014 1.00 98.12 322 ALA A C 1
ATOM 2460 O O . ALA A 1 322 ? 12.839 -8.565 16.555 1.00 98.12 322 ALA A O 1
ATOM 2461 N N . TYR A 1 323 ? 10.938 -7.639 15.805 1.00 97.81 323 TYR A N 1
ATOM 2462 C CA . TYR A 1 323 ? 11.304 -6.251 16.115 1.00 97.81 323 TYR A CA 1
ATOM 2463 C C . TYR A 1 323 ? 10.485 -5.649 17.257 1.00 97.81 323 TYR A C 1
ATOM 2465 O O . TYR A 1 323 ? 11.023 -4.887 18.063 1.00 97.81 323 TYR A O 1
ATOM 2473 N N . ALA A 1 324 ? 9.198 -5.985 17.360 1.00 97.81 324 ALA A N 1
ATOM 2474 C CA . ALA A 1 324 ? 8.357 -5.556 18.465 1.00 97.81 324 ALA A CA 1
ATOM 2475 C C . ALA A 1 324 ? 7.295 -6.600 18.822 1.00 97.81 324 ALA A C 1
ATOM 2477 O O . ALA A 1 324 ? 6.617 -7.160 17.959 1.00 97.81 324 ALA A O 1
ATOM 2478 N N . SER A 1 325 ? 7.120 -6.779 20.133 1.00 96.81 325 SER A N 1
ATOM 2479 C CA . SER A 1 325 ? 6.024 -7.553 20.720 1.00 96.81 325 SER A CA 1
ATOM 2480 C C . SER A 1 325 ? 4.684 -6.809 20.602 1.00 96.81 325 SER A C 1
ATOM 2482 O O . SER A 1 325 ? 4.605 -5.739 19.994 1.00 96.81 325 SER A O 1
ATOM 2484 N N . PHE A 1 326 ? 3.632 -7.385 21.186 1.00 98.44 326 PHE A N 1
ATOM 2485 C CA . PHE A 1 326 ? 2.256 -6.910 21.086 1.00 98.44 326 PHE A CA 1
ATOM 2486 C C . PHE A 1 326 ? 2.113 -5.431 21.443 1.00 98.44 326 PHE A C 1
ATOM 2488 O O . PHE A 1 326 ? 2.443 -4.993 22.549 1.00 98.44 326 PHE A O 1
ATOM 2495 N N . LYS A 1 327 ? 1.550 -4.676 20.505 1.00 98.62 327 LYS A N 1
ATOM 2496 C CA . LYS A 1 327 ? 1.093 -3.300 20.683 1.00 98.62 327 LYS A CA 1
ATOM 2497 C C . LYS A 1 327 ? -0.404 -3.246 20.379 1.00 98.62 327 LYS A C 1
ATOM 2499 O O . LYS A 1 327 ? -0.845 -3.928 19.458 1.00 98.62 327 LYS A O 1
ATOM 2504 N N . PRO A 1 328 ? -1.203 -2.473 21.125 1.00 98.62 328 PRO A N 1
ATOM 2505 C CA . PRO A 1 328 ? -2.613 -2.314 20.803 1.00 98.62 328 PRO A CA 1
ATOM 2506 C C . PRO A 1 328 ? -2.787 -1.490 19.520 1.00 98.62 328 PRO A C 1
ATOM 2508 O O . PRO A 1 328 ? -1.999 -0.577 19.257 1.00 98.62 328 PRO A O 1
ATOM 2511 N N . TYR A 1 329 ? -3.850 -1.766 18.767 1.00 98.75 329 TYR A N 1
ATOM 2512 C CA . TYR A 1 329 ? -4.335 -0.882 17.712 1.00 98.75 329 TYR A CA 1
ATOM 2513 C C . TYR A 1 329 ? -5.832 -0.610 17.844 1.00 98.75 329 TYR A C 1
ATOM 2515 O O . TYR A 1 329 ? -6.580 -1.335 18.499 1.00 98.75 329 TYR A O 1
ATOM 2523 N N . THR A 1 330 ? -6.268 0.483 17.229 1.00 98.56 330 THR A N 1
ATOM 2524 C CA . THR A 1 330 ? -7.662 0.927 17.223 1.00 98.56 330 THR A CA 1
ATOM 2525 C C . THR A 1 330 ? -8.206 0.981 15.802 1.00 98.56 330 THR A C 1
ATOM 2527 O O . THR A 1 330 ? -7.476 1.234 14.841 1.00 98.56 330 THR A O 1
ATOM 2530 N N . ILE A 1 331 ? -9.509 0.739 15.685 1.00 98.62 331 ILE A N 1
ATOM 2531 C CA . ILE A 1 331 ? -10.276 0.736 14.436 1.00 98.62 331 ILE A CA 1
ATOM 2532 C C . ILE A 1 331 ? -11.437 1.740 14.534 1.00 98.62 331 ILE A C 1
ATOM 2534 O O . ILE A 1 331 ? -11.718 2.242 15.629 1.00 98.62 331 ILE A O 1
ATOM 2538 N N . PRO A 1 332 ? -12.110 2.076 13.418 1.00 98.25 332 PRO A N 1
ATOM 2539 C CA . PRO A 1 332 ? -13.237 2.996 13.436 1.00 98.25 332 PRO A CA 1
ATOM 2540 C C . PRO A 1 332 ? -14.341 2.552 14.415 1.00 98.25 332 PRO A C 1
ATOM 2542 O O . PRO A 1 332 ? -14.608 1.353 14.534 1.00 98.25 332 PRO A O 1
ATOM 2545 N N . PRO A 1 333 ? -15.035 3.491 15.087 1.00 97.56 333 PRO A N 1
ATOM 2546 C CA . PRO A 1 333 ? -16.156 3.156 15.961 1.00 97.56 333 PRO A CA 1
ATOM 2547 C C . PRO A 1 333 ? -17.227 2.320 15.248 1.00 97.56 333 PRO A C 1
ATOM 2549 O O . PRO A 1 333 ? -17.607 2.617 14.116 1.00 97.56 333 PRO A O 1
ATOM 2552 N N . GLY A 1 334 ? -17.736 1.290 15.929 1.00 97.44 334 GLY A N 1
ATOM 2553 C CA . GLY A 1 334 ? -18.755 0.382 15.390 1.00 97.44 334 GLY A CA 1
ATOM 2554 C C . GLY A 1 334 ? -18.212 -0.756 14.519 1.00 97.44 334 GLY A C 1
ATOM 2555 O O . GLY A 1 334 ? -19.011 -1.538 14.012 1.00 97.44 334 GLY A O 1
ATOM 2556 N N . LYS A 1 335 ? -16.888 -0.862 14.356 1.00 98.38 335 LYS A N 1
ATOM 2557 C CA . LYS A 1 335 ? -16.217 -2.023 13.760 1.00 98.38 335 LYS A CA 1
ATOM 2558 C C . LYS A 1 335 ? -15.724 -2.999 14.822 1.00 98.38 335 LYS A C 1
ATOM 2560 O O . LYS A 1 335 ? -15.377 -2.591 15.928 1.00 98.38 335 LYS A O 1
ATOM 2565 N N 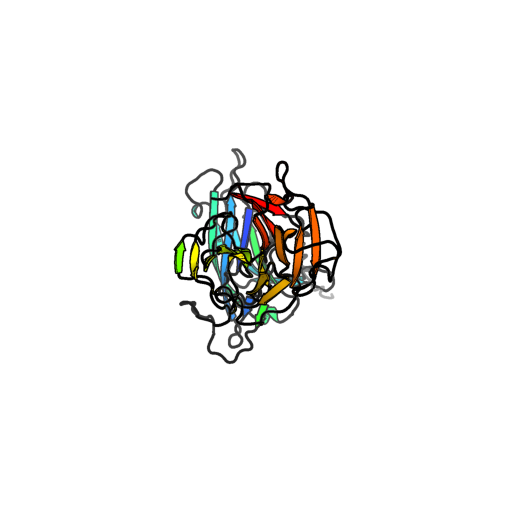. ASN A 1 336 ? -15.636 -4.267 14.440 1.00 98.38 336 ASN A N 1
ATOM 2566 C CA . ASN A 1 336 ? -14.911 -5.317 15.147 1.00 98.38 336 ASN A CA 1
ATOM 2567 C C . ASN A 1 336 ? -13.605 -5.632 14.409 1.00 98.38 336 ASN A C 1
ATOM 2569 O O . ASN A 1 336 ? -13.519 -5.463 13.194 1.00 98.38 336 ASN A O 1
ATOM 2573 N N . PHE A 1 337 ? -12.592 -6.139 15.113 1.00 98.50 337 PHE A N 1
ATOM 2574 C CA . PHE A 1 337 ? -11.327 -6.536 14.478 1.00 98.50 337 PHE A CA 1
ATOM 2575 C C . PHE A 1 337 ? -11.520 -7.651 13.442 1.00 98.50 337 PHE A C 1
ATOM 2577 O O . PHE A 1 337 ? -10.860 -7.650 12.412 1.00 98.50 337 PHE A O 1
ATOM 2584 N N . SER A 1 338 ? -12.493 -8.541 13.658 1.00 97.44 338 SER A N 1
ATOM 2585 C CA . SER A 1 338 ? -12.899 -9.570 12.691 1.00 97.44 338 SER A CA 1
ATOM 2586 C C . SER A 1 338 ? -13.594 -9.023 11.439 1.00 97.44 338 SER A C 1
ATOM 2588 O O . SER A 1 338 ? -13.830 -9.782 10.506 1.00 97.44 338 SER A O 1
ATOM 2590 N N . ASP A 1 339 ? -13.972 -7.740 11.419 1.00 98.06 339 ASP A N 1
ATOM 2591 C CA . ASP A 1 339 ? -14.551 -7.111 10.227 1.00 98.06 339 ASP A CA 1
ATOM 2592 C C . ASP A 1 339 ? -13.466 -6.686 9.232 1.00 98.06 339 ASP A C 1
ATOM 2594 O O . ASP A 1 339 ? -13.798 -6.297 8.112 1.00 98.06 339 ASP A O 1
ATOM 2598 N N . ILE A 1 340 ? -12.191 -6.702 9.634 1.00 98.56 340 ILE A N 1
ATOM 2599 C CA . ILE A 1 340 ? -11.064 -6.410 8.750 1.00 98.56 340 ILE A CA 1
ATOM 2600 C C . ILE A 1 340 ? -10.952 -7.550 7.739 1.00 98.56 340 ILE A C 1
ATOM 2602 O O . ILE A 1 340 ? -10.866 -8.719 8.098 1.00 98.56 340 ILE A O 1
ATOM 2606 N N . THR A 1 341 ? -10.996 -7.183 6.463 1.00 98.31 341 THR A N 1
ATOM 2607 C CA . THR A 1 341 ? -10.624 -8.066 5.358 1.00 98.31 341 THR A CA 1
ATOM 2608 C C . THR A 1 341 ? -9.120 -8.054 5.162 1.00 98.31 341 THR A C 1
ATOM 2610 O O . THR A 1 341 ? -8.554 -9.114 4.935 1.00 98.31 341 THR A O 1
ATOM 2613 N N . ASP A 1 342 ? -8.505 -6.867 5.220 1.00 98.62 342 ASP A N 1
ATOM 2614 C CA . ASP A 1 342 ? -7.065 -6.724 5.032 1.00 98.62 342 ASP A CA 1
ATOM 2615 C C . ASP A 1 342 ? -6.523 -5.356 5.469 1.00 98.62 342 ASP A C 1
ATOM 2617 O O . ASP A 1 342 ? -7.295 -4.405 5.665 1.00 98.62 342 ASP A O 1
ATOM 2621 N N . ILE A 1 343 ? -5.195 -5.242 5.559 1.00 98.75 343 ILE A N 1
ATOM 2622 C CA . ILE A 1 343 ? -4.449 -4.019 5.836 1.00 98.75 343 ILE A CA 1
ATOM 2623 C C . ILE A 1 343 ? -3.272 -3.872 4.863 1.00 98.75 343 ILE A C 1
ATOM 2625 O O . ILE A 1 343 ? -2.406 -4.731 4.789 1.00 98.75 343 ILE A O 1
ATOM 2629 N N . GLY A 1 344 ? -3.169 -2.715 4.208 1.00 98.31 344 GLY A N 1
ATOM 2630 C CA . GLY A 1 344 ? -2.075 -2.376 3.294 1.00 98.31 344 GLY A CA 1
ATOM 2631 C C . GLY A 1 344 ? -1.360 -1.086 3.685 1.00 98.31 344 GLY A C 1
ATOM 2632 O O . GLY A 1 344 ? -1.951 -0.204 4.310 1.00 98.31 344 GLY A O 1
ATOM 2633 N N . ILE A 1 345 ? -0.089 -0.937 3.306 1.00 98.31 345 ILE A N 1
ATOM 2634 C CA . ILE A 1 345 ? 0.717 0.253 3.636 1.00 98.31 345 ILE A CA 1
ATOM 2635 C C . ILE A 1 345 ? 1.149 0.961 2.356 1.00 98.31 345 ILE A C 1
ATOM 2637 O O . ILE A 1 345 ? 1.899 0.408 1.550 1.00 98.31 345 ILE A O 1
ATOM 2641 N N . ALA A 1 346 ? 0.718 2.214 2.198 1.00 95.06 346 ALA A N 1
ATOM 2642 C CA . ALA A 1 346 ? 1.061 3.025 1.034 1.00 95.06 346 ALA A CA 1
ATOM 2643 C C . ALA A 1 346 ? 2.521 3.484 1.058 1.00 95.06 346 ALA A C 1
ATOM 2645 O O . ALA A 1 346 ? 3.053 3.895 2.094 1.00 95.06 346 ALA A O 1
ATOM 2646 N N . THR A 1 347 ? 3.149 3.490 -0.115 1.00 90.50 347 THR A N 1
ATOM 2647 C CA . THR A 1 347 ? 4.560 3.848 -0.273 1.00 90.50 347 THR A CA 1
ATOM 2648 C C . THR A 1 347 ? 4.764 5.349 -0.107 1.00 90.50 347 THR A C 1
ATOM 2650 O O . THR A 1 347 ? 5.675 5.769 0.607 1.00 90.50 347 THR A O 1
ATOM 2653 N N . SER A 1 348 ? 3.912 6.175 -0.725 1.00 83.62 348 SER A N 1
ATOM 2654 C CA . SER A 1 348 ? 4.087 7.637 -0.717 1.00 83.62 348 SER A CA 1
ATOM 2655 C C . SER A 1 348 ? 3.866 8.291 0.643 1.00 83.62 348 SER A C 1
ATOM 2657 O O . SER A 1 348 ? 4.498 9.303 0.949 1.00 83.62 348 SER A O 1
ATOM 2659 N N . SER A 1 349 ? 2.963 7.743 1.455 1.00 88.12 349 SER A N 1
ATOM 2660 C CA . SER A 1 349 ? 2.512 8.372 2.699 1.00 88.12 349 SER A CA 1
ATOM 2661 C C . SER A 1 349 ? 2.842 7.580 3.952 1.00 88.12 349 SER A C 1
ATOM 2663 O O . SER A 1 349 ? 2.647 8.107 5.045 1.00 88.12 349 SER A O 1
ATOM 2665 N N . SER A 1 350 ? 3.319 6.335 3.817 1.00 94.75 350 SER A N 1
ATOM 2666 C CA . SER A 1 350 ? 3.486 5.412 4.949 1.00 94.75 350 SER A CA 1
ATOM 2667 C C . SER A 1 350 ? 2.181 5.141 5.719 1.00 94.75 350 SER A C 1
ATOM 2669 O O . SER A 1 350 ? 2.218 4.640 6.840 1.00 94.75 350 SER A O 1
ATOM 2671 N N . ALA A 1 351 ? 1.028 5.483 5.135 1.00 97.00 351 ALA A N 1
ATOM 2672 C CA . ALA A 1 351 ? -0.270 5.351 5.775 1.00 97.00 351 ALA A CA 1
ATOM 2673 C C . ALA A 1 351 ? -0.802 3.915 5.670 1.00 97.00 351 ALA A C 1
ATOM 2675 O O . ALA A 1 351 ? -0.617 3.246 4.652 1.00 97.00 351 ALA A O 1
ATOM 2676 N N . PHE A 1 352 ? -1.503 3.485 6.715 1.00 98.50 352 PHE A N 1
ATOM 2677 C CA . PHE A 1 352 ? -2.102 2.163 6.864 1.00 98.50 352 PHE A CA 1
ATOM 2678 C C . PHE A 1 352 ? -3.557 2.214 6.409 1.00 98.50 352 PHE A C 1
ATOM 2680 O O . PHE A 1 352 ? -4.372 2.908 7.013 1.00 98.50 352 PHE A O 1
ATOM 2687 N N . TYR A 1 353 ? -3.884 1.487 5.352 1.00 98.62 353 TYR A N 1
ATOM 2688 C CA . TYR A 1 353 ? -5.224 1.346 4.803 1.00 98.62 353 TYR A CA 1
ATOM 2689 C C . TYR A 1 353 ? -5.826 0.058 5.338 1.00 98.62 353 TYR A C 1
ATOM 2691 O O . TYR A 1 353 ? -5.211 -0.986 5.190 1.00 98.62 353 TYR A O 1
ATOM 2699 N N . ALA A 1 354 ? -7.014 0.123 5.930 1.00 98.69 354 ALA A N 1
ATOM 2700 C CA . ALA A 1 354 ? -7.762 -1.055 6.350 1.00 98.69 354 ALA A CA 1
ATOM 2701 C C . ALA A 1 354 ? -9.027 -1.185 5.502 1.00 98.69 354 ALA A C 1
ATOM 2703 O O . ALA A 1 354 ? -9.789 -0.220 5.384 1.00 98.69 354 ALA A O 1
ATOM 2704 N N . TRP A 1 355 ? -9.257 -2.366 4.935 1.00 98.69 355 TRP A N 1
ATOM 2705 C CA . TRP A 1 355 ? -10.474 -2.708 4.197 1.00 98.69 355 TRP A CA 1
ATOM 2706 C C . TRP A 1 355 ? -11.359 -3.615 5.041 1.00 98.69 355 TRP A C 1
ATOM 2708 O O . TRP A 1 355 ? -10.866 -4.498 5.739 1.00 98.69 355 TRP A O 1
ATOM 2718 N N . TYR A 1 356 ? -12.671 -3.398 4.981 1.00 98.25 356 TYR A N 1
ATOM 2719 C CA . TYR A 1 356 ? -13.648 -4.087 5.820 1.00 98.25 356 TYR A CA 1
ATOM 2720 C C . TYR A 1 356 ? -14.628 -4.914 4.996 1.00 98.25 356 TYR A C 1
ATOM 2722 O O . TYR A 1 356 ? -14.975 -4.551 3.876 1.00 98.25 356 TYR A O 1
ATOM 2730 N N . THR A 1 357 ? -15.165 -5.974 5.596 1.00 97.06 357 THR A N 1
ATOM 2731 C CA . THR A 1 357 ? -16.103 -6.912 4.955 1.00 97.06 357 THR A CA 1
ATOM 2732 C C . THR A 1 357 ? -17.402 -6.274 4.443 1.00 97.06 357 THR A C 1
ATOM 2734 O O . THR A 1 357 ? -18.066 -6.862 3.594 1.00 97.06 357 THR A O 1
ATOM 2737 N N . ASP A 1 358 ? -17.762 -5.074 4.912 1.00 96.81 358 ASP A N 1
ATOM 2738 C CA . ASP A 1 358 ? -18.940 -4.303 4.484 1.00 96.81 358 ASP A CA 1
ATOM 2739 C C . ASP A 1 358 ? -18.641 -3.273 3.380 1.00 96.81 358 ASP A C 1
ATOM 2741 O O . ASP A 1 358 ? -19.344 -2.266 3.277 1.00 96.81 358 ASP A O 1
ATOM 2745 N N . GLU A 1 359 ? -17.588 -3.503 2.589 1.00 96.62 359 GLU A N 1
ATOM 2746 C CA . GLU A 1 359 ? -17.198 -2.653 1.452 1.00 96.62 359 GLU A CA 1
ATOM 2747 C C . GLU A 1 359 ? -16.881 -1.212 1.866 1.00 96.62 359 GLU A C 1
ATOM 2749 O O . GLU A 1 359 ? -17.155 -0.242 1.159 1.00 96.62 359 GLU A O 1
ATOM 2754 N N . LYS A 1 360 ? -16.273 -1.061 3.042 1.00 97.69 360 LYS A N 1
ATOM 2755 C CA . LYS A 1 360 ? -15.733 0.210 3.525 1.00 97.69 360 LYS A CA 1
ATOM 2756 C C . LYS A 1 360 ? -14.237 0.111 3.739 1.00 97.69 360 LYS A C 1
ATOM 2758 O O . LYS A 1 360 ? -13.669 -0.974 3.832 1.00 97.69 360 LYS A O 1
ATOM 2763 N N . MET A 1 361 ? -13.608 1.268 3.880 1.00 98.19 361 MET A N 1
ATOM 2764 C CA . MET A 1 361 ? -12.205 1.373 4.242 1.00 98.19 361 MET A CA 1
ATOM 2765 C C . MET A 1 361 ? -11.940 2.579 5.144 1.00 98.19 361 MET A C 1
ATOM 2767 O O . MET A 1 361 ? -12.727 3.528 5.169 1.00 98.19 361 MET A O 1
ATOM 2771 N N . SER A 1 362 ? -10.843 2.543 5.893 1.00 98.38 362 SER A N 1
ATOM 2772 C CA . SER A 1 362 ? -10.328 3.669 6.682 1.00 98.38 362 SER A CA 1
ATOM 2773 C C . SER A 1 362 ? -8.807 3.741 6.581 1.00 98.38 362 SER A C 1
ATOM 2775 O O . SER A 1 362 ? -8.164 2.791 6.134 1.00 98.38 362 SER A O 1
ATOM 2777 N N . VAL A 1 363 ? -8.229 4.885 6.952 1.00 98.06 363 VAL A N 1
ATOM 2778 C CA . VAL A 1 363 ? -6.779 5.093 6.895 1.00 98.06 363 VAL A CA 1
ATOM 2779 C C . VAL A 1 363 ? -6.245 5.652 8.204 1.00 98.06 363 VAL A C 1
ATOM 2781 O O . VAL A 1 363 ? -6.812 6.593 8.768 1.00 98.06 363 VAL A O 1
ATOM 2784 N N . GLY A 1 364 ? -5.118 5.095 8.637 1.00 97.75 364 GLY A N 1
ATOM 2785 C CA . GLY A 1 364 ? -4.287 5.548 9.743 1.00 97.75 364 GLY A CA 1
ATOM 2786 C C . GLY A 1 364 ? -2.922 6.075 9.298 1.00 97.75 364 GLY A C 1
ATOM 2787 O O . GLY A 1 364 ? -2.389 5.641 8.281 1.00 97.75 364 GLY A O 1
ATOM 2788 N N . TYR A 1 365 ? -2.322 6.983 10.065 1.00 94.06 365 TYR A N 1
ATOM 2789 C CA . TYR A 1 365 ? -0.925 7.408 9.878 1.00 94.06 365 TYR A CA 1
ATOM 2790 C C . TYR A 1 365 ? 0.093 6.402 10.424 1.00 94.06 365 TYR A C 1
ATOM 2792 O O . TYR A 1 365 ? 1.269 6.463 10.075 1.00 94.06 365 TYR A O 1
ATOM 2800 N N . ASP A 1 366 ? -0.348 5.502 11.297 1.00 96.06 366 ASP A N 1
ATOM 2801 C CA . ASP A 1 366 ? 0.492 4.504 11.941 1.00 96.06 366 ASP A CA 1
ATOM 2802 C C . ASP A 1 366 ? -0.328 3.252 12.289 1.00 96.06 366 ASP A C 1
ATOM 2804 O O . ASP A 1 366 ? -1.563 3.263 12.271 1.00 96.06 366 ASP A O 1
ATOM 2808 N N . ALA A 1 367 ? 0.374 2.172 12.633 1.00 97.69 367 ALA A N 1
ATOM 2809 C CA . ALA A 1 367 ? -0.226 0.879 12.948 1.00 97.69 367 ALA A CA 1
ATOM 2810 C C . ALA A 1 367 ? -1.123 0.888 14.202 1.00 97.69 367 ALA A C 1
ATOM 2812 O O . ALA A 1 367 ? -1.916 -0.029 14.380 1.00 97.69 367 ALA A O 1
ATOM 2813 N N . SER A 1 368 ? -1.029 1.888 15.087 1.00 98.31 368 SER A N 1
ATOM 2814 C CA . SER A 1 368 ? -1.806 1.927 16.335 1.00 98.31 368 SER A CA 1
ATOM 2815 C C . SER A 1 368 ? -3.213 2.513 16.165 1.00 98.31 368 SER A C 1
ATOM 2817 O O . SER A 1 368 ? -4.081 2.313 17.022 1.00 98.31 368 SER A O 1
ATOM 2819 N N . ASN A 1 369 ? -3.487 3.217 15.063 1.00 98.19 369 ASN A N 1
ATOM 2820 C CA . ASN A 1 369 ? -4.812 3.772 14.801 1.00 98.19 369 ASN A CA 1
ATOM 2821 C C . ASN A 1 369 ? -5.141 3.800 13.310 1.00 98.19 369 ASN A C 1
ATOM 2823 O O . ASN A 1 369 ? -4.781 4.738 12.604 1.00 98.19 369 ASN A O 1
ATOM 2827 N N . LEU A 1 370 ? -5.933 2.823 12.864 1.00 98.25 370 LEU A N 1
ATOM 2828 C CA . LEU A 1 370 ? -6.312 2.625 11.462 1.00 98.25 370 LEU A CA 1
ATOM 2829 C C . LEU A 1 370 ? -7.418 3.586 10.975 1.00 98.25 370 LEU A C 1
ATOM 2831 O O . LEU A 1 370 ? -8.022 3.357 9.929 1.00 98.25 370 LEU A O 1
ATOM 2835 N N . ASN A 1 371 ? -7.728 4.646 11.732 1.00 97.00 371 ASN A N 1
ATOM 2836 C CA . ASN A 1 371 ? -8.837 5.570 11.462 1.00 97.00 371 ASN A CA 1
ATOM 2837 C C . ASN A 1 371 ? -8.488 7.058 11.693 1.00 97.00 371 ASN A C 1
ATOM 2839 O O . ASN A 1 371 ? -9.358 7.919 11.553 1.00 97.00 371 ASN A O 1
ATOM 2843 N N . ASN A 1 372 ? -7.252 7.396 12.083 1.00 94.06 372 ASN A N 1
ATOM 2844 C CA . ASN A 1 372 ? -6.882 8.773 12.447 1.00 94.06 372 ASN A CA 1
ATOM 2845 C C . ASN A 1 372 ? -6.532 9.689 11.259 1.00 94.06 372 ASN A C 1
ATOM 2847 O O . ASN A 1 372 ? -6.303 10.880 11.480 1.00 94.06 372 ASN A O 1
ATOM 2851 N N . PHE A 1 373 ? -6.496 9.173 10.026 1.00 92.12 373 PHE A N 1
ATOM 2852 C CA . PHE A 1 373 ? -6.225 9.970 8.829 1.00 92.12 373 PHE A CA 1
ATOM 2853 C C . PHE A 1 373 ? -7.463 10.138 7.945 1.00 92.12 373 PHE A C 1
ATOM 2855 O O . PHE A 1 373 ? -7.924 11.260 7.735 1.00 92.12 373 PHE A O 1
ATOM 2862 N N . ILE A 1 374 ? -8.021 9.033 7.449 1.00 91.81 374 ILE A N 1
ATOM 2863 C CA . ILE A 1 374 ? -9.272 9.028 6.686 1.00 91.81 374 ILE A CA 1
ATOM 2864 C C . ILE A 1 374 ? -10.267 8.175 7.465 1.00 91.81 374 ILE A C 1
ATOM 2866 O O . ILE A 1 374 ? -10.070 6.960 7.555 1.00 91.81 374 ILE A O 1
ATOM 2870 N N . PRO A 1 375 ? -11.328 8.783 8.022 1.00 94.19 375 PRO A N 1
ATOM 2871 C CA . PRO A 1 375 ? -12.366 8.028 8.693 1.00 94.19 375 PRO A CA 1
ATOM 2872 C C . PRO A 1 375 ? -13.026 7.008 7.766 1.00 94.19 375 PRO A C 1
ATOM 2874 O O . PRO A 1 375 ? -13.001 7.163 6.543 1.00 94.19 375 PRO A O 1
ATOM 2877 N N . LEU A 1 376 ? -13.663 6.003 8.366 1.00 96.69 376 LEU A N 1
ATOM 2878 C CA . LEU A 1 376 ? -14.429 4.981 7.656 1.00 96.69 376 LEU A CA 1
ATOM 2879 C C . LEU A 1 376 ? -15.308 5.576 6.540 1.00 96.69 376 LEU A C 1
ATOM 2881 O O . LEU A 1 376 ? -16.196 6.391 6.799 1.00 96.69 376 LEU A O 1
ATOM 2885 N N . LYS A 1 377 ? -15.090 5.127 5.303 1.00 95.00 377 LYS A N 1
ATOM 2886 C CA . LYS A 1 377 ? -15.847 5.546 4.119 1.00 95.00 377 LYS A CA 1
ATOM 2887 C C . LYS A 1 377 ? -16.143 4.363 3.186 1.00 95.00 377 LYS A C 1
ATOM 2889 O O . LYS A 1 377 ? -15.415 3.374 3.237 1.00 95.00 377 LYS A O 1
ATOM 2894 N N . PRO A 1 378 ? -17.179 4.448 2.334 1.00 96.12 378 PRO A N 1
ATOM 2895 C CA . PRO A 1 378 ? -17.472 3.417 1.338 1.00 96.12 378 PRO A CA 1
ATOM 2896 C C . PRO A 1 378 ? -16.357 3.235 0.301 1.00 96.12 378 PRO A C 1
ATOM 2898 O O . PRO A 1 378 ? -15.656 4.190 -0.049 1.00 96.12 378 PRO A O 1
ATOM 2901 N N . MET A 1 379 ? -16.242 2.010 -0.207 1.00 94.44 379 MET A N 1
ATOM 2902 C CA . MET A 1 379 ? -15.640 1.698 -1.500 1.00 94.44 379 MET A CA 1
ATOM 2903 C C . MET A 1 379 ? -16.704 1.824 -2.604 1.00 94.44 379 MET A C 1
ATOM 2905 O O . MET A 1 379 ? -17.898 1.719 -2.331 1.00 94.44 379 MET A O 1
ATOM 2909 N N . ASN A 1 380 ? -16.260 2.101 -3.827 1.00 81.25 380 ASN A N 1
ATOM 2910 C CA . ASN A 1 380 ? -17.071 2.291 -5.029 1.00 81.25 380 ASN A CA 1
ATOM 2911 C C . ASN A 1 380 ? -16.976 1.100 -5.983 1.00 81.25 380 ASN A C 1
ATOM 2913 O O . ASN A 1 380 ? -15.890 0.472 -6.058 1.00 81.25 380 ASN A O 1
#

Organism: NCBI:txid336820

Secondary structure (DSSP, 8-state):
----------------SS-----TTS-EEEEEEE-GGGEETTEEEE-SSSSEEEEEEEEEEEE----SS--PPPEEEEEEEEEEE-TTS-EEEEEESSPPEEEEGGGS-S-SSSEEEEEEEEEEEEGGGG-STT-EEEEEEEETT-SS-EEEEEEE-EEE----SS---SS-S----TTS-----S-EE-S--GGGEEEEEE-TTSPEEEEETTTEEEEEBTTB--EEEEE-BPPTT--GGGEEEEEE-TTSPEEEEETTSEEEEEETTEEEEEEEEEE-BPPTT--GGGEEEEEEETTTTEEEEEETTSEEEEEETTEEEEEEEEEE-B--TT--GGGEEEEEE-TTT--EEEEETTTEEEEESBTTBTTSSEEEEE--

InterPro domains:
  IPR009091 Regulator of chromosome condensation 1/beta-lactamase-inhibitor protein II [SSF50985] (204-312)